Protein AF-A0A8J7FPJ5-F1 (afdb_monomer_lite)

Sequence (680 aa):
MRASSLLLIALLGLSGQTLAEQLASKPFESQNAEPDWYPVAGQTSESLVHWTKPPNSRLSSTATVARQVVLLIPSSMAEVQEPVRALLKREGFRLEETKGTLLYSRTQMSGANRYEEGELWWQLYLSRHPEVRQAYIDQNHAPDWQKLIAAGAIVPADLKQLNAWAMGRNRTHDIFEVQDISMANEAQRTEQPQWLASRENRSRTGGFIQTDTIRMYDVSAFLDAPFTAVILSRKDRYPNPDYKPFEFKICIMGSCGQSAWNSYDIVPQALLSRVLAALPAKTAIADTPQFWEPPPPAAPLPEFHEIRAASEPALPGEGYNWQALAIDTLPRLRPDPKTLLVLPNGDLLLGETHYTRDDANPYLTTVHRYRWTSAVPQRQTLWQSPLNSNGITLALANDGQTLWSSLRTIKTMYLQRHDLRSGETSSQALPGHAGDWQNWQLGSNQLPRFYDPIPDYTIRQMQADATFTTTLAATARAKSGVAGNLQAVHGQSAGVEWAADDWGLVAIDPESGKTLSSIALPADSKNYNPGPQALAASMAGWVARPWLRTFTDASGETRRLNGAYVVDIRQGKVLFSASIDQPGSAMSAMARSANGRLLALAQERDGKASNRIALWDVPVARSPLALQLPTGFEASDLRDLAFSPDGRYLYALGVTGVVRWSLPAALQDHARPGNLPAGI

Secondary structure (DSSP, 8-state):
----SSSSSSSSSSHHHHHHTT-PPPPEEEEEPPTTT-TTGGGGT-EEEEEPPPTT--S-S-PEEPS-EEEEESS-HHHHHHHHHHHHHHTT-EEEEEEE-GGG--PEEPSSS-EEHHHHHHHHHHHH-HHHHHHHHHHHTHHHHHHHHHHTSS-GGGHHHHHHHHTSTTTHHHH--GGGGGGS-HHHHS-EEEEEEEEEEE-TTSS-EEEEEEEEEE-HHHHTS--EEEEEEEEEEEE-TT--TT-----SSS--PPPSEEEEEE-BHHHHHHHHHTS-TT-EEESSGGGGSPPPPPP--S-----PPPSSPPEEPEEEEGGGG-S-S-GGGS-EEEEEEE-TTS-EEEEEEEE-S-TT--EEEEEEEEE-SSSSPEEEEEEE-SS----EEEEE-TTSSEEEEEEE-SS-EEEEEEETTT--EEEEEEPS-TTTTSEEEE-TTSSEEEEETTTT-EEEEE-TTS-EEEEE---HHHHH-SS---EEPBS--SSSEEEE-SSEEEEE-TTT--EEEEEE--TT-S--TTSPPPEEETTTTEEEEEEEEEEE-TT--EEEEEEEEEEETTTTEEEEEEEE-S--SEEEEEEE-TTSSEEEEEEE-SSS----EEEEEGGGTB---BEEPPTT--GGGEEEEEE-TTSSEEEEEESSEEEEEE--GGG--PPPTT---EE-

InterPro domains:
  IPR011044 Quinoprotein amine dehydrogenase, beta chain-like [SSF50969] (366-660)
  IPR015943 WD40/YVTN repeat-like-containing domain superfamily [G3DSA:2.130.10.10] (498-668)

Foldseek 3Di:
DDDDDDDPPPPLPPQLVVLLVVFAAQDKDWAFDDCVVVVPSNVVSFIFIFGDDDPADDPDDDTHFQLKKKKKAQAACVLLVPLLVVLLVVVVWDKDKDWDQQLPAQDWQDDPDTDGRNLQLVLQLCLVCVVLLVVLCVPPPVVVVVVCCVLLLAPPVCVVVLSLVCSDDPCVPVNDDSVSCPSPDPVNRDIFIKMWIWDWDADPVNQKIKIWIKIKDASCSSSVGGMMMIMIKIKMKGADPPADPPDDDDDPDDDDHDDRIDIGITGRPVVVVSSVVSGDPSMHMDSTSSSRRDHRDAPPAAPADPFDADPDDFFEWQWAFQVVVDPDPDPQQGWDWFDWDAFQVGKIWTWTWGADPDPQQRIKIWIWIWQPPDSGTDIDTLDIDPGRWDDKDWAAFLVSFWIWMWTDDQAWIKIKIAGNPVSDIDIDIDDDGRLQFPDWYQELVRFIWGFDQPQFGWIWTQDPVRDIDTLAHGASNSNSCSFATKAFAPDYDPQWGWIATQQGIFTAGSNSNRTPDDQGHGNQLHPDPPDDAWYDLVLLQWIWGKGWDWDQDPVRDTAIWIWTFIARNVVSGGPHTGTPPHHADYWQKWKAAQNRQKIWTATHHDPDFDGDIFIARRVVGHGPHHHDYDPPDGSNFWHKWAAHLQQQWIWTDGPGTIIIGGDPPVRRDHHDRRTHMDMD

Structure (mmCIF, N/CA/C/O backbone):
data_AF-A0A8J7FPJ5-F1
#
_entry.id   AF-A0A8J7FPJ5-F1
#
loop_
_atom_site.group_PDB
_atom_site.id
_atom_site.type_symbol
_atom_site.label_atom_id
_atom_site.label_alt_id
_atom_site.label_comp_id
_atom_site.label_asym_id
_atom_site.label_entity_id
_atom_site.label_seq_id
_atom_site.pdbx_PDB_ins_code
_atom_site.Cartn_x
_atom_site.Cartn_y
_atom_site.Cartn_z
_atom_site.occupancy
_atom_site.B_iso_or_equiv
_atom_site.auth_seq_id
_atom_site.auth_comp_id
_atom_site.auth_asym_id
_atom_site.auth_atom_id
_atom_site.pdbx_PDB_model_num
ATOM 1 N N . MET A 1 1 ? 1.476 -43.662 -49.497 1.00 38.06 1 MET A N 1
ATOM 2 C CA . MET A 1 1 ? 2.718 -42.853 -49.476 1.00 38.06 1 MET A CA 1
ATOM 3 C C . MET A 1 1 ? 2.378 -41.431 -49.906 1.00 38.06 1 MET A C 1
ATOM 5 O O . MET A 1 1 ? 1.700 -41.294 -50.911 1.00 38.06 1 MET A O 1
ATOM 9 N N . ARG A 1 2 ? 2.887 -40.429 -49.168 1.00 33.19 2 ARG A N 1
ATOM 10 C CA . ARG A 1 2 ? 2.776 -38.962 -49.366 1.00 33.19 2 ARG A CA 1
ATOM 11 C C . ARG A 1 2 ? 1.463 -38.282 -48.946 1.00 33.19 2 ARG A C 1
ATOM 13 O O . ARG A 1 2 ? 0.525 -38.228 -49.723 1.00 33.19 2 ARG A O 1
ATOM 20 N N . ALA A 1 3 ? 1.486 -37.678 -47.755 1.00 27.66 3 ALA A N 1
ATOM 21 C CA . ALA A 1 3 ? 0.916 -36.355 -47.450 1.00 27.66 3 ALA A CA 1
ATOM 22 C C . ALA A 1 3 ? 1.208 -36.019 -45.974 1.00 27.66 3 ALA A C 1
ATOM 24 O O . ALA A 1 3 ? 0.449 -36.446 -45.116 1.00 27.66 3 ALA A O 1
ATOM 25 N N . SER A 1 4 ? 2.320 -35.335 -45.664 1.00 29.84 4 SER A N 1
ATOM 26 C CA . SER A 1 4 ? 2.584 -34.672 -44.360 1.00 29.84 4 SER A CA 1
ATOM 27 C C . SER A 1 4 ? 3.931 -33.933 -44.389 1.00 29.84 4 SER A C 1
ATOM 29 O O . SER A 1 4 ? 4.898 -34.406 -43.803 1.00 29.84 4 SER A O 1
ATOM 31 N N . SER A 1 5 ? 4.057 -32.813 -45.111 1.00 30.45 5 SER A N 1
ATOM 32 C CA . SER A 1 5 ? 5.262 -31.951 -45.021 1.00 30.45 5 SER A CA 1
ATOM 33 C C . SER A 1 5 ? 5.025 -30.506 -45.492 1.00 30.45 5 SER A C 1
ATOM 35 O O . SER A 1 5 ? 5.875 -29.952 -46.177 1.00 30.45 5 SER A O 1
ATOM 37 N N . LEU A 1 6 ? 3.876 -29.885 -45.189 1.00 27.80 6 LEU A N 1
ATOM 38 C CA . LEU A 1 6 ? 3.612 -28.500 -45.636 1.00 27.80 6 LEU A CA 1
ATOM 39 C C . LEU A 1 6 ? 3.010 -27.552 -44.585 1.00 27.80 6 LEU A C 1
ATOM 41 O O . LEU A 1 6 ? 2.788 -26.392 -44.906 1.00 27.80 6 LEU A O 1
ATOM 45 N N . LEU A 1 7 ? 2.803 -27.973 -43.329 1.00 27.92 7 LEU A N 1
ATOM 46 C CA . LEU A 1 7 ? 2.160 -27.111 -42.320 1.00 27.92 7 LEU A CA 1
ATOM 47 C C . LEU A 1 7 ? 3.094 -26.475 -41.273 1.00 27.92 7 LEU A C 1
ATOM 49 O O . LEU A 1 7 ? 2.603 -25.773 -40.398 1.00 27.92 7 LEU A O 1
ATOM 53 N N . LEU A 1 8 ? 4.416 -26.676 -41.347 1.00 29.00 8 LEU A N 1
ATOM 54 C CA . LEU A 1 8 ? 5.348 -26.158 -40.326 1.00 29.00 8 LEU A CA 1
ATOM 55 C C . LEU A 1 8 ? 6.095 -24.866 -40.709 1.00 29.00 8 LEU A C 1
ATOM 57 O O . LEU A 1 8 ? 6.828 -24.334 -39.887 1.00 29.00 8 LEU A O 1
ATOM 61 N N . ILE A 1 9 ? 5.917 -24.339 -41.927 1.00 28.28 9 ILE A N 1
ATOM 62 C CA . ILE A 1 9 ? 6.683 -23.169 -42.414 1.00 28.28 9 ILE A CA 1
ATOM 63 C C . ILE A 1 9 ? 5.855 -21.864 -42.390 1.00 28.28 9 ILE A C 1
ATOM 65 O O . ILE A 1 9 ? 6.410 -20.775 -42.482 1.00 28.28 9 ILE A O 1
ATOM 69 N N . ALA A 1 10 ? 4.538 -21.927 -42.167 1.00 26.16 10 ALA A N 1
ATOM 70 C CA . ALA A 1 10 ? 3.670 -20.741 -42.210 1.00 26.16 10 ALA A CA 1
ATOM 71 C C . ALA A 1 10 ? 3.489 -19.998 -40.865 1.00 26.16 10 ALA A C 1
ATOM 73 O O . ALA A 1 10 ? 2.951 -18.897 -40.861 1.00 26.16 10 ALA A O 1
ATOM 74 N N . LEU A 1 11 ? 3.943 -20.551 -39.732 1.00 28.73 11 LEU A N 1
ATOM 75 C CA . LEU A 1 11 ? 3.754 -19.937 -38.401 1.00 28.73 11 LEU A CA 1
ATOM 76 C C . LEU A 1 11 ? 4.923 -19.053 -37.928 1.00 28.73 11 LEU A C 1
ATOM 78 O O . LEU A 1 11 ? 4.746 -18.280 -36.994 1.00 28.73 11 LEU A O 1
ATOM 82 N N . LEU A 1 12 ? 6.085 -19.100 -38.589 1.00 34.16 12 LEU A N 1
ATOM 83 C CA . LEU A 1 12 ? 7.253 -18.271 -38.236 1.00 34.16 12 LEU A CA 1
ATOM 84 C C . LEU A 1 12 ? 7.316 -16.934 -39.000 1.00 34.16 12 LEU A C 1
ATOM 86 O O . LEU A 1 12 ? 8.082 -16.054 -38.632 1.00 34.16 12 LEU A O 1
ATOM 90 N N . GLY A 1 13 ? 6.502 -16.758 -40.049 1.00 28.12 13 GLY A N 1
ATOM 91 C CA . GLY A 1 13 ? 6.481 -15.535 -40.867 1.00 28.12 13 GLY A CA 1
ATOM 92 C C . GLY A 1 13 ? 5.447 -14.481 -40.448 1.00 28.12 13 GLY A C 1
ATOM 93 O O . GLY A 1 13 ? 5.466 -13.376 -40.980 1.00 28.12 13 GLY A O 1
ATOM 94 N N . LEU A 1 14 ? 4.540 -14.808 -39.520 1.00 32.25 14 LEU A N 1
ATOM 95 C CA . LEU A 1 14 ? 3.411 -13.947 -39.133 1.00 32.25 14 LEU A CA 1
ATOM 96 C C . LEU A 1 14 ? 3.588 -13.243 -37.774 1.00 32.25 14 LEU A C 1
ATOM 98 O O . LEU A 1 14 ? 2.831 -12.324 -37.485 1.00 32.25 14 LEU A O 1
ATOM 102 N N . SER A 1 15 ? 4.587 -13.606 -36.961 1.00 44.28 15 SER A N 1
ATOM 103 C CA . SER A 1 15 ? 4.791 -13.026 -35.619 1.00 44.28 15 SER A CA 1
ATOM 104 C C . SER A 1 15 ? 5.411 -11.619 -35.639 1.00 44.28 15 SER A C 1
ATOM 106 O O . SER A 1 15 ? 5.038 -10.759 -34.837 1.00 44.28 15 SER A O 1
ATOM 108 N N . GLY A 1 16 ? 6.320 -11.345 -36.583 1.00 39.66 16 GLY A N 1
ATOM 109 C CA . GLY A 1 16 ? 7.026 -10.059 -36.667 1.00 39.66 16 GLY A CA 1
ATOM 110 C C . GLY A 1 16 ? 6.141 -8.883 -37.100 1.00 39.66 16 GLY A C 1
ATOM 111 O O . GLY A 1 16 ? 6.275 -7.781 -36.567 1.00 39.66 16 GLY A O 1
ATOM 112 N N . GLN A 1 17 ? 5.190 -9.110 -38.017 1.00 41.53 17 GLN A N 1
ATOM 113 C CA . GLN A 1 17 ? 4.255 -8.065 -38.464 1.00 41.53 17 GLN A CA 1
ATOM 114 C C . GLN A 1 17 ? 3.221 -7.706 -37.386 1.00 41.53 17 GLN A C 1
ATOM 116 O O . GLN A 1 17 ? 2.867 -6.536 -37.265 1.00 41.53 17 GLN A O 1
ATOM 121 N N . THR A 1 18 ? 2.806 -8.667 -36.551 1.00 56.38 18 THR A N 1
ATOM 122 C CA . THR A 1 18 ? 1.853 -8.421 -35.457 1.00 56.38 18 THR A CA 1
ATOM 123 C C . THR A 1 18 ? 2.461 -7.668 -34.276 1.00 56.38 18 THR A C 1
ATOM 125 O O . THR A 1 18 ? 1.763 -6.882 -33.643 1.00 56.38 18 THR A O 1
ATOM 128 N N . LEU A 1 19 ? 3.754 -7.863 -33.979 1.00 61.94 19 LEU A N 1
ATOM 129 C CA . LEU A 1 19 ? 4.401 -7.194 -32.844 1.00 61.94 19 LEU A CA 1
ATOM 130 C C . LEU A 1 19 ? 4.641 -5.704 -33.124 1.00 61.94 19 LEU A C 1
ATOM 132 O O . LEU A 1 19 ? 4.363 -4.867 -32.272 1.00 61.94 19 LEU A O 1
ATOM 136 N N . ALA A 1 20 ? 5.100 -5.355 -34.330 1.00 57.28 20 ALA A N 1
ATOM 137 C CA . ALA A 1 20 ? 5.344 -3.963 -34.716 1.00 57.28 20 ALA A CA 1
ATOM 138 C C . ALA A 1 20 ? 4.071 -3.093 -34.675 1.00 57.28 20 ALA A C 1
ATOM 140 O O . ALA A 1 20 ? 4.143 -1.911 -34.359 1.00 57.28 20 ALA A O 1
ATOM 141 N N . GLU A 1 21 ? 2.902 -3.675 -34.958 1.00 56.03 21 GLU A N 1
ATOM 142 C CA . GLU A 1 21 ? 1.606 -2.982 -34.891 1.00 56.03 21 GLU A CA 1
ATOM 143 C C . GLU A 1 21 ? 1.115 -2.742 -33.454 1.00 56.03 21 GLU A C 1
ATOM 145 O O . GLU A 1 21 ? 0.227 -1.921 -33.238 1.00 56.03 21 GLU A O 1
ATOM 150 N N . GLN A 1 22 ? 1.716 -3.410 -32.463 1.00 63.22 22 GLN A N 1
ATOM 151 C CA . GLN A 1 22 ? 1.368 -3.287 -31.044 1.00 63.22 22 GLN A CA 1
ATOM 152 C C . GLN A 1 22 ? 2.273 -2.314 -30.268 1.00 63.22 22 GLN A C 1
ATOM 154 O O . GLN A 1 22 ? 1.939 -1.936 -29.143 1.00 63.22 22 GLN A O 1
ATOM 159 N N . LEU A 1 23 ? 3.417 -1.905 -30.828 1.00 78.38 23 LEU A N 1
ATOM 160 C CA . LEU A 1 23 ? 4.385 -1.043 -30.144 1.00 78.38 23 LEU A CA 1
ATOM 161 C C . LEU A 1 23 ? 4.055 0.439 -30.357 1.00 78.38 23 LEU A C 1
ATOM 163 O O . LEU A 1 23 ? 4.215 0.982 -31.446 1.00 78.38 23 LEU A O 1
ATOM 167 N N . ALA A 1 24 ? 3.618 1.109 -29.291 1.00 82.81 24 ALA A N 1
ATOM 168 C CA . ALA A 1 24 ? 3.329 2.539 -29.314 1.00 82.81 24 ALA A CA 1
ATOM 169 C C . ALA A 1 24 ? 4.601 3.396 -29.169 1.00 82.81 24 ALA A C 1
ATOM 171 O O . ALA A 1 24 ? 5.602 2.972 -28.585 1.00 82.81 24 ALA A O 1
ATOM 172 N N . SER A 1 25 ? 4.526 4.641 -29.644 1.00 88.69 25 SER A N 1
ATOM 173 C CA . SER A 1 25 ? 5.503 5.687 -29.326 1.00 88.69 25 SER A CA 1
ATOM 174 C C . SER A 1 25 ? 5.082 6.447 -28.071 1.00 88.69 25 SER A C 1
ATOM 176 O O . SER A 1 25 ? 3.907 6.778 -27.898 1.00 88.69 25 SER A O 1
ATOM 178 N N . LYS A 1 26 ? 6.047 6.768 -27.210 1.00 87.44 26 LYS A N 1
ATOM 179 C CA . LYS A 1 26 ? 5.861 7.673 -26.080 1.00 87.44 26 LYS A CA 1
ATOM 180 C C . LYS A 1 26 ? 5.562 9.081 -26.609 1.00 87.44 26 LYS A C 1
ATOM 182 O O . LYS A 1 26 ? 6.361 9.600 -27.387 1.00 87.44 26 LYS A O 1
ATOM 187 N N . PRO A 1 27 ? 4.447 9.713 -26.206 1.00 85.88 27 PRO A N 1
ATOM 188 C CA . PRO A 1 27 ? 4.104 11.051 -26.674 1.00 85.88 27 PRO A CA 1
ATOM 189 C C . PRO A 1 27 ? 5.161 12.101 -26.286 1.00 85.88 27 PRO A C 1
ATOM 191 O O . PRO A 1 27 ? 5.613 12.159 -25.136 1.00 85.88 27 PRO A O 1
ATOM 194 N N . PHE A 1 28 ? 5.541 12.956 -27.233 1.00 90.38 28 PHE A N 1
ATOM 195 C CA . PHE A 1 28 ? 6.534 14.014 -27.045 1.00 90.38 28 PHE A CA 1
ATOM 196 C C . PHE A 1 28 ? 6.180 15.256 -27.867 1.00 90.38 28 PHE A C 1
ATOM 198 O O . PHE A 1 28 ? 5.405 15.191 -28.819 1.00 90.38 28 PHE A O 1
ATOM 205 N N . GLU A 1 29 ? 6.774 16.381 -27.495 1.00 90.62 29 GLU A N 1
ATOM 206 C CA . GLU A 1 29 ? 6.666 17.659 -28.191 1.00 90.62 29 GLU A CA 1
ATOM 207 C C . GLU A 1 29 ? 8.046 18.312 -28.311 1.00 90.62 29 GLU A C 1
ATOM 209 O O . GLU A 1 29 ? 9.019 17.846 -27.714 1.00 90.62 29 GLU A O 1
ATOM 214 N N . SER A 1 30 ? 8.146 19.387 -29.089 1.00 90.62 30 SER A N 1
ATOM 215 C CA . SER A 1 30 ? 9.374 20.173 -29.203 1.00 90.62 30 SER A CA 1
ATOM 216 C C . SER A 1 30 ? 9.195 21.545 -28.572 1.00 90.62 30 SER A C 1
ATOM 218 O O . SER A 1 30 ? 8.242 22.246 -28.914 1.00 90.62 30 SER A O 1
ATOM 220 N N . GLN A 1 31 ? 10.131 21.957 -27.722 1.00 90.62 31 GLN A N 1
ATOM 221 C CA . GLN A 1 31 ? 10.169 23.304 -27.145 1.00 90.62 31 GLN A CA 1
ATOM 222 C C . GLN A 1 31 ? 11.587 23.875 -27.243 1.00 90.62 31 GLN A C 1
ATOM 224 O O . GLN A 1 31 ? 12.554 23.126 -27.363 1.00 90.62 31 GLN A O 1
ATOM 229 N N . ASN A 1 32 ? 11.733 25.199 -27.231 1.00 92.31 32 ASN A N 1
ATOM 230 C CA . ASN A 1 32 ? 13.053 25.831 -27.309 1.00 92.31 32 ASN A CA 1
ATOM 231 C C . ASN A 1 32 ? 13.795 25.733 -25.973 1.00 92.31 32 ASN A C 1
ATOM 233 O O . ASN A 1 32 ? 13.195 25.897 -24.913 1.00 92.31 32 ASN A O 1
ATOM 237 N N . ALA A 1 33 ? 15.106 25.502 -26.035 1.00 88.25 33 ALA A N 1
ATOM 238 C CA . ALA A 1 33 ? 15.967 25.450 -24.863 1.00 88.25 33 ALA A CA 1
ATOM 239 C C . ALA A 1 33 ? 15.983 26.788 -24.106 1.00 88.25 33 ALA A C 1
ATOM 241 O O . ALA A 1 33 ? 16.298 27.833 -24.679 1.00 88.25 33 ALA A O 1
ATOM 242 N N . GLU A 1 34 ? 15.712 26.742 -22.802 1.00 87.44 34 GLU A N 1
ATOM 243 C CA . GLU A 1 34 ? 15.844 27.898 -21.912 1.00 87.44 34 GLU A CA 1
ATOM 244 C C . GLU A 1 34 ? 17.315 28.095 -21.496 1.00 87.44 34 GLU A C 1
ATOM 246 O O . GLU A 1 34 ? 17.913 27.158 -20.957 1.00 87.44 34 GLU A O 1
ATOM 251 N N . PRO A 1 35 ? 17.915 29.286 -21.695 1.00 84.56 35 PRO A N 1
ATOM 252 C CA . PRO A 1 35 ? 19.329 29.532 -21.392 1.00 84.56 35 PRO A CA 1
ATOM 253 C C . PRO A 1 35 ? 19.733 29.272 -19.936 1.00 84.56 35 PRO A C 1
ATOM 255 O O . PRO A 1 35 ? 20.850 28.817 -19.696 1.00 84.56 35 PRO A O 1
ATOM 258 N N . ASP A 1 36 ? 18.832 29.517 -18.981 1.00 82.94 36 ASP A N 1
ATOM 259 C CA . ASP A 1 36 ? 19.113 29.360 -17.547 1.00 82.94 36 ASP A CA 1
ATOM 260 C C . ASP A 1 36 ? 19.302 27.888 -17.147 1.00 82.94 36 ASP A C 1
ATOM 262 O O . ASP A 1 36 ? 20.103 27.572 -16.266 1.00 82.94 36 ASP A O 1
ATOM 266 N N . TRP A 1 37 ? 18.603 26.976 -17.828 1.00 81.69 37 TRP A N 1
ATOM 267 C CA . TRP A 1 37 ? 18.647 25.535 -17.556 1.00 81.69 37 TRP A CA 1
ATOM 268 C C . TRP A 1 37 ? 19.541 24.772 -18.533 1.00 81.69 37 TRP A C 1
ATOM 270 O O . TRP A 1 37 ? 20.149 23.767 -18.162 1.00 81.69 37 TRP A O 1
ATOM 280 N N . TYR A 1 38 ? 19.667 25.271 -19.766 1.00 89.19 38 TYR A N 1
ATOM 281 C CA . TYR A 1 38 ? 20.455 24.672 -20.842 1.00 89.19 38 TYR A CA 1
ATOM 282 C C . TYR A 1 38 ? 21.390 25.715 -21.483 1.00 89.19 38 TYR A C 1
ATOM 284 O O . TYR A 1 38 ? 21.170 26.127 -22.624 1.00 89.19 38 TYR A O 1
ATOM 292 N N . PRO A 1 39 ? 22.479 26.128 -20.799 1.00 86.44 39 PRO A N 1
ATOM 293 C CA . PRO A 1 39 ? 23.351 27.234 -21.224 1.00 86.44 39 PRO A CA 1
ATOM 294 C C . PRO A 1 39 ? 24.060 27.089 -22.576 1.00 86.44 39 PRO A C 1
ATOM 296 O O . PRO A 1 39 ? 24.693 28.037 -23.033 1.00 86.44 39 PRO A O 1
ATOM 299 N N . VAL A 1 40 ? 24.038 25.904 -23.188 1.00 90.19 40 VAL A N 1
ATOM 300 C CA . VAL A 1 40 ? 24.683 25.612 -24.474 1.00 90.19 40 VAL A CA 1
ATOM 301 C C . VAL A 1 40 ? 23.621 25.640 -25.570 1.00 90.19 40 VAL A C 1
ATOM 303 O O . VAL A 1 40 ? 23.666 26.520 -26.426 1.00 90.19 40 VAL A O 1
ATOM 306 N N . ALA A 1 41 ? 22.609 24.769 -25.497 1.00 88.50 41 ALA A N 1
ATOM 307 C CA . ALA A 1 41 ? 21.483 24.766 -26.438 1.00 88.50 41 ALA A CA 1
ATOM 308 C C . ALA A 1 41 ? 20.704 26.103 -26.459 1.00 88.50 41 ALA A C 1
ATOM 310 O O . ALA A 1 41 ? 20.318 26.594 -27.524 1.00 88.50 41 ALA A O 1
ATOM 311 N N . GLY A 1 42 ? 20.544 26.746 -25.297 1.00 87.38 42 GLY A N 1
ATOM 312 C CA . GLY A 1 42 ? 19.843 28.022 -25.144 1.00 87.38 42 GLY A CA 1
ATOM 313 C C . GLY A 1 42 ? 20.532 29.215 -25.814 1.00 87.38 42 GLY A C 1
ATOM 314 O O . GLY A 1 42 ? 19.857 30.180 -26.150 1.00 87.38 42 GLY A O 1
ATOM 315 N N . GLN A 1 43 ? 21.840 29.152 -26.111 1.00 85.94 43 GLN A N 1
ATOM 316 C CA . GLN A 1 43 ? 22.538 30.239 -26.832 1.00 85.94 43 GLN A CA 1
ATOM 317 C C . GLN A 1 43 ? 21.986 30.468 -28.239 1.00 85.94 43 GLN A C 1
ATOM 319 O O . GLN A 1 43 ? 22.101 31.563 -28.783 1.00 85.94 43 GLN A O 1
ATOM 324 N N . THR A 1 44 ? 21.415 29.422 -28.834 1.00 84.06 44 THR A N 1
ATOM 325 C CA . THR A 1 44 ? 20.851 29.457 -30.188 1.00 84.06 44 THR A CA 1
ATOM 326 C C . THR A 1 44 ? 19.345 29.222 -30.197 1.00 84.06 44 THR A C 1
ATOM 328 O O . THR A 1 44 ? 18.766 29.062 -31.269 1.00 84.06 44 THR A O 1
ATOM 331 N N . SER A 1 45 ? 18.714 29.201 -29.016 1.00 86.75 45 SER A N 1
ATOM 332 C CA . SER A 1 45 ? 17.311 28.813 -28.840 1.00 86.75 45 SER A CA 1
ATOM 333 C C . SER A 1 45 ? 16.982 27.491 -29.548 1.00 86.75 45 SER A C 1
ATOM 335 O O . SER A 1 45 ? 15.934 27.363 -30.179 1.00 86.75 45 SER A O 1
ATOM 337 N N . GLU A 1 46 ? 17.901 26.519 -29.489 1.00 92.94 46 GLU A N 1
ATOM 338 C CA . GLU A 1 46 ? 17.749 25.226 -30.160 1.00 92.94 46 GLU A CA 1
ATOM 339 C C . GLU A 1 46 ? 16.507 24.499 -29.628 1.00 92.94 46 GLU A C 1
ATOM 341 O O . GLU A 1 46 ? 16.289 24.424 -28.417 1.00 92.94 46 GLU A O 1
ATOM 346 N N . SER A 1 47 ? 15.681 23.954 -30.523 1.00 95.62 47 SER A N 1
ATOM 347 C CA . SER A 1 47 ? 14.509 23.178 -30.118 1.00 95.62 47 SER A CA 1
ATOM 348 C C . SER A 1 47 ? 14.919 21.790 -29.619 1.00 95.62 47 SER A C 1
ATOM 350 O O . SER A 1 47 ? 15.578 21.023 -30.330 1.00 95.62 47 SER A O 1
ATOM 352 N N . LEU A 1 48 ? 14.491 21.451 -28.407 1.00 95.25 48 LEU A N 1
ATOM 353 C CA . LEU A 1 48 ? 14.728 20.182 -27.729 1.00 95.25 48 LEU A CA 1
ATOM 354 C C . LEU A 1 48 ? 13.463 19.325 -27.734 1.00 95.25 48 LEU A C 1
ATOM 356 O O . LEU A 1 48 ? 12.347 19.836 -27.819 1.00 95.25 48 LEU A O 1
ATOM 360 N N . VAL A 1 49 ? 13.644 18.011 -27.627 1.00 94.94 49 VAL A N 1
ATOM 361 C CA . VAL A 1 49 ? 12.552 17.051 -27.423 1.00 94.94 49 VAL A CA 1
ATOM 362 C C . VAL A 1 49 ? 12.126 17.081 -25.955 1.00 94.94 49 VAL A C 1
ATOM 364 O O . VAL A 1 49 ? 12.971 17.002 -25.064 1.00 94.94 49 VAL A O 1
ATOM 367 N N . HIS A 1 50 ? 10.824 17.148 -25.691 1.00 91.94 50 HIS A N 1
ATOM 368 C CA . HIS A 1 50 ? 10.236 17.056 -24.357 1.00 91.94 50 HIS A CA 1
ATOM 369 C C . HIS A 1 50 ? 9.240 15.902 -24.310 1.00 91.94 50 HIS A C 1
ATOM 371 O O . HIS A 1 50 ? 8.309 15.833 -25.110 1.00 91.94 50 HIS A O 1
ATOM 377 N N . TRP A 1 51 ? 9.400 15.004 -23.341 1.00 88.75 51 TRP A N 1
ATOM 378 C CA . TRP A 1 51 ? 8.411 13.967 -23.086 1.00 88.75 51 TRP A CA 1
ATOM 379 C C . TRP A 1 51 ? 7.158 14.605 -22.504 1.00 88.75 51 TRP A C 1
ATOM 381 O O . TRP A 1 51 ? 7.195 15.213 -21.427 1.00 88.75 51 TRP A O 1
ATOM 391 N N . THR A 1 52 ? 6.044 14.454 -23.218 1.00 81.00 52 THR A N 1
ATOM 392 C CA . THR A 1 52 ? 4.761 14.948 -22.727 1.00 81.00 52 THR A CA 1
ATOM 393 C C . THR A 1 52 ? 4.298 14.066 -21.580 1.00 81.00 52 THR A C 1
ATOM 395 O O . THR A 1 52 ? 4.469 12.842 -21.566 1.00 81.00 52 THR A O 1
ATOM 398 N N . LYS A 1 53 ? 3.724 14.706 -20.571 1.00 66.62 53 LYS A N 1
ATOM 399 C CA . LYS A 1 53 ? 3.122 13.999 -19.454 1.00 66.62 53 LYS A CA 1
ATOM 400 C C . LYS A 1 53 ? 1.769 13.438 -19.901 1.00 66.62 53 LYS A C 1
ATOM 402 O O . LYS A 1 53 ? 1.054 14.132 -20.623 1.00 66.62 53 LYS A O 1
ATOM 407 N N . PRO A 1 54 ? 1.354 12.249 -19.434 1.00 54.62 54 PRO A N 1
ATOM 408 C CA . PRO A 1 54 ? -0.043 11.856 -19.537 1.00 54.62 54 PRO A CA 1
ATOM 409 C C . PRO A 1 54 ? -0.927 12.960 -18.926 1.00 54.62 54 PRO A C 1
ATOM 411 O O . PRO A 1 54 ? -0.540 13.497 -17.879 1.00 54.62 54 PRO A O 1
ATOM 414 N N . PRO A 1 55 ? -2.100 13.271 -19.507 1.00 42.03 55 PRO A N 1
ATOM 415 C CA . PRO A 1 55 ? -2.957 14.389 -19.088 1.00 42.03 55 PRO A CA 1
ATOM 416 C C . PRO A 1 55 ? -3.300 14.454 -17.582 1.00 42.03 55 PRO A C 1
ATOM 418 O O . PRO A 1 55 ? -3.676 15.510 -17.087 1.00 42.03 55 PRO A O 1
ATOM 421 N N . ASN A 1 56 ? -3.126 13.358 -16.827 1.00 43.81 56 ASN A N 1
ATOM 422 C CA . ASN A 1 56 ? -3.677 13.169 -15.478 1.00 43.81 56 ASN A CA 1
ATOM 423 C C . ASN A 1 56 ? -2.638 13.036 -14.334 1.00 43.81 56 ASN A C 1
ATOM 425 O O . ASN A 1 56 ? -2.949 12.476 -13.281 1.00 43.81 56 ASN A O 1
ATOM 429 N N . SER A 1 57 ? -1.390 13.499 -14.487 1.00 41.16 57 SER A N 1
ATOM 430 C CA . SER A 1 57 ? -0.361 13.335 -13.436 1.00 41.16 57 SER A CA 1
ATOM 431 C C . SER A 1 57 ? -0.188 14.562 -12.521 1.00 41.16 57 SER A C 1
ATOM 433 O O . SER A 1 57 ? 0.097 15.656 -12.999 1.00 41.16 57 SER A O 1
ATOM 435 N N . ARG A 1 58 ? -0.256 14.354 -11.191 1.00 41.41 58 ARG A N 1
ATOM 436 C CA . ARG A 1 58 ? -0.291 15.392 -10.127 1.00 41.41 58 ARG A CA 1
ATOM 437 C C . ARG A 1 58 ? 1.056 16.014 -9.693 1.00 41.41 58 ARG A C 1
ATOM 439 O O . ARG A 1 58 ? 1.054 16.906 -8.855 1.00 41.41 58 ARG A O 1
ATOM 446 N N . LEU A 1 59 ? 2.201 15.556 -10.205 1.00 39.00 59 LEU A N 1
ATOM 447 C CA . LEU A 1 59 ? 3.503 16.237 -9.987 1.00 39.00 59 LEU A CA 1
ATOM 448 C C . LEU A 1 59 ? 3.594 17.526 -10.842 1.00 39.00 59 LEU A C 1
ATOM 450 O O . LEU A 1 59 ? 2.775 17.674 -11.744 1.00 39.00 59 LEU A O 1
ATOM 454 N N . SER A 1 60 ? 4.535 18.448 -10.595 1.00 41.41 60 SER A N 1
ATOM 455 C CA . SER A 1 60 ? 4.583 19.768 -11.267 1.00 41.41 60 SER A CA 1
ATOM 456 C C . SER A 1 60 ? 4.388 19.708 -12.795 1.00 41.41 60 SER A C 1
ATOM 458 O O . SER A 1 60 ? 4.740 18.732 -13.459 1.00 41.41 60 SER A O 1
ATOM 460 N N . SER A 1 61 ? 3.770 20.754 -13.339 1.00 45.06 61 SER A N 1
ATOM 461 C CA . SER A 1 61 ? 3.132 20.853 -14.660 1.00 45.06 61 SER A CA 1
ATOM 462 C C . SER A 1 61 ? 4.070 20.934 -15.875 1.00 45.06 61 SER A C 1
ATOM 464 O O . SER A 1 61 ? 3.643 21.388 -16.932 1.00 45.06 61 SER A O 1
ATOM 466 N N . THR A 1 62 ? 5.338 20.547 -15.762 1.00 58.62 62 THR A N 1
ATOM 467 C CA . THR A 1 62 ? 6.337 20.805 -16.809 1.00 58.62 62 THR A CA 1
ATOM 468 C C . THR A 1 62 ? 6.680 19.536 -17.593 1.00 58.62 62 THR A C 1
ATOM 470 O O . THR A 1 62 ? 7.019 18.499 -17.018 1.00 58.62 62 THR A O 1
ATOM 473 N N . ALA A 1 63 ? 6.573 19.606 -18.926 1.00 68.94 63 ALA A N 1
ATOM 474 C CA . ALA A 1 63 ? 7.093 18.578 -19.824 1.00 68.94 63 ALA A CA 1
ATOM 475 C C . ALA A 1 63 ? 8.598 18.396 -19.567 1.00 68.94 63 ALA A C 1
ATOM 477 O O . ALA A 1 63 ? 9.325 19.372 -19.370 1.00 68.94 63 ALA A O 1
ATOM 478 N N . THR A 1 64 ? 9.072 17.152 -19.520 1.00 83.56 64 THR A N 1
ATOM 479 C CA . THR A 1 64 ? 10.460 16.867 -19.121 1.00 83.56 64 THR A CA 1
ATOM 480 C C . THR A 1 64 ? 11.344 16.759 -20.353 1.00 83.56 64 THR A C 1
ATOM 482 O O . THR A 1 64 ? 11.041 15.972 -21.249 1.00 83.56 64 THR A O 1
ATOM 485 N N . VAL A 1 65 ? 12.446 17.511 -20.391 1.00 88.38 65 VAL A N 1
ATOM 486 C CA . VAL A 1 65 ? 13.416 17.441 -21.494 1.00 88.38 65 VAL A CA 1
ATOM 487 C C . VAL A 1 65 ? 13.934 16.015 -21.655 1.00 88.38 65 VAL A C 1
ATOM 489 O O . VAL A 1 65 ? 14.347 15.364 -20.690 1.00 88.38 65 VAL A O 1
ATOM 492 N N . ALA A 1 66 ? 13.899 15.522 -22.889 1.00 91.00 66 ALA A N 1
ATOM 493 C CA . ALA A 1 66 ? 14.422 14.222 -23.242 1.00 91.00 66 ALA A CA 1
ATOM 494 C C . ALA A 1 66 ? 15.944 14.251 -23.172 1.00 91.00 66 ALA A C 1
ATOM 496 O O . ALA A 1 66 ? 16.610 14.994 -23.891 1.00 91.00 66 ALA A O 1
ATOM 497 N N . ARG A 1 67 ? 16.489 13.400 -22.310 1.00 90.50 67 ARG A N 1
ATOM 498 C CA . ARG A 1 67 ? 17.933 13.222 -22.156 1.00 90.50 67 ARG A CA 1
ATOM 499 C C . ARG A 1 67 ? 18.522 12.253 -23.188 1.00 90.50 67 ARG A C 1
ATOM 501 O O . ARG A 1 67 ? 19.703 12.319 -23.509 1.00 90.50 67 ARG A O 1
ATOM 508 N N . GLN A 1 68 ? 17.673 11.383 -23.727 1.00 91.38 68 GLN A N 1
ATOM 509 C CA . GLN A 1 68 ? 17.949 10.479 -24.836 1.00 91.38 68 GLN A CA 1
ATOM 510 C C . GLN A 1 68 ? 16.638 10.089 -25.526 1.00 91.38 68 GLN A C 1
ATOM 512 O O . GLN A 1 68 ? 15.557 10.280 -24.962 1.00 91.38 68 GLN A O 1
ATOM 517 N N . VAL A 1 69 ? 16.753 9.499 -26.713 1.00 94.00 69 VAL A N 1
ATOM 518 C CA . VAL A 1 69 ? 15.657 8.847 -27.435 1.00 94.00 69 VAL A CA 1
ATOM 519 C C . VAL A 1 69 ? 16.119 7.470 -27.901 1.00 94.00 69 VAL A C 1
ATOM 521 O O . VAL A 1 69 ? 17.200 7.337 -28.469 1.00 94.00 69 VAL A O 1
ATOM 524 N N . VAL A 1 70 ? 15.282 6.462 -27.683 1.00 94.12 70 VAL A N 1
ATOM 525 C CA . VAL A 1 70 ? 15.407 5.111 -28.227 1.00 94.12 70 VAL A CA 1
ATOM 526 C C . VAL A 1 70 ? 14.397 4.968 -29.355 1.00 94.12 70 VAL A C 1
ATOM 528 O O . VAL A 1 70 ? 13.197 5.154 -29.155 1.00 94.12 70 VAL A O 1
ATOM 531 N N . LEU A 1 71 ? 14.893 4.640 -30.539 1.00 95.50 71 LEU A N 1
ATOM 532 C CA . LEU A 1 71 ? 14.104 4.280 -31.705 1.00 95.50 71 LEU A CA 1
ATOM 533 C C . LEU A 1 71 ? 14.140 2.766 -31.851 1.00 95.50 71 LEU A C 1
ATOM 535 O O . LEU A 1 71 ? 15.221 2.179 -31.863 1.00 95.50 71 LEU A O 1
ATOM 539 N N . LEU A 1 72 ? 12.974 2.148 -31.984 1.00 94.00 72 LEU A N 1
ATOM 540 C CA . LEU A 1 72 ? 12.840 0.722 -32.231 1.00 94.00 72 LEU A CA 1
ATOM 541 C C . LEU A 1 72 ? 12.225 0.521 -33.617 1.00 94.00 72 LEU A C 1
ATOM 543 O O . LEU A 1 72 ? 11.080 0.904 -33.868 1.00 94.00 72 LEU A O 1
ATOM 547 N N . ILE A 1 73 ? 13.023 -0.031 -34.530 1.00 93.75 73 ILE A N 1
ATOM 548 C CA . ILE A 1 73 ? 12.694 -0.153 -35.949 1.00 93.75 73 ILE A CA 1
ATOM 549 C C . ILE A 1 73 ? 12.402 -1.624 -36.266 1.00 93.75 73 ILE A C 1
ATOM 551 O O . ILE A 1 73 ? 13.292 -2.448 -36.056 1.00 93.75 73 ILE A O 1
ATOM 555 N N . PRO A 1 74 ? 11.215 -1.972 -36.800 1.00 91.81 74 PRO A N 1
ATOM 556 C CA . PRO A 1 74 ? 10.858 -3.340 -37.189 1.00 91.81 74 PRO A CA 1
ATOM 557 C C . PRO A 1 74 ? 11.514 -3.728 -38.524 1.00 91.81 74 PRO A C 1
ATOM 559 O O . PRO A 1 74 ? 10.850 -3.916 -39.546 1.00 91.81 74 PRO A O 1
ATOM 562 N N . SER A 1 75 ? 12.842 -3.730 -38.558 1.00 90.25 75 SER A N 1
ATOM 563 C CA . SER A 1 75 ? 13.658 -4.062 -39.727 1.00 90.25 75 SER A CA 1
ATOM 564 C C . SER A 1 75 ? 15.012 -4.593 -39.272 1.00 90.25 75 SER A C 1
ATOM 566 O O . SER A 1 75 ? 15.459 -4.319 -38.153 1.00 90.25 75 SER A O 1
ATOM 568 N N . SER A 1 76 ? 15.664 -5.355 -40.145 1.00 89.88 76 SER A N 1
ATOM 569 C CA . SER A 1 76 ? 16.982 -5.919 -39.853 1.00 89.88 76 SER A CA 1
ATOM 570 C C . SER A 1 76 ? 18.056 -4.831 -39.764 1.00 89.88 76 SER A C 1
ATOM 572 O O . SER A 1 76 ? 17.955 -3.783 -40.410 1.00 89.88 76 SER A O 1
ATOM 574 N N . MET A 1 77 ? 19.130 -5.103 -39.017 1.00 89.12 77 MET A N 1
ATOM 575 C CA . MET A 1 77 ? 20.257 -4.173 -38.883 1.00 89.12 77 MET A CA 1
ATOM 576 C C . MET A 1 77 ? 20.830 -3.778 -40.251 1.00 89.12 77 MET A C 1
ATOM 578 O O . MET A 1 77 ? 21.113 -2.608 -40.485 1.00 89.12 77 MET A O 1
ATOM 582 N N . ALA A 1 78 ? 20.920 -4.719 -41.196 1.00 87.56 78 ALA A N 1
ATOM 583 C CA . ALA A 1 78 ? 21.419 -4.457 -42.545 1.00 87.56 78 ALA A CA 1
ATOM 584 C C . ALA A 1 78 ? 20.576 -3.421 -43.317 1.00 87.56 78 ALA A C 1
ATOM 586 O O . ALA A 1 78 ? 21.133 -2.573 -44.015 1.00 87.56 78 ALA A O 1
ATOM 587 N N . GLU A 1 79 ? 19.249 -3.459 -43.174 1.00 88.50 79 GLU A N 1
ATOM 588 C CA . GLU A 1 79 ? 18.330 -2.532 -43.851 1.00 88.50 79 GLU A CA 1
ATOM 589 C C . GLU A 1 79 ? 18.355 -1.132 -43.231 1.00 88.50 79 GLU A C 1
ATOM 591 O O . GLU A 1 79 ? 18.220 -0.135 -43.939 1.00 88.50 79 GLU A O 1
ATOM 596 N N . VAL A 1 80 ? 18.548 -1.044 -41.913 1.00 90.31 80 VAL A N 1
ATOM 597 C CA . VAL A 1 80 ? 18.573 0.226 -41.172 1.00 90.31 80 VAL A CA 1
ATOM 598 C C . VAL A 1 80 ? 19.941 0.905 -41.255 1.00 90.31 80 VAL A C 1
ATOM 600 O O . VAL A 1 80 ? 20.035 2.133 -41.314 1.00 90.31 80 VAL A O 1
ATOM 603 N N . GLN A 1 81 ? 21.015 0.118 -41.278 1.00 87.88 81 GLN A N 1
ATOM 604 C CA . GLN A 1 81 ? 22.382 0.616 -41.192 1.00 87.88 81 GLN A CA 1
ATOM 605 C C . GLN A 1 81 ? 22.760 1.515 -42.368 1.00 87.88 81 GLN A C 1
ATOM 607 O O . GLN A 1 81 ? 23.317 2.586 -42.142 1.00 87.88 81 GLN A O 1
ATOM 612 N N . GLU A 1 82 ? 22.481 1.124 -43.612 1.00 87.81 82 GLU A N 1
ATOM 613 C CA . GLU A 1 82 ? 22.945 1.887 -44.781 1.00 87.81 82 GLU A CA 1
ATOM 614 C C . GLU A 1 82 ? 22.296 3.283 -44.913 1.00 87.81 82 GLU A C 1
ATOM 616 O O . GLU A 1 82 ? 23.041 4.261 -45.064 1.00 87.81 82 GLU A O 1
ATOM 621 N N . PRO A 1 83 ? 20.963 3.447 -44.778 1.00 89.81 83 PRO A N 1
ATOM 622 C CA . PRO A 1 83 ? 20.329 4.768 -44.783 1.00 89.81 83 PRO A CA 1
ATOM 623 C C . PRO A 1 83 ? 20.860 5.695 -43.682 1.00 89.81 83 PRO A C 1
ATOM 625 O O . PRO A 1 83 ? 21.183 6.860 -43.942 1.00 89.81 83 PRO A O 1
ATOM 628 N N . VAL A 1 84 ? 21.013 5.171 -42.460 1.00 89.62 84 VAL A N 1
ATOM 629 C CA . VAL A 1 84 ? 21.527 5.939 -41.319 1.00 89.62 84 VAL A CA 1
ATOM 630 C C . VAL A 1 84 ? 22.999 6.287 -41.536 1.00 89.62 84 VAL A C 1
ATOM 632 O O . VAL A 1 84 ? 23.384 7.448 -41.418 1.00 89.62 84 VAL A O 1
ATOM 635 N N . ARG A 1 85 ? 23.833 5.334 -41.957 1.00 89.62 85 ARG A N 1
ATOM 636 C CA . ARG A 1 85 ? 25.253 5.556 -42.271 1.00 89.62 85 ARG A CA 1
ATOM 637 C C . ARG A 1 85 ? 25.439 6.656 -43.320 1.00 89.62 85 ARG A C 1
ATOM 639 O O . ARG A 1 85 ? 26.312 7.511 -43.153 1.00 89.62 85 ARG A O 1
ATOM 646 N N . ALA A 1 86 ? 24.636 6.662 -44.385 1.00 90.44 86 ALA A N 1
ATOM 647 C CA . ALA A 1 86 ? 24.697 7.686 -45.427 1.00 90.44 86 ALA A CA 1
ATOM 648 C C . ALA A 1 86 ? 24.348 9.088 -44.891 1.00 90.44 86 ALA A C 1
ATOM 650 O O . ALA A 1 86 ? 25.038 10.063 -45.206 1.00 90.44 86 ALA A O 1
ATOM 651 N N . LEU A 1 87 ? 23.319 9.189 -44.042 1.00 92.88 87 LEU A N 1
ATOM 652 C CA . LEU A 1 87 ? 22.952 10.423 -43.339 1.00 92.88 87 LEU A CA 1
ATOM 653 C C . LEU A 1 87 ? 24.092 10.917 -42.434 1.00 92.88 87 LEU A C 1
ATOM 655 O O . LEU A 1 87 ? 24.490 12.078 -42.521 1.00 92.88 87 LEU A O 1
ATOM 659 N N . LEU A 1 88 ? 24.643 10.035 -41.601 1.00 91.75 88 LEU A N 1
ATOM 660 C CA . LEU A 1 88 ? 25.651 10.385 -40.601 1.00 91.75 88 LEU A CA 1
ATOM 661 C C . LEU A 1 88 ? 26.979 10.820 -41.228 1.00 91.75 88 LEU A C 1
ATOM 663 O O . LEU A 1 88 ? 27.570 11.801 -40.774 1.00 91.75 88 LEU A O 1
ATOM 667 N N . LYS A 1 89 ? 27.404 10.177 -42.326 1.00 90.38 89 LYS A N 1
ATOM 668 C CA . LYS A 1 89 ? 28.571 10.621 -43.108 1.00 90.38 89 LYS A CA 1
ATOM 669 C C . LYS A 1 89 ? 28.392 12.041 -43.644 1.00 90.38 89 LYS A C 1
ATOM 671 O O . LYS A 1 89 ? 29.306 12.853 -43.533 1.00 90.38 89 LYS A O 1
ATOM 676 N N . ARG A 1 90 ? 27.214 12.358 -44.193 1.00 91.69 90 ARG A N 1
ATOM 677 C CA . ARG A 1 90 ? 26.898 13.705 -44.699 1.00 91.69 90 ARG A CA 1
ATOM 678 C C . ARG A 1 90 ? 26.897 14.756 -43.585 1.00 91.69 90 ARG A C 1
ATOM 680 O O . ARG A 1 90 ? 27.244 15.904 -43.836 1.00 91.69 90 ARG A O 1
ATOM 687 N N . GLU A 1 91 ? 26.528 14.369 -42.368 1.00 89.94 91 GLU A N 1
ATOM 688 C CA . GLU A 1 91 ? 26.494 15.250 -41.194 1.00 89.94 91 GLU A CA 1
ATOM 689 C C . GLU A 1 91 ? 27.813 15.328 -40.410 1.00 89.94 91 GLU A C 1
ATOM 691 O O . GLU A 1 91 ? 27.857 15.962 -39.350 1.00 89.94 91 GLU A O 1
ATOM 696 N N . GLY A 1 92 ? 28.882 14.712 -40.925 1.00 91.69 92 GLY A N 1
ATOM 697 C CA . GLY A 1 92 ? 30.220 14.788 -40.340 1.00 91.69 92 GLY A CA 1
ATOM 698 C C . GLY A 1 92 ? 30.393 13.977 -39.055 1.00 91.69 92 GLY A C 1
ATOM 699 O O . GLY A 1 92 ? 31.255 14.307 -38.245 1.00 91.69 92 GLY A O 1
ATOM 700 N N . PHE A 1 93 ? 29.585 12.936 -38.840 1.00 94.50 93 PHE A N 1
ATOM 701 C CA . PHE A 1 93 ? 29.806 12.001 -37.737 1.00 94.50 93 PHE A CA 1
ATOM 702 C C . PHE A 1 93 ? 30.993 11.083 -38.031 1.00 94.50 93 PHE A C 1
ATOM 704 O O . PHE A 1 93 ? 31.145 10.557 -39.137 1.00 94.50 93 PHE A O 1
ATOM 711 N N . ARG A 1 94 ? 31.800 10.830 -37.002 1.00 93.81 94 ARG A N 1
ATOM 712 C CA . ARG A 1 94 ? 32.781 9.750 -36.983 1.00 93.81 94 ARG A CA 1
ATOM 713 C C . ARG A 1 94 ? 32.058 8.449 -36.655 1.00 93.81 94 ARG A C 1
ATOM 715 O O . ARG A 1 94 ? 31.380 8.368 -35.636 1.00 93.81 94 ARG A O 1
ATOM 722 N N . LEU A 1 95 ? 32.206 7.461 -37.529 1.00 91.25 95 LEU A N 1
ATOM 723 C CA . LEU A 1 95 ? 31.580 6.148 -37.405 1.00 91.25 95 LEU A CA 1
ATOM 724 C C . LEU A 1 95 ? 32.615 5.125 -36.954 1.00 91.25 95 LEU A C 1
ATOM 726 O O . LEU A 1 95 ? 33.689 5.030 -37.548 1.00 91.25 95 LEU A O 1
ATOM 730 N N . GLU A 1 96 ? 32.261 4.354 -35.939 1.00 90.31 96 GLU A N 1
ATOM 731 C CA . GLU A 1 96 ? 33.046 3.252 -35.406 1.00 90.31 96 GLU A CA 1
ATOM 732 C C . GLU A 1 96 ? 32.153 2.014 -35.343 1.00 90.31 96 GLU A C 1
ATOM 734 O O . GLU A 1 96 ? 31.064 2.039 -34.770 1.00 90.31 96 GLU A O 1
ATOM 739 N N . GLU A 1 97 ? 32.607 0.940 -35.983 1.00 86.62 97 GLU A N 1
ATOM 740 C CA . GLU A 1 97 ? 31.980 -0.371 -35.888 1.00 86.62 97 GLU A CA 1
ATOM 741 C C . GLU A 1 97 ? 32.771 -1.188 -34.875 1.00 86.62 97 GLU A C 1
ATOM 743 O O . GLU A 1 97 ? 33.973 -1.416 -35.033 1.00 86.62 97 GLU A O 1
ATOM 748 N N . THR A 1 98 ? 32.095 -1.592 -33.811 1.00 84.00 98 THR A N 1
ATOM 749 C CA . THR A 1 98 ? 32.651 -2.426 -32.754 1.00 84.00 98 THR A CA 1
ATOM 750 C C . THR A 1 98 ? 31.856 -3.718 -32.664 1.00 84.00 98 THR A C 1
ATOM 752 O O . THR A 1 98 ? 30.790 -3.875 -33.259 1.00 84.00 98 THR A O 1
ATOM 755 N N . LYS A 1 99 ? 32.389 -4.684 -31.926 1.00 84.56 99 LYS A N 1
ATOM 756 C CA . LYS A 1 99 ? 31.630 -5.851 -31.495 1.00 84.56 99 LYS A CA 1
ATOM 757 C C . LYS A 1 99 ? 31.497 -5.804 -29.990 1.00 84.56 99 LYS A C 1
ATOM 759 O O . LYS A 1 99 ? 32.419 -5.369 -29.302 1.00 84.56 99 LYS A O 1
ATOM 764 N N . GLY A 1 100 ? 30.344 -6.223 -29.501 1.00 82.19 100 GLY A N 1
ATOM 765 C CA . GLY A 1 100 ? 30.091 -6.282 -28.077 1.00 82.19 100 GLY A CA 1
ATOM 766 C C . GLY A 1 100 ? 28.771 -6.958 -27.780 1.00 82.19 100 GLY A C 1
ATOM 767 O O . GLY A 1 100 ? 27.897 -7.092 -28.637 1.00 82.19 100 GLY A O 1
ATOM 768 N N . THR A 1 101 ? 28.626 -7.389 -26.540 1.00 83.25 101 THR A N 1
ATOM 769 C CA . THR A 1 101 ? 27.378 -7.958 -26.047 1.00 83.25 101 THR A CA 1
ATOM 770 C C . THR A 1 101 ? 26.557 -6.830 -25.430 1.00 83.25 101 THR A C 1
ATOM 772 O O . THR A 1 101 ? 26.989 -6.222 -24.451 1.00 83.25 101 THR A O 1
ATOM 775 N N . LEU A 1 102 ? 25.373 -6.541 -25.985 1.00 83.69 102 LEU A N 1
ATOM 776 C CA . LEU A 1 102 ? 24.495 -5.460 -25.503 1.00 83.69 102 LEU A CA 1
ATOM 777 C C . LEU A 1 102 ? 24.189 -5.588 -24.006 1.00 83.69 102 LEU A C 1
ATOM 779 O O . LEU A 1 102 ? 24.210 -4.599 -23.279 1.00 83.69 102 LEU A O 1
ATOM 783 N N . LEU A 1 103 ? 23.993 -6.822 -23.544 1.00 79.81 103 LEU A N 1
ATOM 784 C CA . LEU A 1 103 ? 23.757 -7.146 -22.143 1.00 79.81 103 LEU A CA 1
ATOM 785 C C . LEU A 1 103 ? 24.903 -6.743 -21.206 1.00 79.81 103 LEU A C 1
ATOM 787 O O . LEU A 1 103 ? 24.642 -6.451 -20.052 1.00 79.81 103 LEU A O 1
ATOM 791 N N . TYR A 1 104 ? 26.145 -6.647 -21.684 1.00 76.50 104 TYR A N 1
ATOM 792 C CA . TYR A 1 104 ? 27.286 -6.179 -20.886 1.00 76.50 104 TYR A CA 1
ATOM 793 C C . TYR A 1 104 ? 27.618 -4.693 -21.126 1.00 76.50 104 TYR A C 1
ATOM 795 O O . TYR A 1 104 ? 28.661 -4.209 -20.677 1.00 76.50 104 TYR A O 1
ATOM 803 N N . SER A 1 105 ? 26.757 -3.947 -21.835 1.00 78.50 105 SER A N 1
ATOM 804 C CA . SER A 1 105 ? 26.954 -2.512 -22.071 1.00 78.50 105 SER A CA 1
ATOM 805 C C . SER A 1 105 ? 26.783 -1.722 -20.775 1.00 78.50 105 SER A C 1
ATOM 807 O O . SER A 1 105 ? 25.665 -1.508 -20.307 1.00 78.50 105 SER A O 1
ATOM 809 N N . ARG A 1 106 ? 27.902 -1.196 -20.260 1.00 73.25 106 ARG A N 1
ATOM 810 C CA . ARG A 1 106 ? 27.945 -0.271 -19.110 1.00 73.25 106 ARG A CA 1
ATOM 811 C C . ARG A 1 106 ? 27.653 1.182 -19.475 1.00 73.25 106 ARG A C 1
ATOM 813 O O . ARG A 1 106 ? 27.891 2.103 -18.690 1.00 73.25 106 ARG A O 1
ATOM 820 N N . THR A 1 107 ? 27.195 1.424 -20.699 1.00 76.31 107 THR A N 1
ATOM 821 C CA . THR A 1 107 ? 26.860 2.776 -21.135 1.00 76.31 107 THR A CA 1
ATOM 822 C C . THR A 1 107 ? 25.640 3.241 -20.355 1.00 76.31 107 THR A C 1
ATOM 824 O O . THR A 1 107 ? 24.620 2.563 -20.337 1.00 76.31 107 THR A O 1
ATOM 827 N N . GLN A 1 108 ? 25.726 4.391 -19.688 1.00 67.06 108 GLN A N 1
ATOM 828 C CA . GLN A 1 108 ? 24.584 4.902 -18.934 1.00 67.06 108 GLN A CA 1
ATOM 829 C C . GLN A 1 108 ? 23.494 5.384 -19.888 1.00 67.06 108 GLN A C 1
ATOM 831 O O . GLN A 1 108 ? 23.728 6.272 -20.714 1.00 67.06 108 GLN A O 1
ATOM 836 N N . MET A 1 109 ? 22.295 4.830 -19.731 1.00 69.38 109 MET A N 1
ATOM 837 C CA . MET A 1 109 ? 21.083 5.412 -20.290 1.00 69.38 109 MET A CA 1
ATOM 838 C C . MET A 1 109 ? 20.543 6.466 -19.320 1.00 69.38 109 MET A C 1
ATOM 840 O O . MET A 1 109 ? 20.567 6.310 -18.099 1.00 69.38 109 MET A O 1
ATOM 844 N N . SER A 1 110 ? 20.096 7.590 -19.864 1.00 58.81 110 SER A N 1
ATOM 845 C CA . SER A 1 110 ? 19.606 8.719 -19.078 1.00 58.81 110 SER A CA 1
ATOM 846 C C . SER A 1 110 ? 18.123 8.553 -18.699 1.00 58.81 110 SER A C 1
ATOM 848 O O . SER A 1 110 ? 17.310 8.136 -19.518 1.00 58.81 110 SER A O 1
ATOM 850 N N . GLY A 1 111 ? 17.761 8.881 -17.449 1.00 54.44 111 GLY A N 1
ATOM 851 C CA . GLY A 1 111 ? 16.408 8.706 -16.896 1.00 54.44 111 GLY A CA 1
ATOM 852 C C . GLY A 1 111 ? 16.320 9.042 -15.398 1.00 54.44 111 GLY A C 1
ATOM 853 O O . GLY A 1 111 ? 17.327 9.411 -14.789 1.00 54.44 111 GLY A O 1
ATOM 854 N N . ALA A 1 112 ? 15.119 8.940 -14.806 1.00 47.03 112 ALA A N 1
ATOM 855 C CA . ALA A 1 112 ? 14.884 9.174 -13.369 1.00 47.03 112 ALA A CA 1
ATOM 856 C C . ALA A 1 112 ? 15.637 8.171 -12.472 1.00 47.03 112 ALA A C 1
ATOM 858 O O . ALA A 1 112 ? 16.011 8.513 -11.352 1.00 47.03 112 ALA A O 1
ATOM 859 N N . ASN A 1 113 ? 15.948 6.991 -13.013 1.00 52.91 113 ASN A N 1
ATOM 860 C CA . ASN A 1 113 ? 16.801 5.994 -12.390 1.00 52.91 113 ASN A CA 1
ATOM 861 C C . ASN A 1 113 ? 18.010 5.744 -13.314 1.00 52.91 113 ASN A C 1
ATOM 863 O O . ASN A 1 113 ? 17.836 5.459 -14.498 1.00 52.91 113 ASN A O 1
ATOM 867 N N . ARG A 1 114 ? 19.238 5.935 -12.812 1.00 56.56 114 ARG A N 1
ATOM 868 C CA . ARG A 1 114 ? 20.473 5.808 -13.608 1.00 56.56 114 ARG A CA 1
ATOM 869 C C . ARG A 1 114 ? 20.872 4.336 -13.717 1.00 56.56 114 ARG A C 1
ATOM 871 O O . ARG A 1 114 ? 21.491 3.822 -12.792 1.00 56.56 114 ARG A O 1
ATOM 878 N N . TYR A 1 115 ? 20.547 3.695 -14.834 1.00 67.12 115 TYR A N 1
ATOM 879 C CA . TYR A 1 115 ? 20.857 2.285 -15.082 1.00 67.12 115 TYR A CA 1
ATOM 880 C C . TYR A 1 115 ? 21.788 2.102 -16.287 1.00 67.12 115 TYR A C 1
ATOM 882 O O . TYR A 1 115 ? 21.871 2.969 -17.167 1.00 67.12 115 TYR A O 1
ATOM 890 N N . GLU A 1 116 ? 22.509 0.981 -16.307 1.00 76.75 116 GLU A N 1
ATOM 891 C CA . GLU A 1 116 ? 23.308 0.567 -17.461 1.00 76.75 116 GLU A CA 1
ATOM 892 C C . GLU A 1 116 ? 22.385 0.153 -18.620 1.00 76.75 116 GLU A C 1
ATOM 894 O O . GLU A 1 116 ? 21.303 -0.395 -18.419 1.00 76.75 116 GLU A O 1
ATOM 899 N N . GLU A 1 117 ? 22.789 0.450 -19.853 1.00 82.00 117 GLU A N 1
ATOM 900 C CA . GLU A 1 117 ? 22.019 0.169 -21.070 1.00 82.00 117 GLU A CA 1
ATOM 901 C C . GLU A 1 117 ? 21.653 -1.318 -21.192 1.00 82.00 117 GLU A C 1
ATOM 903 O O . GLU A 1 117 ? 20.518 -1.631 -21.551 1.00 82.00 117 GLU A O 1
ATOM 908 N N . GLY A 1 118 ? 22.569 -2.224 -20.825 1.00 81.19 118 GLY A N 1
ATOM 909 C CA . GLY A 1 118 ? 22.320 -3.669 -20.823 1.00 81.19 118 GLY A CA 1
ATOM 910 C C . GLY A 1 118 ? 21.167 -4.101 -19.910 1.00 81.19 118 GLY A C 1
ATOM 911 O O . GLY A 1 118 ? 20.336 -4.907 -20.328 1.00 81.19 118 GLY A O 1
ATOM 912 N N . GLU A 1 119 ? 21.050 -3.506 -18.718 1.00 79.25 119 GLU A N 1
ATOM 913 C CA . GLU A 1 119 ? 19.986 -3.805 -17.741 1.00 79.25 119 GLU A CA 1
ATOM 914 C C . GLU A 1 119 ? 18.592 -3.515 -18.305 1.00 79.25 119 GLU A C 1
ATOM 916 O O . GLU A 1 119 ? 17.642 -4.275 -18.125 1.00 79.25 119 GLU A O 1
ATOM 921 N N . LEU A 1 120 ? 18.455 -2.405 -19.030 1.00 81.62 120 LEU A N 1
ATOM 922 C CA . LEU A 1 120 ? 17.168 -1.977 -19.574 1.00 81.62 120 LEU A CA 1
ATOM 923 C C . LEU A 1 120 ? 16.686 -2.896 -20.703 1.00 81.62 120 LEU A C 1
ATOM 925 O O . LEU A 1 120 ? 15.489 -3.168 -20.812 1.00 81.62 120 LEU A O 1
ATOM 929 N N . TRP A 1 121 ? 17.606 -3.397 -21.529 1.00 85.62 121 TRP A N 1
ATOM 930 C CA . TRP A 1 121 ? 17.295 -4.398 -22.554 1.00 85.62 121 TRP A CA 1
ATOM 931 C C . TRP A 1 121 ? 17.010 -5.771 -21.947 1.00 85.62 121 TRP A C 1
ATOM 933 O O . TRP A 1 121 ? 16.080 -6.452 -22.385 1.00 85.62 121 TRP A O 1
ATOM 943 N N . TRP A 1 122 ? 17.749 -6.150 -20.903 1.00 81.44 122 TRP A N 1
ATOM 944 C CA . TRP A 1 122 ? 17.509 -7.378 -20.150 1.00 81.44 122 TRP A CA 1
ATOM 945 C C . TRP A 1 122 ? 16.102 -7.421 -19.546 1.00 81.44 122 TRP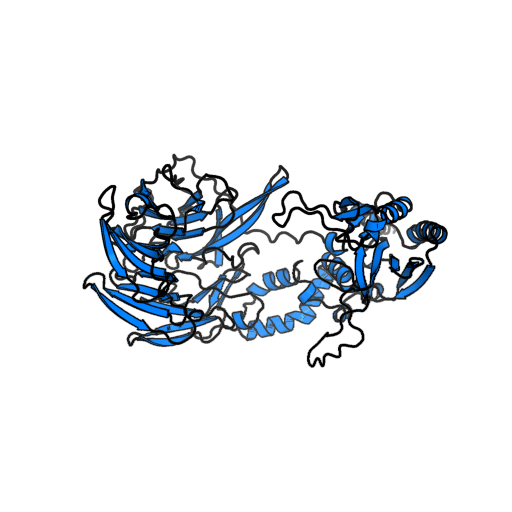 A C 1
ATOM 947 O O . TRP A 1 122 ? 15.391 -8.419 -19.669 1.00 81.44 122 TRP A O 1
ATOM 957 N N . GLN A 1 123 ? 15.644 -6.313 -18.967 1.00 79.62 123 GLN A N 1
ATOM 958 C CA . GLN A 1 123 ? 14.297 -6.217 -18.405 1.00 79.62 123 GLN A CA 1
ATOM 959 C C . GLN A 1 123 ? 13.206 -6.368 -19.468 1.00 79.62 123 GLN A C 1
ATOM 961 O O . GLN A 1 123 ? 12.235 -7.107 -19.259 1.00 79.62 123 GLN A O 1
ATOM 966 N N . LEU A 1 124 ? 13.394 -5.740 -20.634 1.00 82.75 124 LEU A N 1
ATOM 967 C CA . LEU A 1 124 ? 12.476 -5.880 -21.759 1.00 82.75 124 LEU A CA 1
ATOM 968 C C . LEU A 1 124 ? 12.395 -7.332 -22.247 1.00 82.75 124 LEU A C 1
ATOM 970 O O . LEU A 1 124 ? 11.293 -7.828 -22.487 1.00 82.75 124 LEU A O 1
ATOM 974 N N . TYR A 1 125 ? 13.533 -8.018 -22.341 1.00 83.81 125 TYR A N 1
ATOM 975 C CA . TYR A 1 125 ? 13.600 -9.436 -22.688 1.00 83.81 125 TYR A CA 1
ATOM 976 C C . TYR A 1 125 ? 12.842 -10.295 -21.677 1.00 83.81 125 TYR A C 1
ATOM 978 O O . TYR A 1 125 ? 11.869 -10.961 -22.025 1.00 83.81 125 TYR A O 1
ATOM 986 N N . LEU A 1 126 ? 13.181 -10.191 -20.391 1.00 79.38 126 LEU A N 1
ATOM 987 C CA . LEU A 1 126 ? 12.498 -10.943 -19.340 1.00 79.38 126 LEU A CA 1
ATOM 988 C C . LEU A 1 126 ? 10.982 -10.690 -19.324 1.00 79.38 126 LEU A C 1
ATOM 990 O O . LEU A 1 126 ? 10.220 -11.578 -18.953 1.00 79.38 126 LEU A O 1
ATOM 994 N N . SER A 1 127 ? 10.524 -9.495 -19.712 1.00 77.44 127 SER A N 1
ATOM 995 C CA . SER A 1 127 ? 9.091 -9.164 -19.779 1.00 77.44 127 SER A CA 1
ATOM 996 C C . SER A 1 127 ? 8.317 -9.922 -20.855 1.00 77.44 127 SER A C 1
ATOM 998 O O . SER A 1 127 ? 7.099 -10.061 -20.738 1.00 77.44 127 SER A O 1
ATOM 1000 N N . ARG A 1 128 ? 9.012 -10.421 -21.879 1.00 79.88 128 ARG A N 1
ATOM 1001 C CA . ARG A 1 128 ? 8.439 -11.188 -22.992 1.00 79.88 128 ARG A CA 1
ATOM 1002 C C . ARG A 1 128 ? 8.736 -12.680 -22.926 1.00 79.88 128 ARG A C 1
ATOM 1004 O O . ARG A 1 128 ? 8.054 -13.438 -23.602 1.00 79.88 128 ARG A O 1
ATOM 1011 N N . HIS A 1 129 ? 9.673 -13.073 -22.069 1.00 79.69 129 HIS A N 1
ATOM 1012 C CA . HIS A 1 129 ? 10.119 -14.449 -21.871 1.00 79.69 129 HIS A CA 1
ATOM 1013 C C . HIS A 1 129 ? 9.805 -14.934 -20.446 1.00 79.69 129 HIS A C 1
ATOM 1015 O O . HIS A 1 129 ? 10.718 -15.088 -19.620 1.00 79.69 129 HIS A O 1
ATOM 1021 N N . PRO A 1 130 ? 8.515 -15.137 -20.103 1.00 77.56 130 PRO A N 1
ATOM 1022 C CA . PRO A 1 130 ? 8.111 -15.571 -18.767 1.00 77.56 130 PRO A CA 1
ATOM 1023 C C . PRO A 1 130 ? 8.749 -16.905 -18.357 1.00 77.56 130 PRO A C 1
ATOM 1025 O O . PRO A 1 130 ? 8.972 -17.123 -17.170 1.00 77.56 130 PRO A O 1
ATOM 1028 N N . GLU A 1 131 ? 9.084 -17.772 -19.312 1.00 80.81 131 GLU A N 1
ATOM 1029 C CA . GLU A 1 131 ? 9.782 -19.038 -19.093 1.00 80.81 131 GLU A CA 1
ATOM 1030 C C . GLU A 1 131 ? 11.218 -18.847 -18.590 1.00 80.81 131 GLU A C 1
ATOM 1032 O O . GLU A 1 131 ? 11.613 -19.488 -17.617 1.00 80.81 131 GLU A O 1
ATOM 1037 N N . VAL A 1 132 ? 11.982 -17.926 -19.186 1.00 79.88 132 VAL A N 1
ATOM 1038 C CA . VAL A 1 132 ? 13.354 -17.617 -18.747 1.00 79.88 132 VAL A CA 1
ATOM 1039 C C . VAL A 1 132 ? 13.320 -16.943 -17.384 1.00 79.88 132 VAL A C 1
ATOM 1041 O O . VAL A 1 132 ? 14.108 -17.261 -16.494 1.00 79.88 132 VAL A O 1
ATOM 1044 N N . ARG A 1 133 ? 12.359 -16.035 -17.205 1.00 76.31 133 ARG A N 1
ATOM 1045 C CA . ARG A 1 133 ? 12.159 -15.326 -15.948 1.00 76.31 133 ARG A CA 1
ATOM 1046 C C . ARG A 1 133 ? 11.792 -16.282 -14.806 1.00 76.31 133 ARG A C 1
ATOM 1048 O O . ARG A 1 133 ? 12.358 -16.165 -13.724 1.00 76.31 133 ARG A O 1
ATOM 1055 N N . GLN A 1 134 ? 10.908 -17.252 -15.047 1.00 76.75 134 GLN A N 1
ATOM 1056 C CA . GLN A 1 134 ? 10.558 -18.272 -14.055 1.00 76.75 134 GLN A CA 1
ATOM 1057 C C . GLN A 1 134 ? 11.749 -19.184 -13.740 1.00 76.75 134 GLN A C 1
ATOM 1059 O O . GLN A 1 134 ? 12.039 -19.402 -12.568 1.00 76.75 134 GLN A O 1
ATOM 1064 N N . ALA A 1 135 ? 12.483 -19.651 -14.756 1.00 80.50 135 ALA A N 1
ATOM 1065 C CA . ALA A 1 135 ? 13.672 -20.479 -14.550 1.00 80.50 135 ALA A CA 1
ATOM 1066 C C . ALA A 1 135 ? 14.744 -19.760 -13.713 1.00 80.50 135 ALA A C 1
ATOM 1068 O O . ALA A 1 135 ? 15.369 -20.369 -12.845 1.00 80.50 135 ALA A O 1
ATOM 1069 N N . TYR A 1 136 ? 14.925 -18.452 -13.927 1.00 76.62 136 TYR A N 1
ATOM 1070 C CA . TYR A 1 136 ? 15.814 -17.640 -13.101 1.00 76.62 136 TYR A CA 1
ATOM 1071 C C . TYR A 1 136 ? 15.359 -17.597 -11.637 1.00 76.62 136 TYR A C 1
ATOM 1073 O O . TYR A 1 136 ? 16.182 -17.794 -10.743 1.00 76.62 136 TYR A O 1
ATOM 1081 N N . ILE A 1 137 ? 14.066 -17.369 -11.380 1.00 75.62 137 ILE A N 1
ATOM 1082 C CA . ILE A 1 137 ? 13.519 -17.364 -10.014 1.00 75.62 137 ILE A CA 1
ATOM 1083 C C . ILE A 1 137 ? 13.719 -18.723 -9.349 1.00 75.62 137 ILE A C 1
ATOM 1085 O O . ILE A 1 137 ? 14.149 -18.786 -8.197 1.00 75.62 137 ILE A O 1
ATOM 1089 N N . ASP A 1 138 ? 13.448 -19.804 -10.076 1.00 79.31 138 ASP A N 1
ATOM 1090 C CA . ASP A 1 138 ? 13.583 -21.164 -9.564 1.00 79.31 138 ASP A CA 1
ATOM 1091 C C . ASP A 1 138 ? 15.036 -21.491 -9.193 1.00 79.31 138 ASP A C 1
ATOM 1093 O O . ASP A 1 138 ? 15.289 -22.161 -8.194 1.00 79.31 138 ASP A O 1
ATOM 1097 N N . GLN A 1 139 ? 16.006 -20.987 -9.955 1.00 80.25 139 GLN A N 1
ATOM 1098 C CA . GLN A 1 139 ? 17.420 -21.221 -9.679 1.00 80.25 139 GLN A CA 1
ATOM 1099 C C . GLN A 1 139 ? 17.975 -20.322 -8.568 1.00 80.25 139 GLN A C 1
ATOM 1101 O O . GLN A 1 139 ? 18.719 -20.804 -7.714 1.00 80.25 139 GLN A O 1
ATOM 1106 N N . ASN A 1 140 ? 17.642 -19.030 -8.583 1.00 74.69 140 ASN A N 1
ATOM 1107 C CA . ASN A 1 140 ? 18.331 -18.029 -7.762 1.00 74.69 140 ASN A CA 1
ATOM 1108 C C . ASN A 1 140 ? 17.557 -17.650 -6.498 1.00 74.69 140 ASN A C 1
ATOM 1110 O O . ASN A 1 140 ? 18.173 -17.369 -5.475 1.00 74.69 140 ASN A O 1
ATOM 1114 N N . HIS A 1 141 ? 16.223 -17.705 -6.522 1.00 77.56 141 HIS A N 1
ATOM 1115 C CA . HIS A 1 141 ? 15.395 -17.295 -5.384 1.00 77.56 141 HIS A CA 1
ATOM 1116 C C . HIS A 1 141 ? 14.679 -18.445 -4.688 1.00 77.56 141 HIS A C 1
ATOM 1118 O O . HIS A 1 141 ? 14.452 -18.356 -3.483 1.00 77.56 141 HIS A O 1
ATOM 1124 N N . ALA A 1 142 ? 14.351 -19.544 -5.377 1.00 81.50 142 ALA A N 1
ATOM 1125 C CA . ALA A 1 142 ? 13.692 -20.676 -4.723 1.00 81.50 142 ALA A CA 1
ATOM 1126 C C . ALA A 1 142 ? 14.450 -21.217 -3.497 1.00 81.50 142 ALA A C 1
ATOM 1128 O O . ALA A 1 142 ? 13.780 -21.528 -2.509 1.00 81.50 142 ALA A O 1
ATOM 1129 N N . PRO A 1 143 ? 15.800 -21.281 -3.474 1.00 86.69 143 PRO A N 1
ATOM 1130 C CA . PRO A 1 143 ? 16.524 -21.655 -2.262 1.00 86.69 143 PRO A CA 1
ATOM 1131 C C . PRO A 1 143 ? 16.271 -20.692 -1.094 1.00 86.69 143 PRO A C 1
ATOM 1133 O O . PRO A 1 143 ? 16.099 -21.131 0.043 1.00 86.69 143 PRO A O 1
ATOM 1136 N N . ASP A 1 144 ? 16.202 -19.388 -1.355 1.00 83.94 144 ASP A N 1
ATOM 1137 C CA . ASP A 1 144 ? 15.921 -18.386 -0.326 1.00 83.94 144 ASP A CA 1
ATOM 1138 C C . ASP A 1 144 ? 14.459 -18.429 0.122 1.00 83.94 144 ASP A C 1
ATOM 1140 O O . ASP A 1 144 ? 14.183 -18.388 1.322 1.00 83.94 144 ASP A O 1
ATOM 1144 N N . TRP A 1 145 ? 13.518 -18.649 -0.799 1.00 85.94 145 TRP A N 1
ATOM 1145 C CA . TRP A 1 145 ? 12.120 -18.912 -0.460 1.00 85.94 145 TRP A CA 1
ATOM 1146 C C . TRP A 1 145 ? 11.970 -20.142 0.435 1.00 85.94 145 TRP A C 1
ATOM 1148 O O . TRP A 1 145 ? 11.251 -20.095 1.433 1.00 85.94 145 TRP A O 1
ATOM 1158 N N . GLN A 1 146 ? 12.694 -21.224 0.144 1.00 90.88 146 GLN A N 1
ATOM 1159 C CA . GLN A 1 146 ? 12.709 -22.418 0.987 1.00 90.88 146 GLN A CA 1
ATOM 1160 C C . GLN A 1 146 ? 13.289 -22.134 2.377 1.00 90.88 146 GLN A C 1
ATOM 1162 O O . GLN A 1 146 ? 12.728 -22.610 3.365 1.00 90.88 146 GLN A O 1
ATOM 1167 N N . LYS A 1 147 ? 14.352 -21.322 2.488 1.00 91.69 147 LYS A N 1
ATOM 1168 C CA . LYS A 1 147 ? 14.884 -20.882 3.792 1.00 91.69 147 LYS A CA 1
ATOM 1169 C C . LYS A 1 147 ? 13.847 -20.080 4.578 1.00 91.69 147 LYS A C 1
ATOM 1171 O O . LYS A 1 147 ? 13.694 -20.310 5.775 1.00 91.69 147 LYS A O 1
ATOM 1176 N N . LEU A 1 148 ? 13.112 -19.178 3.925 1.00 90.94 148 LEU A N 1
ATOM 1177 C CA . LEU A 1 148 ? 12.067 -18.382 4.573 1.00 90.94 148 LEU A CA 1
ATOM 1178 C C . LEU A 1 148 ? 10.875 -19.238 5.022 1.00 90.94 148 LEU A C 1
ATOM 1180 O O . LEU A 1 148 ? 10.366 -19.029 6.124 1.00 90.94 148 LEU A O 1
ATOM 1184 N N . ILE A 1 149 ? 10.470 -20.233 4.228 1.00 93.25 149 ILE A N 1
ATOM 1185 C CA . ILE A 1 149 ? 9.454 -21.222 4.627 1.00 93.25 149 ILE A CA 1
ATOM 1186 C C . ILE A 1 149 ? 9.948 -22.033 5.830 1.00 93.25 149 ILE A C 1
ATOM 1188 O O . ILE A 1 149 ? 9.231 -22.166 6.819 1.00 93.25 149 ILE A O 1
ATOM 1192 N N . ALA A 1 150 ? 11.185 -22.534 5.788 1.00 93.69 150 ALA A N 1
ATOM 1193 C CA . ALA A 1 150 ? 11.774 -23.299 6.886 1.00 93.69 150 ALA A CA 1
ATOM 1194 C C . ALA A 1 150 ? 11.898 -22.469 8.178 1.00 93.69 150 ALA A C 1
ATOM 1196 O O . ALA A 1 150 ? 11.673 -22.982 9.276 1.00 93.69 150 ALA A O 1
ATOM 1197 N N . ALA A 1 151 ? 12.194 -21.172 8.052 1.00 92.00 151 ALA A N 1
ATOM 1198 C CA . ALA A 1 151 ? 12.215 -20.224 9.163 1.00 92.00 151 ALA A CA 1
ATOM 1199 C C . ALA A 1 151 ? 10.809 -19.873 9.693 1.00 92.00 151 ALA A C 1
ATOM 1201 O O . ALA A 1 151 ? 10.691 -19.297 10.774 1.00 92.00 151 ALA A O 1
ATOM 1202 N N . GLY A 1 152 ? 9.741 -20.215 8.964 1.00 93.00 152 GLY A N 1
ATOM 1203 C CA . GLY A 1 152 ? 8.369 -19.813 9.278 1.00 93.00 152 GLY A CA 1
ATOM 1204 C C . GLY A 1 152 ? 8.094 -18.329 9.019 1.00 93.00 152 GLY A C 1
ATOM 1205 O O . GLY A 1 152 ? 7.167 -17.772 9.599 1.00 93.00 152 GLY A O 1
ATOM 1206 N N . ALA A 1 153 ? 8.899 -17.668 8.182 1.00 91.31 153 ALA A N 1
ATOM 1207 C C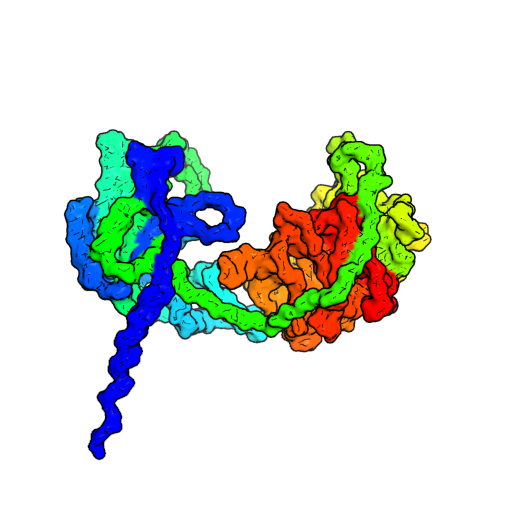A . ALA A 1 153 ? 8.673 -16.281 7.776 1.00 91.31 153 ALA A CA 1
ATOM 1208 C C . ALA A 1 153 ? 7.475 -16.162 6.825 1.00 91.31 153 ALA A C 1
ATOM 1210 O O . ALA A 1 153 ? 6.671 -15.240 6.942 1.00 91.31 153 ALA A O 1
ATOM 1211 N N . ILE A 1 154 ? 7.335 -17.121 5.914 1.00 91.06 154 ILE A N 1
ATOM 1212 C CA . ILE A 1 154 ? 6.277 -17.186 4.901 1.00 91.06 154 ILE A CA 1
ATOM 1213 C C . ILE A 1 154 ? 5.690 -18.598 4.857 1.00 91.06 154 ILE A C 1
ATOM 1215 O O . ILE A 1 154 ? 6.315 -19.551 5.329 1.00 91.06 154 ILE A O 1
ATOM 1219 N N . VAL A 1 155 ? 4.508 -18.744 4.263 1.00 91.19 155 VAL A N 1
ATOM 1220 C CA . VAL A 1 155 ? 3.887 -20.053 4.000 1.00 91.19 155 VAL A CA 1
ATOM 1221 C C . VAL A 1 155 ? 3.998 -20.425 2.519 1.00 91.19 155 VAL A C 1
ATOM 1223 O O . VAL A 1 155 ? 4.097 -19.537 1.676 1.00 91.19 155 VAL A O 1
ATOM 1226 N N . PRO A 1 156 ? 3.928 -21.718 2.145 1.00 89.69 156 PRO A N 1
ATOM 1227 C CA . PRO A 1 156 ? 3.976 -22.129 0.738 1.00 89.69 156 PRO A CA 1
ATOM 1228 C C . PRO A 1 156 ? 2.932 -21.446 -0.161 1.00 89.69 156 PRO A C 1
ATOM 1230 O O . PRO A 1 156 ? 3.185 -21.230 -1.343 1.00 89.69 156 PRO A O 1
ATOM 1233 N N . ALA A 1 157 ? 1.775 -21.067 0.396 1.00 83.38 157 ALA A N 1
ATOM 1234 C CA . ALA A 1 157 ? 0.742 -20.317 -0.321 1.00 83.38 157 ALA A CA 1
ATOM 1235 C C . ALA A 1 157 ? 1.215 -18.920 -0.783 1.00 83.38 157 ALA A C 1
ATOM 1237 O O . ALA A 1 157 ? 0.728 -18.424 -1.801 1.00 83.38 157 ALA A O 1
ATOM 1238 N N . ASP A 1 158 ? 2.202 -18.328 -0.100 1.00 84.00 158 ASP A N 1
ATOM 1239 C CA . ASP A 1 158 ? 2.763 -17.010 -0.426 1.00 84.00 158 ASP A CA 1
ATOM 1240 C C . ASP A 1 158 ? 3.597 -17.055 -1.714 1.00 84.00 158 ASP A C 1
ATOM 1242 O O . ASP A 1 158 ? 3.712 -16.045 -2.409 1.00 84.00 158 ASP A O 1
ATOM 1246 N N . LEU A 1 159 ? 4.130 -18.229 -2.090 1.00 80.88 159 LEU A N 1
ATOM 1247 C CA . LEU A 1 159 ? 5.035 -18.390 -3.237 1.00 80.88 159 LEU A CA 1
ATOM 1248 C C . LEU A 1 159 ? 4.424 -17.912 -4.552 1.00 80.88 159 LEU A C 1
ATOM 1250 O O . LEU A 1 159 ? 5.126 -17.366 -5.397 1.00 80.88 159 LEU A O 1
ATOM 1254 N N . LYS A 1 160 ? 3.109 -18.072 -4.731 1.00 77.00 160 LYS A N 1
ATOM 1255 C CA . LYS A 1 160 ? 2.431 -17.599 -5.942 1.00 77.00 160 LYS A CA 1
ATOM 1256 C C . LYS A 1 160 ? 2.522 -16.076 -6.070 1.00 77.00 160 LYS A C 1
ATOM 1258 O O . LYS A 1 160 ? 2.814 -15.569 -7.151 1.00 77.00 160 LYS A O 1
ATOM 1263 N N . GLN A 1 161 ? 2.262 -15.355 -4.980 1.00 72.62 161 GLN A N 1
ATOM 1264 C CA . GLN A 1 161 ? 2.303 -13.895 -4.960 1.00 72.62 161 GLN A CA 1
ATOM 1265 C C . GLN A 1 161 ? 3.742 -13.378 -4.958 1.00 72.62 161 GLN A C 1
ATOM 1267 O O . GLN A 1 161 ? 4.022 -12.398 -5.636 1.00 72.62 161 GLN A O 1
ATOM 1272 N N . LEU A 1 162 ? 4.651 -14.071 -4.274 1.00 73.88 162 LEU A N 1
ATOM 1273 C CA . LEU A 1 162 ? 6.089 -13.808 -4.278 1.00 73.88 162 LEU A CA 1
ATOM 1274 C C . LEU A 1 162 ? 6.706 -13.935 -5.662 1.00 73.88 162 LEU A C 1
ATOM 1276 O O . LEU A 1 162 ? 7.382 -13.016 -6.112 1.00 73.88 162 LEU A O 1
ATOM 1280 N N . ASN A 1 163 ? 6.419 -15.031 -6.364 1.00 72.81 163 ASN A N 1
ATOM 1281 C CA . ASN A 1 163 ? 6.865 -15.204 -7.737 1.00 72.81 163 ASN A CA 1
ATOM 1282 C C . ASN A 1 163 ? 6.232 -14.121 -8.612 1.00 72.81 163 ASN A C 1
ATOM 1284 O O . ASN A 1 163 ? 6.950 -13.440 -9.325 1.00 72.81 163 ASN A O 1
ATOM 1288 N N . ALA A 1 164 ? 4.928 -13.843 -8.497 1.00 69.12 164 ALA A N 1
ATOM 1289 C CA . ALA A 1 164 ? 4.307 -12.744 -9.244 1.00 69.12 164 ALA A CA 1
ATOM 1290 C C . ALA A 1 164 ? 4.931 -11.362 -8.940 1.00 69.12 164 ALA A C 1
ATOM 1292 O O . ALA A 1 164 ? 5.068 -10.539 -9.844 1.00 69.12 164 ALA A O 1
ATOM 1293 N N . TRP A 1 165 ? 5.325 -11.110 -7.690 1.00 64.81 165 TRP A N 1
ATOM 1294 C CA . TRP A 1 165 ? 5.991 -9.887 -7.243 1.00 64.81 165 TRP A CA 1
ATOM 1295 C C . TRP A 1 165 ? 7.417 -9.782 -7.787 1.00 64.81 165 TRP A C 1
ATOM 1297 O O . TRP A 1 165 ? 7.763 -8.746 -8.353 1.00 64.81 165 TRP A O 1
ATOM 1307 N N . ALA A 1 166 ? 8.202 -10.860 -7.710 1.00 63.28 166 ALA A N 1
ATOM 1308 C CA . ALA A 1 166 ? 9.527 -10.948 -8.320 1.00 63.28 166 ALA A CA 1
ATOM 1309 C C . ALA A 1 166 ? 9.457 -10.777 -9.848 1.00 63.28 166 ALA A C 1
ATOM 1311 O O . ALA A 1 166 ? 10.362 -10.226 -10.469 1.00 63.28 166 ALA A O 1
ATOM 1312 N N . MET A 1 167 ? 8.332 -11.170 -10.455 1.00 59.78 167 MET A N 1
ATOM 1313 C CA . MET A 1 167 ? 8.043 -10.996 -11.880 1.00 59.78 167 MET A CA 1
ATOM 1314 C C . MET A 1 167 ? 7.470 -9.598 -12.226 1.00 59.78 167 MET A C 1
ATOM 1316 O O . MET A 1 167 ? 7.189 -9.327 -13.396 1.00 59.78 167 MET A O 1
ATOM 1320 N N . GLY A 1 168 ? 7.250 -8.703 -11.254 1.00 56.50 168 GLY A N 1
ATOM 1321 C CA . GLY A 1 168 ? 6.572 -7.411 -11.435 1.00 56.50 168 GLY A CA 1
ATOM 1322 C C . GLY A 1 168 ? 7.483 -6.236 -11.838 1.00 56.50 168 GLY A C 1
ATOM 1323 O O . GLY A 1 168 ? 8.614 -6.115 -11.382 1.00 56.50 168 GLY A O 1
ATOM 1324 N N . ARG A 1 169 ? 6.944 -5.300 -12.639 1.00 50.31 169 ARG A N 1
ATOM 1325 C CA . ARG A 1 169 ? 7.670 -4.188 -13.307 1.00 50.31 169 ARG A CA 1
ATOM 1326 C C . ARG A 1 169 ? 8.523 -3.264 -12.426 1.00 50.31 169 ARG A C 1
ATOM 1328 O O . ARG A 1 169 ? 9.488 -2.696 -12.910 1.00 50.31 169 ARG A O 1
ATOM 1335 N N . ASN A 1 170 ? 8.148 -3.043 -11.165 1.00 44.12 170 ASN A N 1
ATOM 1336 C CA . ASN A 1 170 ? 8.753 -1.972 -10.357 1.00 44.12 170 ASN A CA 1
ATOM 1337 C C . ASN A 1 170 ? 9.958 -2.409 -9.513 1.00 44.12 170 ASN A C 1
ATOM 1339 O O . ASN A 1 170 ? 10.547 -1.552 -8.859 1.00 44.12 170 ASN A O 1
ATOM 1343 N N . ARG A 1 171 ? 10.309 -3.702 -9.496 1.00 51.28 171 ARG A N 1
ATOM 1344 C CA . ARG A 1 171 ? 11.484 -4.217 -8.767 1.00 51.28 171 ARG A CA 1
ATOM 1345 C C . ARG A 1 171 ? 12.263 -5.299 -9.513 1.00 51.28 171 ARG A C 1
ATOM 1347 O O . ARG A 1 171 ? 13.167 -5.886 -8.936 1.00 51.28 171 ARG A O 1
ATOM 1354 N N . THR A 1 172 ? 12.010 -5.489 -10.811 1.00 49.22 172 THR A N 1
ATOM 1355 C CA . THR A 1 172 ? 12.926 -6.239 -11.692 1.00 49.22 172 THR A CA 1
ATOM 1356 C C . THR A 1 172 ? 14.362 -5.714 -11.606 1.00 49.22 172 THR A C 1
ATOM 1358 O O . THR A 1 172 ? 15.295 -6.458 -11.858 1.00 49.22 172 THR A O 1
ATOM 1361 N N . HIS A 1 173 ? 14.558 -4.457 -11.209 1.00 50.00 173 HIS A N 1
ATOM 1362 C CA . HIS A 1 173 ? 15.889 -3.896 -11.026 1.00 50.00 173 HIS A CA 1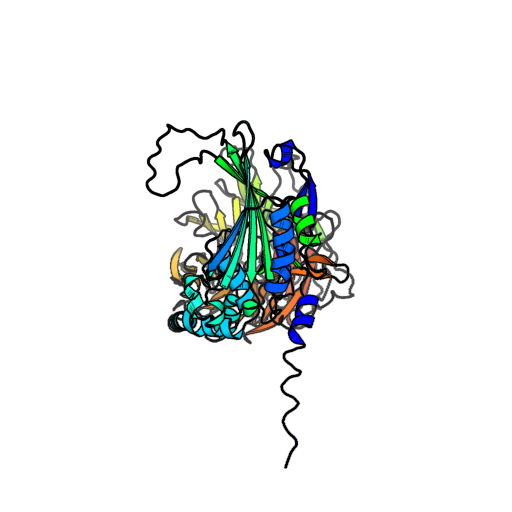
ATOM 1363 C C . HIS A 1 173 ? 16.630 -4.376 -9.763 1.00 50.00 173 HIS A C 1
ATOM 1365 O O . HIS A 1 173 ? 17.841 -4.514 -9.812 1.00 50.00 173 HIS A O 1
ATOM 1371 N N . ASP A 1 174 ? 15.935 -4.646 -8.651 1.00 49.25 174 ASP A N 1
ATOM 1372 C CA . ASP A 1 174 ? 16.586 -5.081 -7.396 1.00 49.25 174 ASP A CA 1
ATOM 1373 C C . ASP A 1 174 ? 16.881 -6.593 -7.387 1.00 49.25 174 ASP A C 1
ATOM 1375 O O . ASP A 1 174 ? 17.524 -7.105 -6.475 1.00 49.25 174 ASP A O 1
ATOM 1379 N N . ILE A 1 175 ? 16.324 -7.313 -8.364 1.00 50.16 175 ILE A N 1
ATOM 1380 C CA . ILE A 1 175 ? 16.254 -8.776 -8.394 1.00 50.16 175 ILE A CA 1
ATOM 1381 C C . ILE A 1 175 ? 17.128 -9.352 -9.513 1.00 50.16 175 ILE A C 1
ATOM 1383 O O . ILE A 1 175 ? 17.591 -10.475 -9.383 1.00 50.16 175 ILE A O 1
ATOM 1387 N N . PHE A 1 176 ? 17.359 -8.607 -10.598 1.00 54.03 176 PHE A N 1
ATOM 1388 C CA . PHE A 1 176 ? 18.095 -9.088 -11.763 1.00 54.03 176 PHE A CA 1
ATOM 1389 C C . PHE A 1 176 ? 19.224 -8.109 -12.101 1.00 54.03 176 PHE A C 1
ATOM 1391 O O . PHE A 1 176 ? 18.940 -7.005 -12.564 1.00 54.03 176 PHE A O 1
ATOM 1398 N N . GLU A 1 177 ? 20.478 -8.522 -11.899 1.00 58.84 177 GLU A N 1
ATOM 1399 C CA . GLU A 1 177 ? 21.663 -7.768 -12.336 1.00 58.84 177 GLU A CA 1
ATOM 1400 C C . GLU A 1 177 ? 22.261 -8.365 -13.621 1.00 58.84 177 GLU A C 1
ATOM 1402 O O . GLU A 1 177 ? 22.115 -9.547 -13.925 1.00 58.84 177 GLU A O 1
ATOM 1407 N N . VAL A 1 178 ? 23.041 -7.585 -14.366 1.00 52.88 178 VAL A N 1
ATOM 1408 C CA . VAL A 1 178 ? 23.755 -8.025 -15.577 1.00 52.88 178 VAL A CA 1
ATOM 1409 C C . VAL A 1 178 ? 24.697 -9.212 -15.328 1.00 52.88 178 VAL A C 1
ATOM 1411 O O . VAL A 1 178 ? 24.992 -9.983 -16.245 1.00 52.88 178 VAL A O 1
ATOM 1414 N N . GLN A 1 179 ? 25.148 -9.417 -14.089 1.00 57.59 179 GLN A N 1
ATOM 1415 C CA . GLN A 1 179 ? 25.957 -10.584 -13.711 1.00 57.59 179 GLN A CA 1
ATOM 1416 C C . GLN A 1 179 ? 25.172 -11.909 -13.812 1.00 57.59 179 GLN A C 1
ATOM 1418 O O . GLN A 1 179 ? 25.768 -12.965 -14.025 1.00 57.59 179 GLN A O 1
ATOM 1423 N N . ASP A 1 180 ? 23.841 -11.846 -13.792 1.00 61.47 180 ASP A N 1
ATOM 1424 C CA . ASP A 1 180 ? 22.928 -12.991 -13.771 1.00 61.47 180 ASP A CA 1
ATOM 1425 C C . ASP A 1 180 ? 22.496 -13.494 -15.158 1.00 61.47 180 ASP A C 1
ATOM 1427 O O . ASP A 1 180 ? 21.784 -14.492 -15.310 1.00 61.47 180 ASP A O 1
ATOM 1431 N N . ILE A 1 181 ? 22.992 -12.841 -16.207 1.00 63.88 181 ILE A N 1
ATOM 1432 C CA . ILE A 1 181 ? 22.660 -13.069 -17.619 1.00 63.88 181 ILE A CA 1
ATOM 1433 C C . ILE A 1 181 ? 23.153 -14.425 -18.153 1.00 63.88 181 ILE A C 1
ATOM 1435 O O . ILE A 1 181 ? 22.837 -14.812 -19.278 1.00 63.88 181 ILE A O 1
ATOM 1439 N N . SER A 1 182 ? 23.866 -15.215 -17.342 1.00 64.62 182 SER A N 1
ATOM 1440 C CA . SER A 1 182 ? 24.248 -16.597 -17.680 1.00 64.62 182 SER A CA 1
ATOM 1441 C C . SER A 1 182 ? 23.061 -17.478 -18.117 1.00 64.62 182 SER A C 1
ATOM 1443 O O . SER A 1 182 ? 23.258 -18.425 -18.880 1.00 64.62 182 SER A O 1
ATOM 1445 N N . MET A 1 183 ? 21.846 -17.116 -17.687 1.00 65.38 183 MET A N 1
ATOM 1446 C CA . MET A 1 183 ? 20.574 -17.761 -18.022 1.00 65.38 183 MET A CA 1
ATOM 1447 C C . MET A 1 183 ? 19.995 -17.374 -19.385 1.00 65.38 183 MET A C 1
ATOM 1449 O O . MET A 1 183 ? 19.107 -18.060 -19.891 1.00 65.38 183 MET A O 1
ATOM 1453 N N . ALA A 1 184 ? 20.479 -16.293 -19.997 1.00 67.06 184 ALA A N 1
ATOM 1454 C CA . ALA A 1 184 ? 20.120 -15.960 -21.366 1.00 67.06 184 ALA A CA 1
ATOM 1455 C C . ALA A 1 184 ? 20.669 -17.030 -22.321 1.00 67.06 184 ALA A C 1
ATOM 1457 O O . ALA A 1 184 ? 21.720 -17.643 -22.075 1.00 67.06 184 ALA A O 1
ATOM 1458 N N . ASN A 1 185 ? 19.980 -17.262 -23.437 1.00 71.12 185 ASN A N 1
ATOM 1459 C CA . ASN A 1 185 ? 20.482 -18.205 -24.423 1.00 71.12 185 ASN A CA 1
ATOM 1460 C C . ASN A 1 185 ? 21.799 -17.682 -25.037 1.00 71.12 185 ASN A C 1
ATOM 1462 O O . ASN A 1 185 ? 22.186 -16.518 -24.880 1.00 71.12 185 ASN A O 1
ATOM 1466 N N . GLU A 1 186 ? 22.534 -18.570 -25.702 1.00 71.94 186 GLU A N 1
ATOM 1467 C CA . GLU A 1 186 ? 23.832 -18.236 -26.298 1.00 71.94 186 GLU A CA 1
ATOM 1468 C C . GLU A 1 186 ? 23.735 -17.054 -27.279 1.00 71.94 186 GLU A C 1
ATOM 1470 O O . GLU A 1 186 ? 24.620 -16.197 -27.302 1.00 71.94 186 GLU A O 1
ATOM 1475 N N . ALA A 1 187 ? 22.627 -16.926 -28.015 1.00 70.94 187 ALA A N 1
ATOM 1476 C CA . ALA A 1 187 ? 22.433 -15.865 -29.000 1.00 70.94 187 ALA A CA 1
ATOM 1477 C C . ALA A 1 187 ? 22.369 -14.458 -28.373 1.00 70.94 187 ALA A C 1
ATOM 1479 O O . ALA A 1 187 ? 22.880 -13.513 -28.975 1.00 70.94 187 ALA A O 1
ATOM 1480 N N . GLN A 1 188 ? 21.812 -14.296 -27.163 1.00 76.06 188 GLN A N 1
ATOM 1481 C CA . GLN A 1 188 ? 21.795 -12.987 -26.484 1.00 76.06 188 GLN A CA 1
ATOM 1482 C C . GLN A 1 188 ? 23.129 -12.620 -25.819 1.00 76.06 188 GLN A C 1
ATOM 1484 O O . GLN A 1 188 ? 23.388 -11.444 -25.558 1.00 76.06 188 GLN A O 1
ATOM 1489 N N . ARG A 1 189 ? 23.980 -13.614 -25.542 1.00 77.12 189 ARG A N 1
ATOM 1490 C CA . ARG A 1 189 ? 25.315 -13.408 -24.956 1.00 77.12 189 ARG A CA 1
ATOM 1491 C C . ARG A 1 189 ? 26.419 -13.258 -25.997 1.00 77.12 189 ARG A C 1
ATOM 1493 O O . ARG A 1 189 ? 27.484 -12.729 -25.679 1.00 77.12 189 ARG A O 1
ATOM 1500 N N . THR A 1 190 ? 26.166 -13.702 -27.224 1.00 80.06 190 THR A N 1
ATOM 1501 C CA . THR A 1 190 ? 27.115 -13.615 -28.337 1.00 80.06 190 THR A CA 1
ATOM 1502 C C . THR A 1 190 ? 27.422 -12.157 -28.675 1.00 80.06 190 THR A C 1
ATOM 1504 O O . THR A 1 190 ? 26.540 -11.301 -28.635 1.00 80.06 190 THR A O 1
ATOM 1507 N N . GLU A 1 191 ? 28.679 -11.869 -29.016 1.00 82.44 191 GLU A N 1
ATOM 1508 C CA . GLU A 1 191 ? 29.070 -10.549 -29.505 1.00 82.44 191 GLU A CA 1
ATOM 1509 C C . GLU A 1 191 ? 28.311 -10.201 -30.787 1.00 82.44 191 GLU A C 1
ATOM 1511 O O . GLU A 1 191 ? 28.370 -10.927 -31.783 1.00 82.44 191 GLU A O 1
ATOM 1516 N N . GLN A 1 192 ? 27.638 -9.054 -30.779 1.00 82.25 192 GLN A N 1
ATOM 1517 C CA . GLN A 1 192 ? 26.898 -8.553 -31.928 1.00 82.25 192 GLN A CA 1
ATOM 1518 C C . GLN A 1 192 ? 27.594 -7.317 -32.510 1.00 82.25 192 GLN A C 1
ATOM 1520 O O . GLN A 1 192 ? 28.325 -6.628 -31.789 1.00 82.25 192 GLN A O 1
ATOM 1525 N N . PRO A 1 193 ? 27.404 -7.021 -33.810 1.00 81.38 193 PRO A N 1
ATOM 1526 C CA . PRO A 1 193 ? 27.844 -5.759 -34.388 1.00 81.38 193 PRO A CA 1
ATOM 1527 C C . PRO A 1 193 ? 27.177 -4.592 -33.655 1.00 81.38 193 PRO A C 1
ATOM 1529 O O . PRO A 1 193 ? 25.953 -4.521 -33.551 1.00 81.38 193 PRO A O 1
ATOM 1532 N N . GLN A 1 194 ? 27.994 -3.675 -33.153 1.00 85.25 194 GLN A N 1
ATOM 1533 C CA . GLN A 1 194 ? 27.568 -2.448 -32.501 1.00 85.25 194 GLN A CA 1
ATOM 1534 C C . GLN A 1 194 ? 28.100 -1.270 -33.300 1.00 85.25 194 GLN A C 1
ATOM 1536 O O . GLN A 1 194 ? 29.247 -1.253 -33.747 1.00 85.25 194 GLN A O 1
ATOM 1541 N N . TRP A 1 195 ? 27.245 -0.280 -33.496 1.00 89.00 195 TRP A N 1
ATOM 1542 C CA . TRP A 1 195 ? 27.571 0.890 -34.295 1.00 89.00 195 TRP A CA 1
ATOM 1543 C C . TRP A 1 195 ? 27.550 2.118 -33.410 1.00 89.00 195 TRP A C 1
ATOM 1545 O O . TRP A 1 195 ? 26.501 2.466 -32.874 1.00 89.00 195 TRP A O 1
ATOM 1555 N N . LEU A 1 196 ? 28.695 2.780 -33.275 1.00 90.00 196 LEU A N 1
ATOM 1556 C CA . LEU A 1 196 ? 28.824 4.040 -32.560 1.00 90.00 196 LEU A CA 1
ATOM 1557 C C . LEU A 1 196 ? 29.142 5.147 -33.560 1.00 90.00 196 LEU A C 1
ATOM 1559 O O . LEU A 1 196 ? 30.182 5.148 -34.214 1.00 90.00 196 LEU A O 1
ATOM 1563 N N . ALA A 1 197 ? 28.256 6.127 -33.651 1.00 94.00 197 ALA A N 1
ATOM 1564 C CA . ALA A 1 197 ? 28.515 7.364 -34.356 1.00 94.00 197 ALA A CA 1
ATOM 1565 C C . ALA A 1 197 ? 28.638 8.500 -33.349 1.00 94.00 197 ALA A C 1
ATOM 1567 O O . ALA A 1 197 ? 27.756 8.691 -32.511 1.00 94.00 197 ALA A O 1
ATOM 1568 N N . SER A 1 198 ? 29.704 9.286 -33.450 1.00 93.88 198 SER A N 1
ATOM 1569 C CA . SER A 1 198 ? 29.885 10.466 -32.609 1.00 93.88 198 SER A CA 1
ATOM 1570 C C . SER A 1 198 ? 30.258 11.693 -33.426 1.00 93.88 198 SER A C 1
ATOM 1572 O O . SER A 1 198 ? 30.949 11.608 -34.442 1.00 93.88 198 SER A O 1
ATOM 1574 N N . ARG A 1 199 ? 29.785 12.856 -32.990 1.00 95.12 199 ARG A N 1
ATOM 1575 C CA . ARG A 1 199 ? 30.200 14.150 -33.526 1.00 95.12 199 ARG A CA 1
ATOM 1576 C C . ARG A 1 199 ? 30.420 15.098 -32.366 1.00 95.12 199 ARG A C 1
ATOM 1578 O O . ARG A 1 199 ? 29.505 15.357 -31.589 1.00 95.12 199 ARG A O 1
ATOM 1585 N N . GLU A 1 200 ? 31.636 15.614 -32.265 1.00 93.62 200 GLU A N 1
ATOM 1586 C CA . GLU A 1 200 ? 32.000 16.580 -31.238 1.00 93.62 200 GLU A CA 1
ATOM 1587 C C . GLU A 1 200 ? 32.133 17.971 -31.858 1.00 93.62 200 GLU A C 1
ATOM 1589 O O . GLU A 1 200 ? 32.917 18.172 -32.783 1.00 93.62 200 GLU A O 1
ATOM 1594 N N . ASN A 1 201 ? 31.387 18.935 -31.324 1.00 90.50 201 ASN A N 1
ATOM 1595 C CA . ASN A 1 201 ? 31.490 20.340 -31.694 1.00 90.50 201 ASN A CA 1
ATOM 1596 C C . ASN A 1 201 ? 31.995 21.136 -30.491 1.00 90.50 201 ASN A C 1
ATOM 1598 O O . ASN A 1 201 ? 31.377 21.141 -29.425 1.00 90.50 201 ASN A O 1
ATOM 1602 N N . ARG A 1 202 ? 33.120 21.832 -30.664 1.00 89.00 202 ARG A N 1
ATOM 1603 C CA . ARG A 1 202 ? 33.688 22.725 -29.648 1.00 89.00 202 ARG A CA 1
ATOM 1604 C C . ARG A 1 202 ? 33.460 24.169 -30.044 1.00 89.00 202 ARG A C 1
ATOM 1606 O O . ARG A 1 202 ? 33.643 24.534 -31.207 1.00 89.00 202 ARG A O 1
ATOM 1613 N N . SER A 1 203 ? 33.112 25.008 -29.076 1.00 85.38 203 SER A N 1
ATOM 1614 C CA . SER A 1 203 ? 33.072 26.444 -29.326 1.00 85.38 203 SER A CA 1
ATOM 1615 C C . SER A 1 203 ? 34.483 26.987 -29.568 1.00 85.38 203 SER A C 1
ATOM 1617 O O . SER A 1 203 ? 35.461 26.500 -28.997 1.00 85.38 203 SER A O 1
ATOM 1619 N N . ARG A 1 204 ? 34.606 28.017 -30.416 1.00 75.31 204 ARG A N 1
ATOM 1620 C CA . ARG A 1 204 ? 35.910 28.609 -30.784 1.00 75.31 204 ARG A CA 1
ATOM 1621 C C . ARG A 1 204 ? 36.692 29.156 -29.586 1.00 75.31 204 ARG A C 1
ATOM 1623 O O . ARG A 1 204 ? 37.912 29.230 -29.645 1.00 75.31 204 ARG A O 1
ATOM 1630 N N . THR A 1 205 ? 35.997 29.537 -28.518 1.00 73.31 205 THR A N 1
ATOM 1631 C CA . THR A 1 205 ? 36.577 30.067 -27.277 1.00 73.31 205 THR A CA 1
ATOM 1632 C C . THR A 1 205 ? 36.815 28.990 -26.214 1.00 73.31 205 THR A C 1
ATOM 1634 O O . THR A 1 205 ? 37.296 29.309 -25.133 1.00 73.31 205 THR A O 1
ATOM 1637 N N . GLY A 1 206 ? 36.465 27.725 -26.483 1.00 67.75 206 GLY A N 1
ATOM 1638 C CA . GLY A 1 206 ? 36.553 26.627 -25.513 1.00 67.75 206 GLY A CA 1
ATOM 1639 C C . GLY A 1 206 ? 35.484 26.662 -24.412 1.00 67.75 206 GLY A C 1
ATOM 1640 O O . GLY A 1 206 ? 35.546 25.872 -23.476 1.00 67.75 206 GLY A O 1
ATOM 1641 N N . GLY A 1 207 ? 34.496 27.556 -24.520 1.00 80.12 207 GLY A N 1
ATOM 1642 C CA . GLY A 1 207 ? 33.435 27.747 -23.527 1.00 80.12 207 GLY A CA 1
ATOM 1643 C C . GLY A 1 207 ? 32.384 26.633 -23.451 1.00 80.12 207 GLY A C 1
ATOM 1644 O O . GLY A 1 207 ? 31.611 26.625 -22.502 1.00 80.12 207 GLY A O 1
ATOM 1645 N N . PHE A 1 208 ? 32.327 25.703 -24.412 1.00 87.69 208 PHE A N 1
ATOM 1646 C CA . PHE A 1 208 ? 31.481 24.505 -24.325 1.00 87.69 208 PHE A CA 1
ATOM 1647 C C . PHE A 1 208 ? 31.906 23.406 -25.311 1.00 87.69 208 PHE A C 1
ATOM 1649 O O . PHE A 1 208 ? 32.589 23.666 -26.309 1.00 87.69 208 PHE A O 1
ATOM 1656 N N . ILE A 1 209 ? 31.469 22.178 -25.025 1.00 90.81 209 ILE A N 1
ATOM 1657 C CA . ILE A 1 209 ? 31.660 20.977 -25.845 1.00 90.81 209 ILE A CA 1
ATOM 1658 C C . ILE A 1 209 ? 30.303 20.291 -26.006 1.00 90.81 209 ILE A C 1
ATOM 1660 O O . ILE A 1 209 ? 29.687 19.925 -25.009 1.00 90.81 209 ILE A O 1
ATOM 1664 N N . GLN A 1 210 ? 29.866 20.081 -27.243 1.00 93.56 210 GLN A N 1
ATOM 1665 C CA . GLN A 1 210 ? 28.669 19.307 -27.573 1.00 93.56 210 GLN A CA 1
ATOM 1666 C C . GLN A 1 210 ? 29.102 17.969 -28.156 1.00 93.56 210 GLN A C 1
ATOM 1668 O O . GLN A 1 210 ? 29.886 17.941 -29.102 1.00 93.56 210 GLN A O 1
ATOM 1673 N N . THR A 1 211 ? 28.619 16.863 -27.602 1.00 94.44 211 THR A N 1
ATOM 1674 C CA . THR A 1 211 ? 28.922 15.513 -28.094 1.00 94.44 211 THR A CA 1
ATOM 1675 C C . THR A 1 211 ? 27.634 14.824 -28.513 1.00 94.44 211 THR A C 1
ATOM 1677 O O . THR A 1 211 ? 26.918 14.284 -27.672 1.00 94.44 211 THR A O 1
ATOM 1680 N N . ASP A 1 212 ? 27.339 14.840 -29.810 1.00 94.75 212 ASP A N 1
ATOM 1681 C CA . ASP A 1 212 ? 26.261 14.043 -30.391 1.00 94.75 212 ASP A CA 1
ATOM 1682 C C . ASP A 1 212 ? 26.706 12.581 -30.446 1.00 94.75 212 ASP A C 1
ATOM 1684 O O . ASP A 1 212 ? 27.796 12.282 -30.931 1.00 94.75 212 ASP A O 1
ATOM 1688 N N . THR A 1 213 ? 25.870 11.672 -29.955 1.00 93.06 213 THR A N 1
ATOM 1689 C CA . THR A 1 213 ? 26.121 10.230 -29.943 1.00 93.06 213 THR A CA 1
ATOM 1690 C C . THR A 1 213 ? 24.905 9.497 -30.484 1.00 93.06 213 THR A C 1
ATOM 1692 O O . THR A 1 213 ? 23.784 9.726 -30.028 1.00 93.06 213 THR A O 1
ATOM 1695 N N . ILE A 1 214 ? 25.140 8.602 -31.440 1.00 93.56 214 ILE A N 1
ATOM 1696 C CA . ILE A 1 214 ? 24.145 7.669 -31.956 1.00 93.56 214 ILE A CA 1
ATOM 1697 C C . ILE A 1 214 ? 24.710 6.261 -31.825 1.00 93.56 214 ILE A C 1
ATOM 1699 O O . ILE A 1 214 ? 25.817 5.993 -32.287 1.00 93.56 214 ILE A O 1
ATOM 1703 N N . ARG A 1 215 ? 23.957 5.373 -31.182 1.00 91.88 215 ARG A N 1
ATOM 1704 C CA . ARG A 1 215 ? 24.295 3.955 -31.032 1.00 91.88 215 ARG A CA 1
ATOM 1705 C C . ARG A 1 215 ? 23.275 3.110 -31.770 1.00 91.88 215 ARG A C 1
ATOM 1707 O O . ARG A 1 215 ? 22.092 3.437 -31.719 1.00 91.88 215 ARG A O 1
ATOM 1714 N N . MET A 1 216 ? 23.705 2.049 -32.444 1.00 92.19 216 MET A N 1
ATOM 1715 C CA . MET A 1 216 ? 22.793 1.108 -33.093 1.00 92.19 216 MET A CA 1
ATOM 1716 C C . MET A 1 216 ? 23.111 -0.330 -32.696 1.00 92.19 216 MET A C 1
ATOM 1718 O O . MET A 1 216 ? 24.281 -0.721 -32.661 1.00 92.19 216 MET A O 1
ATOM 1722 N N . TYR A 1 217 ? 22.054 -1.091 -32.424 1.00 91.06 217 TYR A N 1
ATOM 1723 C CA . TYR A 1 217 ? 22.112 -2.477 -31.978 1.00 91.06 217 TYR A CA 1
ATOM 1724 C C . TYR A 1 217 ? 21.127 -3.329 -32.775 1.00 91.06 217 TYR A C 1
ATOM 1726 O O . TYR A 1 217 ? 19.984 -2.916 -32.986 1.00 91.06 217 TYR A O 1
ATOM 1734 N N . ASP A 1 218 ? 21.545 -4.533 -33.156 1.00 90.50 218 ASP A N 1
ATOM 1735 C CA . ASP A 1 218 ? 20.596 -5.588 -33.498 1.00 90.50 218 ASP A CA 1
ATOM 1736 C C . ASP A 1 218 ? 19.949 -6.077 -32.194 1.00 90.50 218 ASP A C 1
ATOM 1738 O O . ASP A 1 218 ? 20.638 -6.430 -31.239 1.00 90.50 218 ASP A O 1
ATOM 1742 N N . VAL A 1 219 ? 18.622 -6.024 -32.113 1.00 89.88 219 VAL A N 1
ATOM 1743 C CA . VAL A 1 219 ? 17.874 -6.500 -30.939 1.00 89.88 219 VAL A CA 1
ATOM 1744 C C . VAL A 1 219 ? 16.918 -7.627 -31.302 1.00 89.88 219 VAL A C 1
ATOM 1746 O O . VAL A 1 219 ? 16.017 -7.962 -30.532 1.00 89.88 219 VAL A O 1
ATOM 1749 N N . SER A 1 220 ? 17.134 -8.256 -32.460 1.00 87.94 220 SER A N 1
ATOM 1750 C CA . SER A 1 220 ? 16.226 -9.266 -32.992 1.00 87.94 220 SER A CA 1
ATOM 1751 C C . SER A 1 220 ? 16.103 -10.479 -32.072 1.00 87.94 220 SER A C 1
ATOM 1753 O O . SER A 1 220 ? 15.011 -11.006 -31.878 1.00 87.94 220 SER A O 1
ATOM 1755 N N . ALA A 1 221 ? 17.207 -10.871 -31.430 1.00 82.44 221 ALA A N 1
ATOM 1756 C CA . ALA A 1 221 ? 17.244 -11.971 -30.466 1.00 82.44 221 ALA A CA 1
ATOM 1757 C C . ALA A 1 221 ? 16.541 -11.663 -29.128 1.00 82.44 221 ALA A C 1
ATOM 1759 O O . ALA A 1 221 ? 16.310 -12.585 -28.350 1.00 82.44 221 ALA A O 1
ATOM 1760 N N . PHE A 1 222 ? 16.233 -10.393 -28.828 1.00 82.88 222 PHE A N 1
ATOM 1761 C CA . PHE A 1 222 ? 15.498 -10.007 -27.614 1.00 82.88 222 PHE A CA 1
ATOM 1762 C C . PHE A 1 222 ? 13.984 -9.931 -27.824 1.00 82.88 222 PHE A C 1
ATOM 1764 O O . PHE A 1 222 ? 13.232 -9.927 -26.852 1.00 82.88 222 PHE A O 1
ATOM 1771 N N . LEU A 1 223 ? 13.548 -9.790 -29.076 1.00 85.12 223 LEU A N 1
ATOM 1772 C CA . LEU A 1 223 ? 12.148 -9.575 -29.448 1.00 85.12 223 LEU A CA 1
ATOM 1773 C C . LEU A 1 223 ? 11.584 -10.706 -30.319 1.00 85.12 223 LEU A C 1
ATOM 1775 O O . LEU A 1 223 ? 10.452 -10.588 -30.784 1.00 85.12 223 LEU A O 1
ATOM 1779 N N . ASP A 1 224 ? 12.369 -11.762 -30.562 1.00 85.06 224 ASP A N 1
ATOM 1780 C CA . ASP A 1 224 ? 12.056 -12.892 -31.450 1.00 85.06 224 ASP A CA 1
ATOM 1781 C C . ASP A 1 224 ? 11.529 -12.473 -32.835 1.00 85.06 224 ASP A C 1
ATOM 1783 O O . ASP A 1 224 ? 10.693 -13.136 -33.455 1.00 85.06 224 ASP A O 1
ATOM 1787 N N . ALA A 1 225 ? 12.011 -11.334 -33.331 1.00 87.12 225 ALA A N 1
ATOM 1788 C CA . ALA A 1 225 ? 11.597 -10.738 -34.594 1.00 87.12 225 ALA A CA 1
ATOM 1789 C C . ALA A 1 225 ? 12.663 -9.747 -35.088 1.00 87.12 225 ALA A C 1
ATOM 1791 O O . ALA A 1 225 ? 13.383 -9.195 -34.261 1.00 87.12 225 ALA A O 1
ATOM 1792 N N . PRO A 1 226 ? 12.764 -9.466 -36.402 1.00 89.56 226 PRO A N 1
ATOM 1793 C CA . PRO A 1 226 ? 13.734 -8.507 -36.929 1.00 89.56 226 PRO A CA 1
ATOM 1794 C C . PRO A 1 226 ? 13.505 -7.098 -36.372 1.00 89.56 226 PRO A C 1
ATOM 1796 O O . PRO A 1 226 ? 12.541 -6.424 -36.743 1.00 89.56 226 PRO A O 1
ATOM 1799 N N . PHE A 1 227 ? 14.402 -6.656 -35.494 1.00 91.94 227 PHE A N 1
ATOM 1800 C CA . PHE A 1 227 ? 14.356 -5.328 -34.899 1.00 91.94 227 PHE A CA 1
ATOM 1801 C C . PHE A 1 227 ? 15.752 -4.736 -34.747 1.00 91.94 227 PHE A C 1
ATOM 1803 O O . PHE A 1 227 ? 16.689 -5.391 -34.294 1.00 91.94 227 PHE A O 1
ATOM 1810 N N . THR A 1 228 ? 15.849 -3.446 -35.050 1.00 93.44 228 THR A N 1
ATOM 1811 C CA . THR A 1 228 ? 17.051 -2.642 -34.832 1.00 93.44 228 THR A CA 1
ATOM 1812 C C . THR A 1 228 ? 16.733 -1.531 -33.847 1.00 93.44 228 THR A C 1
ATOM 1814 O O . THR A 1 228 ? 15.735 -0.824 -34.004 1.00 93.44 228 THR A O 1
ATOM 1817 N N . ALA A 1 229 ? 17.586 -1.355 -32.844 1.00 93.56 229 ALA A N 1
ATOM 1818 C CA . ALA A 1 229 ? 17.508 -0.235 -31.921 1.00 93.56 229 ALA A CA 1
ATOM 1819 C C . ALA A 1 229 ? 18.483 0.865 -32.343 1.00 93.56 229 ALA A C 1
ATOM 1821 O O . ALA A 1 229 ? 19.651 0.582 -32.600 1.00 93.56 229 ALA A O 1
ATOM 1822 N N . VAL A 1 230 ? 18.028 2.118 -32.373 1.00 94.44 230 VAL A N 1
ATOM 1823 C CA . VAL A 1 230 ? 18.874 3.300 -32.595 1.00 94.44 230 VAL A CA 1
ATOM 1824 C C . VAL A 1 230 ? 18.684 4.267 -31.436 1.00 94.44 230 VAL A C 1
ATOM 1826 O O . VAL A 1 230 ? 17.579 4.736 -31.187 1.00 94.44 230 VAL A O 1
ATOM 1829 N N . ILE A 1 231 ? 19.756 4.575 -30.718 1.00 93.44 231 ILE A N 1
ATOM 1830 C CA . ILE A 1 231 ? 19.726 5.399 -29.509 1.00 93.44 231 ILE A CA 1
ATOM 1831 C C . ILE A 1 231 ? 20.463 6.697 -29.779 1.00 93.44 231 ILE A C 1
ATOM 1833 O O . ILE A 1 231 ? 21.613 6.672 -30.206 1.00 93.44 231 ILE A O 1
ATOM 1837 N N . LEU A 1 232 ? 19.808 7.823 -29.514 1.00 94.12 232 LEU A N 1
ATOM 1838 C CA . LEU A 1 232 ? 20.320 9.160 -29.775 1.00 94.12 232 LEU A CA 1
ATOM 1839 C C . LEU A 1 232 ? 20.414 9.953 -28.477 1.00 94.12 232 LEU A C 1
ATOM 1841 O O . LEU A 1 232 ? 19.470 9.991 -27.687 1.00 94.12 232 LEU A O 1
ATOM 1845 N N . SER A 1 233 ? 21.530 10.645 -28.295 1.00 93.31 233 SER A N 1
ATOM 1846 C CA . SER A 1 233 ? 21.729 11.585 -27.192 1.00 93.31 233 SER A CA 1
ATOM 1847 C C . SER A 1 233 ? 22.781 12.618 -27.570 1.00 93.31 233 SER A C 1
ATOM 1849 O O . SER A 1 233 ? 23.756 12.278 -28.239 1.00 93.31 233 SER A O 1
ATOM 1851 N N . ARG A 1 234 ? 22.637 13.849 -27.089 1.00 94.25 234 ARG A N 1
ATOM 1852 C CA . ARG A 1 234 ? 23.701 14.852 -27.084 1.00 94.25 234 ARG A CA 1
ATOM 1853 C C . ARG A 1 234 ? 24.092 15.139 -25.645 1.00 94.25 234 ARG A C 1
ATOM 1855 O O . ARG A 1 234 ? 23.232 15.440 -24.823 1.00 94.25 234 ARG A O 1
ATOM 1862 N N . LYS A 1 235 ? 25.391 15.094 -25.360 1.00 93.19 235 LYS A N 1
ATOM 1863 C CA . LYS A 1 235 ? 25.946 15.548 -24.087 1.00 93.19 235 LYS A CA 1
ATOM 1864 C C . LYS A 1 235 ? 26.590 16.912 -24.258 1.00 93.19 235 LYS A C 1
ATOM 1866 O O . LYS A 1 235 ? 27.609 17.027 -24.940 1.00 93.19 235 LYS A O 1
ATOM 1871 N N . ASP A 1 236 ? 26.032 17.904 -23.584 1.00 93.38 236 ASP A N 1
ATOM 1872 C CA . ASP A 1 236 ? 26.582 19.252 -23.544 1.00 93.38 236 ASP A CA 1
ATOM 1873 C C . ASP A 1 236 ? 27.400 19.423 -22.270 1.00 93.38 236 ASP A C 1
ATOM 1875 O O . ASP A 1 236 ? 26.953 19.095 -21.169 1.00 93.38 236 ASP A O 1
ATOM 1879 N N . ARG A 1 237 ? 28.631 19.914 -22.420 1.00 92.00 237 ARG A N 1
ATOM 1880 C CA . ARG A 1 237 ? 29.547 20.230 -21.322 1.00 92.00 237 ARG A CA 1
ATOM 1881 C C . ARG A 1 237 ? 29.925 21.699 -21.371 1.00 92.00 237 ARG A C 1
ATOM 1883 O O . ARG A 1 237 ? 30.269 22.214 -22.431 1.00 92.00 237 ARG A O 1
ATOM 1890 N N . TYR A 1 238 ? 29.931 22.342 -20.214 1.00 89.88 238 TYR A N 1
ATOM 1891 C CA . TYR A 1 238 ? 30.327 23.739 -20.046 1.00 89.88 238 TYR A CA 1
ATOM 1892 C C . TYR A 1 238 ? 31.135 23.905 -18.749 1.00 89.88 238 TYR A C 1
ATOM 1894 O O . TYR A 1 238 ? 31.011 23.065 -17.850 1.00 89.88 238 TYR A O 1
ATOM 1902 N N . PRO A 1 239 ? 32.006 24.925 -18.646 1.00 87.75 239 PRO A N 1
ATOM 1903 C CA . PRO A 1 239 ? 32.820 25.146 -17.460 1.00 87.75 239 PRO A CA 1
ATOM 1904 C C . PRO A 1 239 ? 31.959 25.230 -16.202 1.00 87.75 239 PRO A C 1
ATOM 1906 O O . PRO A 1 239 ? 30.931 25.908 -16.190 1.00 87.75 239 PRO A O 1
ATOM 1909 N N . ASN A 1 240 ? 32.377 24.534 -15.148 1.00 85.44 240 ASN A N 1
ATOM 1910 C CA . ASN A 1 240 ? 31.715 24.634 -13.859 1.00 85.44 240 ASN A CA 1
ATOM 1911 C C . ASN A 1 240 ? 32.217 25.891 -13.122 1.00 85.44 240 ASN A C 1
ATOM 1913 O O . ASN A 1 240 ? 33.389 25.909 -12.737 1.00 85.44 240 ASN A O 1
ATOM 1917 N N . PRO A 1 241 ? 31.380 26.928 -12.910 1.00 82.19 241 PRO A N 1
ATOM 1918 C CA . PRO A 1 241 ? 31.811 28.158 -12.242 1.00 82.19 241 PRO A CA 1
ATOM 1919 C C . PRO A 1 241 ? 32.216 27.923 -10.782 1.00 82.19 241 PRO A C 1
ATOM 1921 O O . PRO A 1 241 ? 33.032 28.670 -10.248 1.00 82.19 241 PRO A O 1
ATOM 1924 N N . ASP A 1 242 ? 31.702 26.860 -10.161 1.00 81.38 242 ASP A N 1
ATOM 1925 C CA . ASP A 1 242 ? 32.003 26.511 -8.775 1.00 81.38 242 ASP A CA 1
ATOM 1926 C C . ASP A 1 242 ? 33.274 25.664 -8.635 1.00 81.38 242 ASP A C 1
ATOM 1928 O O . ASP A 1 242 ? 33.661 25.326 -7.519 1.00 81.38 242 ASP A O 1
ATOM 1932 N N . TYR A 1 243 ? 33.932 25.289 -9.740 1.00 80.25 243 TYR A N 1
ATOM 1933 C CA . TYR A 1 243 ? 35.126 24.450 -9.695 1.00 80.25 243 TYR A CA 1
ATOM 1934 C C . TYR A 1 243 ? 36.332 25.195 -9.117 1.00 80.25 243 TYR A C 1
ATOM 1936 O O . TYR A 1 243 ? 36.789 26.202 -9.660 1.00 80.25 243 TYR A O 1
ATOM 1944 N N . LYS A 1 244 ? 36.910 24.642 -8.047 1.00 78.62 244 LYS A N 1
ATOM 1945 C CA . LYS A 1 244 ? 38.091 25.193 -7.376 1.00 78.62 244 LYS A CA 1
ATOM 1946 C C . LYS A 1 244 ? 39.297 24.254 -7.519 1.00 78.62 244 LYS A C 1
ATOM 1948 O O . LYS A 1 244 ? 39.430 23.318 -6.732 1.00 78.62 244 LYS A O 1
ATOM 1953 N N . PRO A 1 245 ? 40.217 24.507 -8.470 1.00 66.06 245 PRO A N 1
ATOM 1954 C CA . PRO A 1 245 ? 41.296 23.577 -8.827 1.00 66.06 245 PRO A CA 1
ATOM 1955 C C . PRO A 1 245 ? 42.347 23.316 -7.731 1.00 66.06 245 PRO A C 1
ATOM 1957 O O . PRO A 1 245 ? 43.161 22.412 -7.891 1.00 66.06 245 PRO A O 1
ATOM 1960 N N . PHE A 1 246 ? 42.346 24.081 -6.632 1.00 67.62 246 PHE A N 1
ATOM 1961 C CA . PHE A 1 246 ? 43.357 24.009 -5.567 1.00 67.62 246 PHE A CA 1
ATOM 1962 C C . PHE A 1 246 ? 42.779 23.729 -4.166 1.00 67.62 246 PHE A C 1
ATOM 1964 O O . PHE A 1 246 ? 43.516 23.756 -3.183 1.00 67.62 246 PHE A O 1
ATOM 1971 N N . GLU A 1 247 ? 41.473 23.460 -4.047 1.00 62.31 247 GLU A N 1
ATOM 1972 C CA . GLU A 1 247 ? 40.842 23.115 -2.765 1.00 62.31 247 GLU A CA 1
ATOM 1973 C C . GLU A 1 247 ? 40.902 21.589 -2.554 1.00 62.31 247 GLU A C 1
ATOM 1975 O O . GLU A 1 247 ? 40.083 20.838 -3.080 1.00 62.31 247 GLU A O 1
ATOM 1980 N N . PHE A 1 248 ? 41.897 21.109 -1.799 1.00 56.22 248 PHE A N 1
ATOM 1981 C CA . PHE A 1 248 ? 42.018 19.691 -1.443 1.00 56.22 248 PHE A CA 1
ATOM 1982 C C . PHE A 1 248 ? 41.100 19.347 -0.263 1.00 56.22 248 PHE A C 1
ATOM 1984 O O . PHE A 1 248 ? 41.325 19.797 0.860 1.00 56.22 248 PHE A O 1
ATOM 1991 N N . LYS A 1 249 ? 40.094 18.498 -0.493 1.00 58.47 249 LYS A N 1
ATOM 1992 C CA . LYS A 1 249 ? 39.290 17.877 0.571 1.00 58.47 249 LYS A CA 1
ATOM 1993 C C . LYS A 1 249 ? 39.695 16.416 0.745 1.00 58.47 249 LYS A C 1
ATOM 1995 O O . LYS A 1 249 ? 39.604 15.632 -0.196 1.00 58.47 249 LYS A O 1
ATOM 2000 N N . ILE A 1 250 ? 40.134 16.046 1.949 1.00 56.62 250 ILE A N 1
ATOM 2001 C CA . ILE A 1 250 ? 40.364 14.643 2.319 1.00 56.62 250 ILE A CA 1
ATOM 2002 C C . ILE A 1 250 ? 39.000 13.998 2.555 1.00 56.62 250 ILE A C 1
ATOM 2004 O O . ILE A 1 250 ? 38.269 14.419 3.449 1.00 56.62 250 ILE A O 1
ATOM 2008 N N . CYS A 1 251 ? 38.664 12.977 1.769 1.00 57.38 251 CYS A N 1
ATOM 2009 C CA . CYS A 1 251 ? 37.382 12.292 1.868 1.00 57.38 251 CYS A CA 1
ATOM 2010 C C . CYS A 1 251 ? 37.551 10.790 2.014 1.00 57.38 251 CYS A C 1
ATOM 2012 O O . CYS A 1 251 ? 38.004 10.103 1.106 1.00 57.38 251 CYS A O 1
ATOM 2014 N N . ILE A 1 252 ? 37.171 10.304 3.194 1.00 52.69 252 ILE A N 1
ATOM 2015 C CA . ILE A 1 252 ? 37.398 8.927 3.639 1.00 52.69 252 ILE A CA 1
ATOM 2016 C C . ILE A 1 252 ? 36.248 7.994 3.190 1.00 52.69 252 ILE A C 1
ATOM 2018 O O . ILE A 1 252 ? 36.411 6.782 3.229 1.00 52.69 252 ILE A O 1
ATOM 2022 N N . MET A 1 253 ? 35.114 8.519 2.688 1.00 41.91 253 MET A N 1
ATOM 2023 C CA . MET A 1 253 ? 33.952 7.710 2.255 1.00 41.91 253 MET A CA 1
ATOM 2024 C C . MET A 1 253 ? 33.169 8.272 1.042 1.00 41.91 253 MET A C 1
ATOM 2026 O O . MET A 1 253 ? 31.942 8.307 1.054 1.00 41.91 253 MET A O 1
ATOM 2030 N N . GLY A 1 254 ? 33.849 8.704 -0.028 1.00 47.03 254 GLY A N 1
ATOM 2031 C CA . GLY A 1 254 ? 33.197 9.004 -1.319 1.00 47.03 254 GLY A CA 1
ATOM 2032 C C . GLY A 1 254 ? 33.492 10.379 -1.932 1.00 47.03 254 GLY A C 1
ATOM 2033 O O . GLY A 1 254 ? 34.287 11.156 -1.413 1.00 47.03 254 GLY A O 1
ATOM 2034 N N . SER A 1 255 ? 32.869 10.624 -3.095 1.00 50.19 255 SER A N 1
ATOM 2035 C CA . SER A 1 255 ? 33.145 11.701 -4.066 1.00 50.19 255 SER A CA 1
ATOM 2036 C C . SER A 1 255 ? 33.204 13.112 -3.460 1.00 50.19 255 SER A C 1
ATOM 2038 O O . SER A 1 255 ? 32.168 13.699 -3.153 1.00 50.19 255 SER A O 1
ATOM 2040 N N . CYS A 1 256 ? 34.398 13.708 -3.421 1.00 54.22 256 CYS A N 1
ATOM 2041 C CA . CYS A 1 256 ? 34.609 15.097 -2.986 1.00 54.22 256 CYS A CA 1
ATOM 2042 C C . CYS A 1 256 ? 35.315 16.001 -4.002 1.00 54.22 256 CYS A C 1
ATOM 2044 O O . CYS A 1 256 ? 35.808 17.066 -3.639 1.00 54.22 256 CYS A O 1
ATOM 2046 N N . GLY A 1 257 ? 35.351 15.611 -5.275 1.00 57.50 257 GLY A N 1
ATOM 2047 C CA . GLY A 1 257 ? 35.794 16.498 -6.348 1.00 57.50 257 GLY A CA 1
ATOM 2048 C C . GLY A 1 257 ? 34.598 17.191 -6.991 1.00 57.50 257 GLY A C 1
ATOM 2049 O O . GLY A 1 257 ? 33.724 16.517 -7.531 1.00 57.50 257 GLY A O 1
ATOM 2050 N N . GLN A 1 258 ? 34.556 18.525 -6.984 1.00 66.94 258 GLN A N 1
ATOM 2051 C CA . GLN A 1 258 ? 33.731 19.236 -7.962 1.00 66.94 258 GLN A CA 1
ATOM 2052 C C . GLN A 1 258 ? 34.344 18.984 -9.347 1.00 66.94 258 GLN A C 1
ATOM 2054 O O . GLN A 1 258 ? 35.553 19.110 -9.520 1.00 66.94 258 GLN A O 1
ATOM 2059 N N . SER A 1 259 ? 33.535 18.581 -10.328 1.00 76.44 259 SER A N 1
ATOM 2060 C CA . SER A 1 259 ? 34.010 18.415 -11.708 1.00 76.44 259 SER A CA 1
ATOM 2061 C C . SER A 1 259 ? 34.349 19.785 -12.300 1.00 76.44 259 SER A C 1
ATOM 2063 O O . SER A 1 259 ? 33.598 20.737 -12.092 1.00 76.44 259 SER A O 1
ATOM 2065 N N . ALA A 1 260 ? 35.428 19.880 -13.084 1.00 82.06 260 ALA A N 1
ATOM 2066 C CA . ALA A 1 260 ? 35.782 21.094 -13.834 1.00 82.06 260 ALA A CA 1
ATOM 2067 C C . ALA A 1 260 ? 34.724 21.492 -14.879 1.00 82.06 260 ALA A C 1
ATOM 2069 O O . ALA A 1 260 ? 34.689 22.628 -15.350 1.00 82.06 260 ALA A O 1
ATOM 2070 N N . TRP A 1 261 ? 33.852 20.547 -15.228 1.00 84.31 261 TRP A N 1
ATOM 2071 C CA . TRP A 1 261 ? 32.792 20.703 -16.210 1.00 84.31 261 TRP A CA 1
ATOM 2072 C C . TRP A 1 261 ? 31.453 20.309 -15.606 1.00 84.31 261 TRP A C 1
ATOM 2074 O O . TRP A 1 261 ? 31.323 19.222 -15.033 1.00 84.31 261 TRP A O 1
ATOM 2084 N N . ASN A 1 262 ? 30.455 21.157 -15.816 1.00 86.94 262 ASN A N 1
ATOM 2085 C CA . ASN A 1 262 ? 29.059 20.780 -15.693 1.00 86.94 262 ASN A CA 1
ATOM 2086 C C . ASN A 1 262 ? 28.614 20.116 -16.994 1.00 86.94 262 ASN A C 1
ATOM 2088 O O . ASN A 1 262 ? 29.142 20.409 -18.071 1.00 86.94 262 ASN A O 1
ATOM 2092 N N . SER A 1 263 ? 27.661 19.192 -16.900 1.00 87.75 263 SER A N 1
ATOM 2093 C CA . SER A 1 263 ? 27.140 18.512 -18.079 1.00 87.75 263 SER A CA 1
ATOM 2094 C C . SER A 1 263 ? 25.686 18.114 -17.932 1.00 87.75 263 SER A C 1
ATOM 2096 O O . SER A 1 263 ? 25.280 17.695 -16.847 1.00 87.75 263 SER A O 1
ATOM 2098 N N . TYR A 1 264 ? 24.961 18.137 -19.041 1.00 88.88 264 TYR A N 1
ATOM 2099 C CA . TYR A 1 264 ? 23.610 17.604 -19.155 1.00 88.88 264 TYR A CA 1
ATOM 2100 C C . TYR A 1 264 ? 23.442 16.868 -20.481 1.00 88.88 264 TYR A C 1
ATOM 2102 O O . TYR A 1 264 ? 24.194 17.077 -21.434 1.00 88.88 264 TYR A O 1
ATOM 2110 N N . ASP A 1 265 ? 22.452 15.985 -20.508 1.00 89.75 265 ASP A N 1
ATOM 2111 C CA . ASP A 1 265 ? 22.098 15.204 -21.685 1.00 89.75 265 ASP A CA 1
ATOM 2112 C C . ASP A 1 265 ? 20.776 15.740 -22.236 1.00 89.75 265 ASP A C 1
ATOM 2114 O O . ASP A 1 265 ? 19.847 15.994 -21.465 1.00 89.75 265 ASP A O 1
ATOM 2118 N N . ILE A 1 266 ? 20.708 15.922 -23.550 1.00 93.00 266 ILE A N 1
ATOM 2119 C CA . ILE A 1 266 ? 19.554 16.450 -24.283 1.00 93.00 266 ILE A CA 1
ATOM 2120 C C . ILE A 1 266 ? 19.383 15.709 -25.609 1.00 93.00 266 ILE A C 1
ATOM 2122 O O . ILE A 1 266 ? 20.294 15.034 -26.092 1.00 93.00 266 ILE A O 1
ATOM 2126 N N . VAL A 1 267 ? 18.230 15.889 -26.251 1.00 95.50 267 VAL A N 1
ATOM 2127 C CA . VAL A 1 267 ? 18.007 15.463 -27.634 1.00 95.50 267 VAL A CA 1
ATOM 2128 C C . VAL A 1 267 ? 17.542 16.650 -28.472 1.00 95.50 267 VAL A C 1
ATOM 2130 O O . VAL A 1 267 ? 16.411 17.111 -28.299 1.00 95.50 267 VAL A O 1
ATOM 2133 N N . PRO A 1 268 ? 18.382 17.141 -29.401 1.00 95.75 268 PRO A N 1
ATOM 2134 C CA . PRO A 1 268 ? 17.962 18.147 -30.365 1.00 95.75 268 PRO A CA 1
ATOM 2135 C C . PRO A 1 268 ? 16.852 17.616 -31.278 1.00 95.75 268 PRO A C 1
ATOM 2137 O O . PRO A 1 268 ? 17.029 16.598 -31.958 1.00 95.75 268 PRO A O 1
ATOM 2140 N N . GLN A 1 269 ? 15.735 18.343 -31.372 1.00 96.25 269 GLN A N 1
ATOM 2141 C CA . GLN A 1 269 ? 14.600 17.984 -32.235 1.00 96.25 269 GLN A CA 1
ATOM 2142 C C . GLN A 1 269 ? 15.033 17.839 -33.699 1.00 96.25 269 GLN A C 1
ATOM 2144 O O . GLN A 1 269 ? 14.565 16.956 -34.423 1.00 96.25 269 GLN A O 1
ATOM 2149 N N . ALA A 1 270 ? 15.954 18.695 -34.143 1.00 94.12 270 ALA A N 1
ATOM 2150 C CA . ALA A 1 270 ? 16.450 18.694 -35.511 1.00 94.12 270 ALA A CA 1
ATOM 2151 C C . ALA A 1 270 ? 17.238 17.414 -35.846 1.00 94.12 270 ALA A C 1
ATOM 2153 O O . ALA A 1 270 ? 17.097 16.887 -36.949 1.00 94.12 270 ALA A O 1
ATOM 2154 N N . LEU A 1 271 ? 18.038 16.898 -34.903 1.00 93.38 271 LEU A N 1
ATOM 2155 C CA . LEU A 1 271 ? 18.773 15.642 -35.079 1.00 93.38 271 LEU A CA 1
ATOM 2156 C C . LEU A 1 271 ? 17.804 14.456 -35.147 1.00 93.38 271 LEU A C 1
ATOM 2158 O O . LEU A 1 271 ? 17.877 13.667 -36.088 1.00 93.38 271 LEU A O 1
ATOM 2162 N N . LEU A 1 272 ? 16.857 14.380 -34.206 1.00 95.75 272 LEU A N 1
ATOM 2163 C CA . LEU A 1 272 ? 15.829 13.337 -34.190 1.00 95.75 272 LEU A CA 1
ATOM 2164 C C . LEU A 1 272 ? 15.032 13.307 -35.503 1.00 95.75 272 LEU A C 1
ATOM 2166 O O . LEU A 1 272 ? 14.885 12.251 -36.111 1.00 95.75 272 LEU A O 1
ATOM 2170 N N . SER A 1 273 ? 14.571 14.470 -35.972 1.00 95.12 273 SER A N 1
ATOM 2171 C CA . SER A 1 273 ? 13.750 14.582 -37.187 1.00 95.12 273 SER A CA 1
ATOM 2172 C C . SER A 1 273 ? 14.476 14.064 -38.432 1.00 95.12 273 SER A C 1
ATOM 2174 O O . SER A 1 273 ? 13.875 13.388 -39.264 1.00 95.12 273 SER A O 1
ATOM 2176 N N . ARG A 1 274 ? 15.778 14.347 -38.562 1.00 94.38 274 ARG A N 1
ATOM 2177 C CA . ARG A 1 274 ? 16.576 13.885 -39.708 1.00 94.38 274 ARG A CA 1
ATOM 2178 C C . ARG A 1 274 ? 16.845 12.389 -39.667 1.00 94.38 274 ARG A C 1
ATOM 2180 O O . ARG A 1 274 ? 16.793 11.753 -40.716 1.00 94.38 274 ARG A O 1
ATOM 2187 N N . VAL A 1 275 ? 17.095 11.830 -38.482 1.00 93.69 275 VAL A N 1
ATOM 2188 C CA . VAL A 1 275 ? 17.252 10.379 -38.327 1.00 93.69 275 VAL A CA 1
ATOM 2189 C C . VAL A 1 275 ? 15.938 9.667 -38.632 1.00 93.69 275 VAL A C 1
ATOM 2191 O O . VAL A 1 275 ? 15.943 8.749 -39.441 1.00 93.69 275 VAL A O 1
ATOM 2194 N N . LEU A 1 276 ? 14.804 10.137 -38.103 1.00 93.69 276 LEU A N 1
ATOM 2195 C CA . LEU A 1 276 ? 13.486 9.570 -38.417 1.00 93.69 276 LEU A CA 1
ATOM 2196 C C . LEU A 1 276 ? 13.161 9.612 -39.915 1.00 93.69 276 LEU A C 1
ATOM 2198 O O . LEU A 1 276 ? 12.611 8.651 -40.440 1.00 93.69 276 LEU A O 1
ATOM 2202 N N . ALA A 1 277 ? 13.543 10.680 -40.621 1.00 92.88 277 ALA A N 1
ATOM 2203 C CA . ALA A 1 277 ? 13.339 10.787 -42.067 1.00 92.88 277 ALA A CA 1
ATOM 2204 C C . ALA A 1 277 ? 14.143 9.756 -42.888 1.00 92.88 277 ALA A C 1
ATOM 2206 O O . ALA A 1 277 ? 13.806 9.505 -44.043 1.00 92.88 277 ALA A O 1
ATOM 2207 N N . ALA A 1 278 ? 15.203 9.173 -42.317 1.00 91.25 278 ALA A N 1
ATOM 2208 C CA . ALA A 1 278 ? 15.993 8.110 -42.938 1.00 91.25 278 ALA A CA 1
ATOM 2209 C C . ALA A 1 278 ? 15.497 6.696 -42.579 1.00 91.25 278 ALA A C 1
ATOM 2211 O O . ALA A 1 278 ? 16.074 5.716 -43.051 1.00 91.25 278 ALA A O 1
ATOM 2212 N N . LEU A 1 279 ? 14.461 6.582 -41.743 1.00 90.38 279 LEU A N 1
ATOM 2213 C CA . LEU A 1 279 ? 13.952 5.322 -41.209 1.00 90.38 279 LEU A CA 1
ATOM 2214 C C . LEU A 1 279 ? 12.540 5.002 -41.736 1.00 90.38 279 LEU A C 1
ATOM 2216 O O . LEU A 1 279 ? 11.822 5.894 -42.192 1.00 90.38 279 LEU A O 1
ATOM 2220 N N . PRO A 1 280 ? 12.102 3.730 -41.665 1.00 82.94 280 PRO A N 1
ATOM 2221 C CA . PRO A 1 280 ? 10.735 3.347 -42.005 1.00 82.94 280 PRO A CA 1
ATOM 2222 C C . PRO A 1 280 ? 9.681 4.062 -41.143 1.00 82.94 280 PRO A C 1
ATOM 2224 O O . PRO A 1 280 ? 9.886 4.305 -39.953 1.00 82.94 280 PRO A O 1
ATOM 2227 N N . ALA A 1 281 ? 8.493 4.297 -41.713 1.00 74.94 281 ALA A N 1
ATOM 2228 C CA . ALA A 1 281 ? 7.389 4.995 -41.038 1.00 74.94 281 ALA A CA 1
ATOM 2229 C C . ALA A 1 281 ? 6.872 4.290 -39.764 1.00 74.94 281 ALA A C 1
ATOM 2231 O O . ALA A 1 281 ? 6.301 4.941 -38.897 1.00 74.94 281 ALA A O 1
ATOM 2232 N N . LYS A 1 282 ? 7.087 2.973 -39.625 1.00 84.19 282 LYS A N 1
ATOM 2233 C CA . LYS A 1 282 ? 6.671 2.171 -38.457 1.00 84.19 282 LYS A CA 1
ATOM 2234 C C . LYS A 1 282 ? 7.675 2.217 -37.281 1.00 84.19 282 LYS A C 1
ATOM 2236 O O . LYS A 1 282 ? 7.725 1.284 -36.489 1.00 84.19 282 LYS A O 1
ATOM 2241 N N . THR A 1 283 ? 8.505 3.255 -37.179 1.00 91.06 283 THR A N 1
ATOM 2242 C CA . THR A 1 283 ? 9.501 3.392 -36.099 1.00 91.06 283 THR A CA 1
ATOM 2243 C C . THR A 1 283 ? 8.834 3.813 -34.785 1.00 91.06 283 THR A C 1
ATOM 2245 O O . THR A 1 283 ? 8.222 4.880 -34.718 1.00 91.06 283 THR A O 1
ATOM 2248 N N . ALA A 1 284 ? 8.986 3.005 -33.732 1.00 92.81 284 ALA A N 1
ATOM 2249 C CA . ALA A 1 284 ? 8.513 3.338 -32.389 1.00 92.81 284 ALA A CA 1
ATOM 2250 C C . ALA A 1 284 ? 9.559 4.167 -31.624 1.00 92.81 284 ALA A C 1
ATOM 2252 O O . ALA A 1 284 ? 10.761 3.957 -31.784 1.00 92.81 284 ALA A O 1
ATOM 2253 N N . ILE A 1 285 ? 9.109 5.105 -30.786 1.00 93.38 285 ILE A N 1
ATOM 2254 C CA . ILE A 1 285 ? 9.966 6.099 -30.112 1.00 93.38 285 ILE A CA 1
ATOM 2255 C C . ILE A 1 285 ? 9.707 6.084 -28.602 1.00 93.38 285 ILE A C 1
ATOM 2257 O O . ILE A 1 285 ? 8.558 6.199 -28.188 1.00 93.38 285 ILE A O 1
ATOM 2261 N N . ALA A 1 286 ? 10.747 5.994 -27.773 1.00 91.38 286 ALA A N 1
ATOM 2262 C CA . ALA A 1 286 ? 10.637 6.080 -26.313 1.00 91.38 286 ALA A CA 1
ATOM 2263 C C . ALA A 1 286 ? 11.898 6.679 -25.669 1.00 91.38 286 ALA A C 1
ATOM 2265 O O . ALA A 1 286 ? 12.896 6.924 -26.342 1.00 91.38 286 ALA A O 1
ATOM 2266 N N . ASP A 1 287 ? 11.871 6.922 -24.359 1.00 87.50 287 ASP A N 1
ATOM 2267 C CA . ASP A 1 287 ? 13.056 7.304 -23.583 1.00 87.50 287 ASP A CA 1
ATOM 2268 C C . ASP A 1 287 ? 13.902 6.105 -23.159 1.00 87.50 287 ASP A C 1
ATOM 2270 O O . ASP A 1 287 ? 15.126 6.212 -23.117 1.00 87.50 287 ASP A O 1
ATOM 2274 N N . THR A 1 288 ? 13.278 4.963 -22.866 1.00 87.06 288 THR A N 1
ATOM 2275 C CA . THR A 1 288 ? 13.963 3.709 -22.523 1.00 87.06 288 THR A CA 1
ATOM 2276 C C . THR A 1 288 ? 13.234 2.501 -23.128 1.00 87.06 288 THR A C 1
ATOM 2278 O O . THR A 1 288 ? 12.031 2.585 -23.395 1.00 87.06 288 THR A O 1
ATOM 2281 N N . PRO A 1 289 ? 13.919 1.352 -23.309 1.00 86.88 289 PRO A N 1
ATOM 2282 C CA . PRO A 1 289 ? 13.290 0.118 -23.786 1.00 86.88 289 PRO A CA 1
ATOM 2283 C C . PRO A 1 289 ? 12.124 -0.368 -22.908 1.00 86.88 289 PRO A C 1
ATOM 2285 O O . PRO A 1 289 ? 11.175 -0.951 -23.426 1.00 86.88 289 PRO A O 1
ATOM 2288 N N . GLN A 1 290 ? 12.149 -0.067 -21.602 1.00 80.62 290 GLN A N 1
ATOM 2289 C CA . GLN A 1 290 ? 11.107 -0.442 -20.630 1.00 80.62 290 GLN A CA 1
ATOM 2290 C C . GLN A 1 290 ? 9.709 0.070 -21.006 1.00 80.62 290 GLN A C 1
ATOM 2292 O O . GLN A 1 290 ? 8.700 -0.516 -20.613 1.00 80.62 290 GLN A O 1
ATOM 2297 N N . PHE A 1 291 ? 9.623 1.162 -21.778 1.00 84.19 291 PHE A N 1
ATOM 2298 C CA . PHE A 1 291 ? 8.343 1.686 -22.256 1.00 84.19 291 PHE A CA 1
ATOM 2299 C C . PHE A 1 291 ? 7.543 0.633 -23.036 1.00 84.19 291 PHE A C 1
ATOM 2301 O O . PHE A 1 291 ? 6.314 0.613 -22.972 1.00 84.19 291 PHE A O 1
ATOM 2308 N N . TRP A 1 292 ? 8.240 -0.266 -23.732 1.00 85.81 292 TRP A N 1
ATOM 2309 C CA . TRP A 1 292 ? 7.635 -1.325 -24.527 1.00 85.81 292 TRP A CA 1
ATOM 2310 C C . TRP A 1 292 ? 7.430 -2.626 -23.765 1.00 85.81 292 TRP A C 1
ATOM 2312 O O . TRP A 1 292 ? 7.090 -3.625 -24.388 1.00 85.81 292 TRP A O 1
ATOM 2322 N N . GLU A 1 293 ? 7.627 -2.695 -22.453 1.00 81.12 293 GLU A N 1
ATOM 2323 C CA . GLU A 1 293 ? 7.217 -3.889 -21.713 1.00 81.12 293 GLU A CA 1
ATOM 2324 C C . GLU A 1 293 ? 5.705 -4.120 -21.904 1.00 81.12 293 GLU A C 1
ATOM 2326 O O . GLU A 1 293 ? 4.931 -3.155 -21.905 1.00 81.12 293 GLU A O 1
ATOM 2331 N N . PRO A 1 294 ? 5.231 -5.370 -22.050 1.00 72.69 294 PRO A N 1
ATOM 2332 C CA . PRO A 1 294 ? 3.803 -5.652 -22.005 1.00 72.69 294 PRO A CA 1
ATOM 2333 C C . PRO A 1 294 ? 3.263 -5.265 -20.622 1.00 72.69 294 PRO A C 1
ATOM 2335 O O . PRO A 1 294 ? 3.995 -5.402 -19.628 1.00 72.69 294 PRO A O 1
ATOM 2338 N N . PRO A 1 295 ? 2.041 -4.699 -20.515 1.00 60.78 295 PRO A N 1
ATOM 2339 C CA . PRO A 1 295 ? 1.440 -4.415 -19.213 1.00 60.78 295 PRO A CA 1
ATOM 2340 C C . PRO A 1 295 ? 1.501 -5.687 -18.369 1.00 60.78 295 PRO A C 1
ATOM 2342 O O . PRO A 1 295 ? 1.309 -6.774 -18.924 1.00 60.78 295 PRO A O 1
ATOM 2345 N N . PRO A 1 296 ? 1.809 -5.589 -17.060 1.00 55.53 296 PRO A N 1
ATOM 2346 C CA . PRO A 1 296 ? 1.796 -6.780 -16.233 1.00 55.53 296 PRO A CA 1
ATOM 2347 C C . PRO A 1 296 ? 0.412 -7.416 -16.396 1.00 55.53 296 PRO A C 1
ATOM 2349 O O . PRO A 1 296 ? -0.577 -6.669 -16.448 1.00 55.53 296 PRO A O 1
ATOM 2352 N N . PRO A 1 297 ? 0.315 -8.752 -16.513 1.00 50.06 297 PRO A N 1
ATOM 2353 C CA . PRO A 1 297 ? -0.985 -9.394 -16.484 1.00 50.06 297 PRO A CA 1
ATOM 2354 C C . PRO A 1 297 ? -1.689 -8.874 -15.236 1.00 50.06 297 PRO A C 1
ATOM 2356 O O . PRO A 1 297 ? -1.123 -8.931 -14.140 1.00 50.06 297 PRO A O 1
ATOM 2359 N N . ALA A 1 298 ? -2.864 -8.264 -15.414 1.00 45.69 298 ALA A N 1
ATOM 2360 C CA . ALA A 1 298 ? -3.631 -7.787 -14.279 1.00 45.69 298 ALA A CA 1
ATOM 2361 C C . ALA A 1 298 ? -3.794 -8.993 -13.354 1.00 45.69 298 ALA A C 1
ATOM 2363 O O . ALA A 1 298 ? -4.338 -10.016 -13.780 1.00 45.69 298 ALA A O 1
ATOM 2364 N N . ALA A 1 299 ? -3.255 -8.912 -12.131 1.00 47.59 299 ALA A N 1
ATOM 2365 C CA . ALA A 1 299 ? -3.544 -9.929 -11.132 1.00 47.59 299 ALA A CA 1
ATOM 2366 C C . ALA A 1 299 ? -5.069 -10.058 -11.122 1.00 47.59 299 ALA A C 1
ATOM 2368 O O . ALA A 1 299 ? -5.722 -9.009 -11.064 1.00 47.59 299 ALA A O 1
ATOM 2369 N N . PRO A 1 300 ? -5.637 -11.271 -11.284 1.00 43.31 300 PRO A N 1
ATOM 2370 C CA . PRO A 1 300 ? -7.079 -11.422 -11.286 1.00 43.31 300 PRO A CA 1
ATOM 2371 C C . PRO A 1 300 ? -7.559 -10.783 -9.995 1.00 43.31 300 PRO A C 1
ATOM 2373 O O . PRO A 1 300 ? -7.213 -11.232 -8.900 1.00 43.31 300 PRO A O 1
ATOM 2376 N N . LEU A 1 301 ? -8.243 -9.650 -10.136 1.00 50.72 301 LEU A N 1
ATOM 2377 C CA . LEU A 1 301 ? -8.797 -8.981 -8.985 1.00 50.72 301 LEU A CA 1
ATOM 2378 C C . LEU A 1 301 ? -9.784 -9.988 -8.386 1.00 50.72 301 LEU A C 1
ATOM 2380 O O . LEU A 1 301 ? -10.522 -10.617 -9.155 1.00 50.72 301 LEU A O 1
ATOM 2384 N N . PRO A 1 302 ? -9.784 -10.195 -7.058 1.00 51.69 302 PRO A N 1
ATOM 2385 C CA . PRO A 1 302 ? -10.854 -10.940 -6.421 1.00 51.69 302 PRO A CA 1
ATOM 2386 C C . PRO A 1 302 ? -12.172 -10.367 -6.932 1.00 51.69 302 PRO A C 1
ATOM 2388 O O . PRO A 1 302 ? -12.253 -9.154 -7.150 1.00 51.69 302 PRO A O 1
ATOM 2391 N N . GLU A 1 303 ? -13.135 -11.254 -7.188 1.00 44.69 303 GLU A N 1
ATOM 2392 C CA . GLU A 1 303 ? -14.412 -10.936 -7.824 1.00 44.69 303 GLU A CA 1
ATOM 2393 C C . GLU A 1 303 ? -14.948 -9.602 -7.285 1.00 44.69 303 GLU A C 1
ATOM 2395 O O . GLU A 1 303 ? -15.310 -9.459 -6.115 1.00 44.69 303 GLU A O 1
ATOM 2400 N N . PHE A 1 304 ? -14.844 -8.569 -8.123 1.00 44.47 304 PHE A N 1
ATOM 2401 C CA . PHE A 1 304 ? -15.174 -7.205 -7.752 1.00 44.47 304 PHE A CA 1
ATOM 2402 C C . PHE A 1 304 ? -16.653 -7.015 -8.039 1.00 44.47 304 PHE A C 1
ATOM 2404 O O . PHE A 1 304 ? -17.055 -6.771 -9.175 1.00 44.47 304 PHE A O 1
ATOM 2411 N N . HIS A 1 305 ? -17.466 -7.147 -7.001 1.00 44.78 305 HIS A N 1
ATOM 2412 C CA . HIS A 1 305 ? -18.852 -6.724 -7.060 1.00 44.78 305 HIS A CA 1
ATOM 2413 C C . HIS A 1 305 ? -18.913 -5.255 -6.653 1.00 44.78 305 HIS A C 1
ATOM 2415 O O . HIS A 1 305 ? -18.837 -4.928 -5.471 1.00 44.78 305 HIS A O 1
ATOM 2421 N N . GLU A 1 306 ? -19.022 -4.368 -7.641 1.00 44.66 306 GLU A N 1
ATOM 2422 C CA . GLU A 1 306 ? -19.411 -2.979 -7.403 1.00 44.66 306 GLU A CA 1
ATOM 2423 C C . GLU A 1 306 ? -20.863 -2.993 -6.921 1.00 44.66 306 GLU A C 1
ATOM 2425 O O . GLU A 1 306 ? -21.798 -3.164 -7.709 1.00 44.66 306 GLU A O 1
ATOM 2430 N N . ILE A 1 307 ? -21.073 -2.896 -5.610 1.00 47.69 307 ILE A N 1
ATOM 2431 C CA . ILE A 1 307 ? -22.427 -2.762 -5.088 1.00 47.69 307 ILE A CA 1
ATOM 2432 C C . ILE A 1 307 ? -22.782 -1.282 -5.090 1.00 47.69 307 ILE A C 1
ATOM 2434 O O . ILE A 1 307 ? -22.342 -0.519 -4.231 1.00 47.69 307 ILE A O 1
ATOM 2438 N N . ARG A 1 308 ? -23.609 -0.897 -6.068 1.00 46.59 308 ARG A N 1
ATOM 2439 C CA . ARG A 1 308 ? -24.169 0.453 -6.176 1.00 46.59 308 ARG A CA 1
ATOM 2440 C C . ARG A 1 308 ? -24.844 0.850 -4.864 1.00 46.59 308 ARG A C 1
ATOM 2442 O O . ARG A 1 308 ? -25.570 0.054 -4.266 1.00 46.59 308 ARG A O 1
ATOM 2449 N N . ALA A 1 309 ? -24.634 2.102 -4.461 1.00 47.84 309 ALA A N 1
ATOM 2450 C CA . ALA A 1 309 ? -25.326 2.703 -3.327 1.00 47.84 309 ALA A CA 1
ATOM 2451 C C . ALA A 1 309 ? -26.847 2.485 -3.429 1.00 47.84 309 ALA A C 1
ATOM 2453 O O . ALA A 1 309 ? -27.415 2.545 -4.525 1.00 47.84 309 ALA A O 1
ATOM 2454 N N . ALA A 1 310 ? -27.494 2.223 -2.289 1.00 51.47 310 ALA A N 1
ATOM 2455 C CA . ALA A 1 310 ? -28.937 2.025 -2.218 1.00 51.47 310 ALA A CA 1
ATOM 2456 C C . ALA A 1 310 ? -29.699 3.165 -2.914 1.00 51.47 310 ALA A C 1
ATOM 2458 O O . ALA A 1 310 ? -29.358 4.336 -2.772 1.00 51.47 310 ALA A O 1
ATOM 2459 N N . SER A 1 311 ? -30.787 2.822 -3.608 1.00 51.06 311 SER A N 1
ATOM 2460 C CA . SER A 1 311 ? -31.762 3.780 -4.150 1.00 51.06 311 SER A CA 1
ATOM 2461 C C . SER A 1 311 ? -32.615 4.457 -3.066 1.00 51.06 311 SER A C 1
ATOM 2463 O O . SER A 1 311 ? -33.554 5.184 -3.386 1.00 51.06 311 SER A O 1
ATOM 2465 N N . GLU A 1 312 ? -32.349 4.163 -1.792 1.00 58.81 312 GLU A N 1
ATOM 2466 C CA . GLU A 1 312 ? -33.072 4.707 -0.648 1.00 58.81 312 GLU A CA 1
ATOM 2467 C C . GLU A 1 312 ? -32.696 6.176 -0.387 1.00 58.81 312 GLU A C 1
ATOM 2469 O O . GLU A 1 312 ? -31.572 6.597 -0.678 1.00 58.81 312 GLU A O 1
ATOM 2474 N N . PRO A 1 313 ? -33.626 6.983 0.160 1.00 64.00 313 PRO A N 1
ATOM 2475 C CA . PRO A 1 313 ? -33.337 8.362 0.527 1.00 64.00 313 PRO A CA 1
ATOM 2476 C C . PRO A 1 313 ? -32.186 8.430 1.536 1.00 64.00 313 PRO A C 1
ATOM 2478 O O . PRO A 1 313 ? -32.119 7.646 2.483 1.00 64.00 313 PRO A O 1
ATOM 2481 N N . ALA A 1 314 ? -31.281 9.388 1.332 1.00 77.62 314 ALA A N 1
ATOM 2482 C CA . ALA A 1 314 ? -30.141 9.576 2.216 1.00 77.62 314 ALA A CA 1
ATOM 2483 C C . ALA A 1 314 ? -30.604 9.936 3.636 1.00 77.62 314 ALA A C 1
ATOM 2485 O O . ALA A 1 314 ? -31.473 10.788 3.825 1.00 77.62 314 ALA A O 1
ATOM 2486 N N . LEU A 1 315 ? -30.002 9.297 4.636 1.00 86.81 315 LEU A N 1
ATOM 2487 C CA . LEU A 1 315 ? -30.265 9.562 6.041 1.00 86.81 315 LEU A CA 1
ATOM 2488 C C . LEU A 1 315 ? -29.610 10.904 6.427 1.00 86.81 315 LEU A C 1
ATOM 2490 O O . LEU A 1 315 ? -28.379 11.024 6.337 1.00 86.81 315 LEU A O 1
ATOM 2494 N N . PRO A 1 316 ? -30.389 11.917 6.847 1.00 87.94 316 PRO A N 1
ATOM 2495 C CA . PRO A 1 316 ? -29.838 13.210 7.228 1.00 87.94 316 PRO A CA 1
ATOM 2496 C C . PRO A 1 316 ? -29.074 13.104 8.551 1.00 87.94 316 PRO A C 1
ATOM 2498 O O . PRO A 1 316 ? -29.533 12.470 9.501 1.00 87.94 316 PRO A O 1
ATOM 2501 N N . GLY A 1 317 ? -27.899 13.730 8.608 1.00 87.31 317 GLY A N 1
ATOM 2502 C CA . GLY A 1 317 ? -27.118 13.867 9.834 1.00 87.31 317 GLY A CA 1
ATOM 2503 C C . GLY A 1 317 ? -27.512 15.105 10.635 1.00 87.31 317 GLY A C 1
ATOM 2504 O O . GLY A 1 317 ? -27.799 16.163 10.074 1.00 87.31 317 GLY A O 1
ATOM 2505 N N . GLU A 1 318 ? -27.467 14.987 11.957 1.00 87.44 318 GLU A N 1
ATOM 2506 C CA . GLU A 1 318 ? -27.592 16.092 12.906 1.00 87.44 318 GLU A CA 1
ATOM 2507 C C . GLU A 1 318 ? -26.190 16.568 13.297 1.00 87.44 318 GLU A C 1
ATOM 2509 O O . GLU A 1 318 ? -25.401 15.802 13.848 1.00 87.44 318 GLU A O 1
ATOM 2514 N N . GLY A 1 319 ? -25.851 17.818 12.985 1.00 81.62 319 GLY A N 1
ATOM 2515 C CA . GLY A 1 319 ? -24.508 18.363 13.180 1.00 81.62 319 GLY A CA 1
ATOM 2516 C C . GLY A 1 319 ? -24.448 19.341 14.344 1.00 81.62 319 GLY A C 1
ATOM 2517 O O . GLY A 1 319 ? -25.345 20.167 14.506 1.00 81.62 319 GLY A O 1
ATOM 2518 N N . TYR A 1 320 ? -23.362 19.296 15.109 1.00 80.19 320 TYR A N 1
ATOM 2519 C CA . TYR A 1 320 ? -23.025 20.308 16.103 1.00 80.19 320 TYR A CA 1
ATOM 2520 C C . TYR A 1 320 ? -21.689 20.972 15.772 1.00 80.19 320 TYR A C 1
ATOM 2522 O O . TYR A 1 320 ? -20.659 20.302 15.725 1.00 80.19 320 TYR A O 1
ATOM 2530 N N . ASN A 1 321 ? -21.720 22.279 15.503 1.00 78.19 321 ASN A N 1
ATOM 2531 C CA . ASN A 1 321 ? -20.557 23.048 15.061 1.00 78.19 321 ASN A CA 1
ATOM 2532 C C . ASN A 1 321 ? -19.739 23.544 16.264 1.00 78.19 321 ASN A C 1
ATOM 2534 O O . ASN A 1 321 ? -20.279 24.211 17.150 1.00 78.19 321 ASN A O 1
ATOM 2538 N N . TRP A 1 322 ? -18.428 23.289 16.266 1.00 71.25 322 TRP A N 1
ATOM 2539 C CA . TRP A 1 322 ? -17.524 23.719 17.337 1.00 71.25 322 TRP A CA 1
ATOM 2540 C C . TRP A 1 322 ? -17.452 25.239 17.497 1.00 71.25 322 TRP A C 1
ATOM 2542 O O . TRP A 1 322 ? -17.136 25.716 18.582 1.00 71.25 322 TRP A O 1
ATOM 2552 N N . GLN A 1 323 ? -17.776 26.024 16.463 1.00 64.50 323 GLN A N 1
ATOM 2553 C CA . GLN A 1 323 ? -17.850 27.487 16.560 1.00 64.50 323 GLN A CA 1
ATOM 2554 C C . GLN A 1 323 ? -18.874 27.952 17.600 1.00 64.50 323 GLN A C 1
ATOM 2556 O O . GLN A 1 323 ? -18.691 29.016 18.181 1.00 64.50 323 GLN A O 1
ATOM 2561 N N . ALA A 1 324 ? -19.894 27.142 17.902 1.00 60.50 324 ALA A N 1
ATOM 2562 C CA . ALA A 1 324 ? -20.822 27.417 18.995 1.00 60.50 324 ALA A CA 1
ATOM 2563 C C . ALA A 1 324 ? -20.180 27.283 20.397 1.00 60.50 324 ALA A C 1
ATOM 2565 O O . ALA A 1 324 ? -20.762 27.750 21.372 1.00 60.50 324 ALA A O 1
ATOM 2566 N N . LEU A 1 325 ? -18.994 26.666 20.508 1.00 54.25 325 LEU A N 1
ATOM 2567 C CA . LEU A 1 325 ? -18.196 26.530 21.738 1.00 54.25 325 LEU A CA 1
ATOM 2568 C C . LEU A 1 325 ? -16.978 27.464 21.792 1.00 54.25 325 LEU A C 1
ATOM 2570 O O . LEU A 1 325 ? -16.305 27.520 22.826 1.00 54.25 325 LEU A O 1
ATOM 2574 N N . ALA A 1 326 ? -16.634 28.141 20.694 1.00 51.66 326 ALA A N 1
ATOM 2575 C CA . ALA A 1 326 ? -15.416 28.936 20.616 1.00 51.66 326 ALA A CA 1
ATOM 2576 C C . ALA A 1 326 ? -15.550 30.210 21.470 1.00 51.66 326 ALA A C 1
ATOM 2578 O O . ALA A 1 326 ? -16.361 31.084 21.182 1.00 51.66 326 ALA A O 1
ATOM 2579 N N . ILE A 1 327 ? -14.730 30.309 22.521 1.00 48.62 327 ILE A N 1
ATOM 2580 C CA . ILE A 1 327 ? -14.662 31.483 23.411 1.00 48.62 327 ILE A CA 1
ATOM 2581 C C . ILE A 1 327 ? -13.882 32.640 22.748 1.00 48.62 327 ILE A C 1
ATOM 2583 O O . ILE A 1 327 ? -14.021 33.787 23.165 1.00 48.62 327 ILE A O 1
ATOM 2587 N N . ASP A 1 328 ? -13.087 32.370 21.704 1.00 49.44 328 ASP A N 1
ATOM 2588 C CA . ASP A 1 328 ? -12.167 33.346 21.106 1.00 49.44 328 ASP A CA 1
ATOM 2589 C C . ASP A 1 328 ? -12.261 33.371 19.565 1.00 49.44 328 ASP A C 1
ATOM 2591 O O . ASP A 1 328 ? -12.500 32.352 18.911 1.00 49.44 328 ASP A O 1
ATOM 2595 N N . THR A 1 329 ? -12.075 34.550 18.968 1.00 52.16 329 THR A N 1
ATOM 2596 C CA . THR A 1 329 ? -12.257 34.795 17.522 1.00 52.16 329 THR A CA 1
ATOM 2597 C C . THR A 1 329 ? -11.032 34.421 16.681 1.00 52.16 329 THR A C 1
ATOM 2599 O O . THR A 1 329 ? -11.117 34.381 15.451 1.00 52.16 329 THR A O 1
ATOM 2602 N N . LEU A 1 330 ? -9.898 34.097 17.314 1.00 54.66 330 LEU A N 1
ATOM 2603 C CA . LEU A 1 330 ? -8.640 33.761 16.641 1.00 54.66 330 LEU A CA 1
ATOM 2604 C C . LEU A 1 330 ? -8.623 32.301 16.132 1.00 54.66 330 LEU A C 1
ATOM 2606 O O . LEU A 1 330 ? -8.670 31.374 16.941 1.00 54.66 330 LEU A O 1
ATOM 2610 N N . PRO A 1 331 ? -8.458 32.049 14.814 1.00 55.44 331 PRO A N 1
ATOM 2611 C CA . PRO A 1 331 ? -8.487 30.698 14.239 1.00 55.44 331 PRO A CA 1
ATOM 2612 C C . PRO A 1 331 ? -7.450 29.722 14.806 1.00 55.44 331 PRO A C 1
ATOM 2614 O O . PRO A 1 331 ? -7.727 28.532 14.889 1.00 55.44 331 PRO A O 1
ATOM 2617 N N . ARG A 1 332 ? -6.272 30.213 15.222 1.00 56.22 332 ARG A N 1
ATOM 2618 C CA . ARG A 1 332 ? -5.211 29.370 15.799 1.00 56.22 332 ARG A CA 1
ATOM 2619 C C . ARG A 1 332 ? -5.562 28.819 17.181 1.00 56.22 332 ARG A C 1
ATOM 2621 O O . ARG A 1 332 ? -5.015 27.798 17.547 1.00 56.22 332 ARG A O 1
ATOM 2628 N N . LEU A 1 333 ? -6.467 29.450 17.930 1.00 56.69 333 LEU A N 1
ATOM 2629 C CA . LEU A 1 333 ? -6.859 29.017 19.281 1.00 56.69 333 LEU A CA 1
ATOM 2630 C C . LEU A 1 333 ? -8.064 28.058 19.277 1.00 56.69 333 LEU A C 1
ATOM 2632 O O . LEU A 1 333 ? -8.620 27.758 20.332 1.00 56.69 333 LEU A O 1
ATOM 2636 N N . ARG A 1 334 ? -8.502 27.594 18.098 1.00 65.31 334 ARG A N 1
ATOM 2637 C CA . ARG A 1 334 ? -9.644 26.681 17.974 1.00 65.31 334 ARG A CA 1
ATOM 2638 C C . ARG A 1 334 ? -9.272 25.249 18.391 1.00 65.31 334 ARG A C 1
ATOM 2640 O O . ARG A 1 334 ? -8.128 24.850 18.177 1.00 65.31 334 ARG A O 1
ATOM 2647 N N . PRO A 1 335 ? -10.233 24.482 18.940 1.00 67.69 335 PRO A N 1
ATOM 2648 C CA . PRO A 1 335 ? -10.087 23.044 19.136 1.00 67.69 335 PRO A CA 1
ATOM 2649 C C . PRO A 1 335 ? -9.681 22.323 17.860 1.00 67.69 335 PRO A C 1
ATOM 2651 O O . PRO A 1 335 ? -10.324 22.485 16.824 1.00 67.69 335 PRO A O 1
ATOM 2654 N N . ASP A 1 336 ? -8.634 21.510 17.955 1.00 76.56 336 ASP A N 1
ATOM 2655 C CA . ASP A 1 336 ? -8.210 20.563 16.929 1.00 76.56 336 ASP A CA 1
ATOM 2656 C C . ASP A 1 336 ? -8.498 19.141 17.445 1.00 76.56 336 ASP A C 1
ATOM 2658 O O . ASP A 1 336 ? -7.649 18.530 18.112 1.00 76.56 336 ASP A O 1
ATOM 2662 N N . PRO A 1 337 ? -9.729 18.635 17.242 1.00 80.69 337 PRO A N 1
ATOM 2663 C CA . PRO A 1 337 ? -10.126 17.318 17.714 1.00 80.69 337 PRO A CA 1
ATOM 2664 C C . PRO A 1 337 ? -9.364 16.215 16.971 1.00 80.69 337 PRO A C 1
ATOM 2666 O O . PRO A 1 337 ? -9.251 16.228 15.744 1.00 80.69 337 PRO A O 1
ATOM 2669 N N . LYS A 1 338 ? -8.840 15.247 17.727 1.00 82.56 338 LYS A N 1
ATOM 2670 C CA . LYS A 1 338 ? -7.946 14.185 17.240 1.00 82.56 338 LYS A CA 1
ATOM 2671 C C . LYS A 1 338 ? -8.575 12.800 17.206 1.00 82.56 338 LYS A C 1
ATOM 2673 O O . LYS A 1 338 ? -8.175 12.000 16.375 1.00 82.56 338 LYS A O 1
ATOM 2678 N N . THR A 1 339 ? -9.507 12.511 18.110 1.00 87.25 339 THR A N 1
ATOM 2679 C CA . THR A 1 339 ? -10.101 11.175 18.264 1.00 87.25 339 THR A CA 1
ATOM 2680 C C . THR A 1 339 ? -11.455 11.257 18.960 1.00 87.25 339 THR A C 1
ATOM 2682 O O . THR A 1 339 ? -11.684 12.157 19.781 1.00 87.25 339 THR A O 1
ATOM 2685 N N . LEU A 1 340 ? -12.339 10.315 18.630 1.00 90.69 340 LEU A N 1
ATOM 2686 C CA . LEU A 1 340 ? -13.687 10.175 19.159 1.00 90.69 340 LEU A CA 1
ATOM 2687 C C . LEU A 1 340 ? -13.917 8.759 19.707 1.00 90.69 340 LEU A C 1
ATOM 2689 O O . LEU A 1 340 ? -13.717 7.764 19.022 1.00 90.69 340 LEU A O 1
ATOM 2693 N N . LEU A 1 341 ? -14.463 8.670 20.921 1.00 91.81 341 LEU A N 1
ATOM 2694 C CA . LEU A 1 341 ? -15.058 7.443 21.455 1.00 91.81 341 LEU A CA 1
ATOM 2695 C C . LEU A 1 341 ? -16.494 7.686 21.909 1.00 91.81 341 LEU A C 1
ATOM 2697 O O . LEU A 1 341 ? -16.826 8.756 22.416 1.00 91.81 341 LEU A O 1
ATOM 2701 N N . VAL A 1 342 ? -17.337 6.661 21.795 1.00 91.75 342 VAL A N 1
ATOM 2702 C CA . VAL A 1 342 ? -18.723 6.695 22.278 1.00 91.75 342 VAL A CA 1
ATOM 2703 C C . VAL A 1 342 ? -18.870 5.735 23.451 1.00 91.75 342 VAL A C 1
ATOM 2705 O O . VAL A 1 342 ? -18.597 4.540 23.333 1.00 91.75 342 VAL A O 1
ATOM 2708 N N . LEU A 1 343 ? -19.313 6.254 24.591 1.00 90.00 343 LEU A N 1
ATOM 2709 C CA . LEU A 1 343 ? -19.545 5.470 25.797 1.00 90.00 343 LEU A CA 1
ATOM 2710 C C . LEU A 1 343 ? -20.862 4.677 25.707 1.00 90.00 343 LEU A C 1
ATOM 2712 O O . LEU A 1 343 ? -21.779 5.078 24.985 1.00 90.00 343 LEU A O 1
ATOM 2716 N N . PRO A 1 344 ? -21.027 3.582 26.478 1.00 86.38 344 PRO A N 1
ATOM 2717 C CA . PRO A 1 344 ? -22.253 2.776 26.465 1.00 86.38 344 PRO A CA 1
ATOM 2718 C C . PRO A 1 344 ? -23.526 3.544 26.833 1.00 86.38 344 PRO A C 1
ATOM 2720 O O . PRO A 1 344 ? -24.621 3.166 26.428 1.00 86.38 344 PRO A O 1
ATOM 2723 N N . ASN A 1 345 ? -23.391 4.632 27.590 1.00 85.50 345 ASN A N 1
ATOM 2724 C CA . ASN A 1 345 ? -24.500 5.509 27.954 1.00 85.50 345 ASN A CA 1
ATOM 2725 C C . ASN A 1 345 ? -24.834 6.564 26.875 1.00 85.50 345 ASN A C 1
ATOM 2727 O O . ASN A 1 345 ? -25.741 7.366 27.088 1.00 85.50 345 ASN A O 1
ATOM 2731 N N . GLY A 1 346 ? -24.111 6.578 25.750 1.00 85.12 346 GLY A N 1
ATOM 2732 C CA . GLY A 1 346 ? -24.294 7.511 24.637 1.00 85.12 346 GLY A CA 1
ATOM 2733 C C . GLY A 1 346 ? -23.527 8.831 24.756 1.00 85.12 346 GLY A C 1
ATOM 2734 O O . GLY A 1 346 ? -23.634 9.660 23.854 1.00 85.12 346 GLY A O 1
ATOM 2735 N N . ASP A 1 347 ? -22.754 9.041 25.825 1.00 89.19 347 ASP A N 1
ATOM 2736 C CA . ASP A 1 347 ? -21.871 10.207 25.928 1.00 89.19 347 ASP A CA 1
ATOM 2737 C C . ASP A 1 347 ? -20.668 10.055 24.982 1.00 89.19 347 ASP A C 1
ATOM 2739 O O . ASP A 1 347 ? -20.154 8.953 24.778 1.00 89.19 347 ASP A O 1
ATOM 2743 N N . LEU A 1 348 ? -20.185 11.170 24.437 1.00 90.38 348 LEU A N 1
ATOM 2744 C CA . LEU A 1 348 ? -18.999 11.205 23.583 1.00 90.38 348 LEU A CA 1
ATOM 2745 C C . LEU A 1 348 ? -17.776 11.589 24.409 1.00 90.38 348 LEU A C 1
ATOM 2747 O O . LEU A 1 348 ? -17.851 12.489 25.247 1.00 90.38 348 LEU A O 1
ATOM 2751 N N . LEU A 1 349 ? -16.644 10.951 24.144 1.00 91.31 349 LEU A N 1
ATOM 2752 C CA . LEU A 1 349 ? -15.335 11.379 24.613 1.00 91.31 349 LEU A CA 1
ATOM 2753 C C . LEU A 1 349 ? -14.529 11.889 23.427 1.00 91.31 349 LEU A C 1
ATOM 2755 O O . LEU A 1 349 ? -14.344 11.163 22.452 1.00 91.31 349 LEU A O 1
ATOM 2759 N N . LEU A 1 350 ? -14.048 13.124 23.529 1.00 89.06 350 LEU A N 1
ATOM 2760 C CA . LEU A 1 350 ? -13.201 13.752 22.523 1.00 89.06 350 LEU A CA 1
ATOM 2761 C C . LEU A 1 350 ? -11.838 14.068 23.114 1.00 89.06 350 LEU A C 1
ATOM 2763 O O . LEU A 1 350 ? -11.742 14.691 24.173 1.00 89.06 350 LEU A O 1
ATOM 2767 N N . GLY A 1 351 ? -10.795 13.650 22.406 1.00 87.44 351 GLY A N 1
ATOM 2768 C CA . GLY A 1 351 ? -9.440 14.131 22.625 1.00 87.44 351 GLY A CA 1
ATOM 2769 C C . GLY A 1 351 ? -9.167 15.318 21.708 1.00 87.44 351 GLY A C 1
ATOM 2770 O O . GLY A 1 351 ? -9.211 15.169 20.491 1.00 87.44 351 GLY A O 1
ATOM 2771 N N . GLU A 1 352 ? -8.890 16.489 22.272 1.00 84.56 352 GLU A N 1
ATOM 2772 C CA . GLU A 1 352 ? -8.728 17.743 21.530 1.00 84.56 352 GLU A CA 1
ATOM 2773 C C . GLU A 1 352 ? -7.381 18.388 21.863 1.00 84.56 352 GLU A C 1
ATOM 2775 O O . GLU A 1 352 ? -7.037 18.542 23.037 1.00 84.56 352 GLU A O 1
ATOM 2780 N N . THR A 1 353 ? -6.620 18.801 20.849 1.00 80.81 353 THR A N 1
ATOM 2781 C CA . THR A 1 353 ? -5.407 19.610 21.037 1.00 80.81 353 THR A CA 1
ATOM 2782 C C . THR A 1 353 ? -5.731 21.078 20.758 1.00 80.81 353 THR A C 1
ATOM 2784 O O . THR A 1 353 ? -6.435 21.393 19.806 1.00 80.81 353 THR A O 1
ATOM 2787 N N . HIS A 1 354 ? -5.227 21.991 21.584 1.00 76.62 354 HIS A N 1
ATOM 2788 C CA . HIS A 1 354 ? -5.442 23.429 21.432 1.00 76.62 354 HIS A CA 1
ATOM 2789 C C . HIS A 1 354 ? -4.126 24.182 21.533 1.00 76.62 354 HIS A C 1
ATOM 2791 O O . HIS A 1 354 ? -3.260 23.816 22.333 1.00 76.62 354 HIS A O 1
ATOM 2797 N N . TYR A 1 355 ? -4.006 25.269 20.773 1.00 73.31 355 TYR A N 1
ATOM 2798 C CA . TYR A 1 355 ? -2.904 26.200 20.954 1.00 73.31 355 TYR A CA 1
ATOM 2799 C C . TYR A 1 355 ? -3.101 27.042 22.210 1.00 73.31 355 TYR A C 1
ATOM 2801 O O . TYR A 1 355 ? -4.209 27.504 22.491 1.00 73.31 355 TYR A O 1
ATOM 2809 N N . THR A 1 356 ? -2.015 27.294 22.934 1.00 68.19 356 THR A N 1
ATOM 2810 C CA . THR A 1 356 ? -2.023 28.241 24.053 1.00 68.19 356 THR A CA 1
ATOM 2811 C C . THR A 1 356 ? -1.325 29.546 23.669 1.00 68.19 356 THR A C 1
ATOM 2813 O O . THR A 1 356 ? -0.614 29.621 22.668 1.00 68.19 356 THR A O 1
ATOM 2816 N N . ARG A 1 357 ? -1.544 30.598 24.469 1.00 68.94 357 ARG A N 1
ATOM 2817 C CA . ARG A 1 357 ? -0.790 31.861 24.368 1.00 68.94 357 ARG A CA 1
ATOM 2818 C C . ARG A 1 357 ? 0.565 31.802 25.095 1.00 68.94 357 ARG A C 1
ATOM 2820 O O . ARG A 1 357 ? 1.255 32.812 25.141 1.00 68.94 357 ARG A O 1
ATOM 2827 N N . ASP A 1 358 ? 0.903 30.665 25.702 1.00 68.44 358 ASP A N 1
ATOM 2828 C CA . ASP A 1 358 ? 2.156 30.445 26.418 1.00 68.44 358 ASP A CA 1
ATOM 2829 C C . ASP A 1 358 ? 3.193 29.838 25.462 1.00 68.44 358 ASP A C 1
ATOM 2831 O O . ASP A 1 358 ? 3.071 28.682 25.050 1.00 68.44 358 ASP A O 1
ATOM 2835 N N . ASP A 1 359 ? 4.231 30.611 25.135 1.00 64.94 359 ASP A N 1
ATOM 2836 C CA . ASP A 1 359 ? 5.334 30.174 24.270 1.00 64.94 359 ASP A CA 1
ATOM 2837 C C . ASP A 1 359 ? 6.083 28.953 24.839 1.00 64.94 359 ASP A C 1
ATOM 2839 O O . ASP A 1 359 ? 6.701 28.201 24.081 1.00 64.94 359 ASP A O 1
ATOM 2843 N N . ALA A 1 360 ? 6.015 28.710 26.157 1.00 61.91 360 ALA A N 1
ATOM 2844 C CA . ALA A 1 360 ? 6.613 27.532 26.782 1.00 61.91 360 ALA A CA 1
ATOM 2845 C C . ALA A 1 360 ? 5.784 26.251 26.558 1.00 61.91 360 ALA A C 1
ATOM 2847 O O . ALA A 1 360 ? 6.353 25.159 26.474 1.00 61.91 360 ALA A O 1
ATOM 2848 N N . ASN A 1 361 ? 4.458 26.367 26.416 1.00 63.28 361 ASN A N 1
ATOM 2849 C CA . ASN A 1 361 ? 3.537 25.246 26.204 1.00 63.28 361 ASN A CA 1
ATOM 2850 C C . ASN A 1 361 ? 2.580 25.513 25.037 1.00 63.28 361 ASN A C 1
ATOM 2852 O O . ASN A 1 361 ? 1.367 25.600 25.243 1.00 63.28 361 ASN A O 1
ATOM 2856 N N . PRO A 1 362 ? 3.083 25.599 23.796 1.00 70.00 362 PRO A N 1
ATOM 2857 C CA . PRO A 1 362 ? 2.270 26.018 22.664 1.00 70.00 362 PRO A CA 1
ATOM 2858 C C . PRO A 1 362 ? 1.089 25.086 22.363 1.00 70.00 362 PRO A C 1
ATOM 2860 O O . PRO A 1 362 ? 0.164 25.538 21.701 1.00 70.00 362 PRO A O 1
ATOM 2863 N N . TYR A 1 363 ? 1.079 23.834 22.849 1.00 75.94 363 TYR A N 1
ATOM 2864 C CA . TYR A 1 363 ? -0.006 22.872 22.628 1.00 75.94 363 TYR A CA 1
ATOM 2865 C C . TYR A 1 363 ? -0.437 22.171 23.916 1.00 75.94 363 TYR A C 1
ATOM 2867 O O . TYR A 1 363 ? 0.388 21.592 24.622 1.00 75.94 363 TYR A O 1
ATOM 2875 N N . LEU A 1 364 ? -1.739 22.141 24.192 1.00 78.56 364 LEU A N 1
ATOM 2876 C CA . LEU A 1 364 ? -2.310 21.341 25.275 1.00 78.56 364 LEU A CA 1
ATOM 2877 C C . LEU A 1 364 ? -3.377 20.401 24.738 1.00 78.56 364 LEU A C 1
ATOM 2879 O O . LEU A 1 364 ? -4.281 20.815 24.014 1.00 78.56 364 LEU A O 1
ATOM 2883 N N . THR A 1 365 ? -3.285 19.137 25.138 1.00 83.69 365 THR A N 1
ATOM 2884 C CA . THR A 1 365 ? -4.291 18.128 24.825 1.00 83.69 365 THR A CA 1
ATOM 2885 C C . THR A 1 365 ? -5.242 17.942 26.002 1.00 83.69 365 THR A C 1
ATOM 2887 O O . THR A 1 365 ? -4.809 17.850 27.150 1.00 83.69 365 THR A O 1
ATOM 2890 N N . THR A 1 366 ? -6.539 17.912 25.715 1.00 83.44 366 THR A N 1
ATOM 2891 C CA . THR A 1 366 ? -7.624 17.846 26.697 1.00 83.44 366 THR A CA 1
ATOM 2892 C C . THR A 1 366 ? -8.596 16.743 26.303 1.00 83.44 366 THR A C 1
ATOM 2894 O O . THR A 1 366 ? -8.874 16.552 25.122 1.00 83.44 366 THR A O 1
ATOM 2897 N N . VAL A 1 367 ? -9.107 16.010 27.289 1.00 87.50 367 VAL A N 1
ATOM 2898 C CA . VAL A 1 367 ? -10.186 15.040 27.112 1.00 87.50 367 VAL A CA 1
ATOM 2899 C C . VAL A 1 367 ? -11.474 15.647 27.637 1.00 87.50 367 VAL A C 1
ATOM 2901 O O . VAL A 1 367 ? -11.603 15.961 28.826 1.00 87.50 367 VAL A O 1
ATOM 2904 N N . HIS A 1 368 ? -12.444 15.778 26.746 1.00 87.19 368 HIS A N 1
ATOM 2905 C CA . HIS A 1 368 ? -13.767 16.283 27.059 1.00 87.19 368 HIS A CA 1
ATOM 2906 C C . HIS A 1 368 ? -14.803 15.174 26.950 1.00 87.19 368 HIS A C 1
ATOM 2908 O O . HIS A 1 368 ? -14.795 14.379 26.013 1.00 87.19 368 HIS A O 1
ATOM 2914 N N . ARG A 1 369 ? -15.736 15.161 27.898 1.00 89.25 369 ARG A N 1
ATOM 2915 C CA . ARG A 1 369 ? -16.971 14.394 27.823 1.00 89.25 369 ARG A CA 1
ATOM 2916 C C . ARG A 1 369 ? -18.089 15.306 27.357 1.00 89.25 369 ARG A C 1
ATOM 2918 O O . ARG A 1 369 ? -18.347 16.337 27.977 1.00 89.25 369 ARG A O 1
ATOM 2925 N N . TYR A 1 370 ? -18.765 14.900 26.297 1.00 86.56 370 TYR A N 1
ATOM 2926 C CA . TYR A 1 370 ? -19.921 15.584 25.748 1.00 86.56 370 TYR A CA 1
ATOM 2927 C C . TYR A 1 370 ? -21.160 14.730 25.953 1.00 86.56 370 TYR A C 1
ATOM 2929 O O . TYR A 1 370 ? -21.275 13.627 25.419 1.00 86.56 370 TYR A O 1
ATOM 2937 N N . ARG A 1 371 ? -22.112 15.257 26.717 1.00 86.12 371 ARG A N 1
ATOM 2938 C CA . ARG A 1 371 ? -23.423 14.640 26.876 1.00 86.12 371 ARG A CA 1
ATOM 2939 C C . ARG A 1 371 ? -24.366 15.179 25.812 1.00 86.12 371 ARG A C 1
ATOM 2941 O O . ARG A 1 371 ? -24.768 16.344 25.853 1.00 86.12 371 ARG A O 1
ATOM 2948 N N . TRP A 1 372 ? -24.733 14.316 24.872 1.00 75.06 372 TRP A N 1
ATOM 2949 C CA . TRP A 1 372 ? -25.595 14.664 23.746 1.00 75.06 372 TRP A CA 1
ATOM 2950 C C . TRP A 1 372 ? -27.079 14.479 24.088 1.00 75.06 372 TRP A C 1
ATOM 2952 O O . TRP A 1 372 ? -27.747 13.563 23.612 1.00 75.06 372 TRP A O 1
ATOM 2962 N N . THR A 1 373 ? -27.605 15.343 24.956 1.00 69.31 373 THR A N 1
ATOM 2963 C CA . THR A 1 373 ? -29.026 15.330 25.364 1.00 69.31 373 THR A CA 1
ATOM 2964 C C . THR A 1 373 ? -29.879 16.392 24.668 1.00 69.31 373 THR A C 1
ATOM 2966 O O . THR A 1 373 ? -31.100 16.353 24.776 1.00 69.31 373 THR A O 1
ATOM 2969 N N . SER A 1 374 ? -29.266 17.351 23.971 1.00 63.41 374 SER A N 1
ATOM 2970 C CA . SER A 1 374 ? -29.947 18.437 23.253 1.00 63.41 374 SER A CA 1
ATOM 2971 C C . SER A 1 374 ? -29.104 18.905 22.058 1.00 63.41 374 SER A C 1
ATOM 2973 O O . SER A 1 374 ? -28.023 18.372 21.816 1.00 63.41 374 SER A O 1
ATOM 2975 N N . ALA A 1 375 ? -29.582 19.914 21.322 1.00 61.44 375 ALA A N 1
ATOM 2976 C CA . ALA A 1 375 ? -28.860 20.509 20.192 1.00 61.44 375 ALA A CA 1
ATOM 2977 C C . ALA A 1 375 ? -27.521 21.173 20.583 1.00 61.44 375 ALA A C 1
ATOM 2979 O O . ALA A 1 375 ? -26.706 21.448 19.710 1.00 61.44 375 ALA A O 1
ATOM 2980 N N . VAL A 1 376 ? -27.294 21.435 21.877 1.00 67.25 376 VAL A N 1
ATOM 2981 C CA . VAL A 1 376 ? -26.020 21.924 22.421 1.00 67.25 376 VAL A CA 1
ATOM 2982 C C . VAL A 1 376 ? -25.536 20.903 23.455 1.00 67.25 376 VAL A C 1
ATOM 2984 O O . VAL A 1 376 ? -26.076 20.870 24.565 1.00 67.25 376 VAL A O 1
ATOM 2987 N N . PRO A 1 377 ? -24.559 20.043 23.126 1.00 73.00 377 PRO A N 1
ATOM 2988 C CA . PRO A 1 377 ? -24.075 19.039 24.054 1.00 73.00 377 PRO A CA 1
ATOM 2989 C C . PRO A 1 377 ? -23.438 19.700 25.278 1.00 73.00 377 PRO A C 1
ATOM 2991 O O . PRO A 1 377 ? -22.677 20.665 25.172 1.00 73.00 377 PRO A O 1
ATOM 2994 N N . GLN A 1 378 ? -23.734 19.163 26.463 1.00 81.44 378 GLN A N 1
ATOM 2995 C CA . GLN A 1 378 ? -23.079 19.620 27.686 1.00 81.44 378 GLN A CA 1
ATOM 2996 C C . GLN A 1 378 ? -21.641 19.113 27.701 1.00 81.44 378 GLN A C 1
ATOM 2998 O O . GLN A 1 378 ? -21.414 17.904 27.648 1.00 81.44 378 GLN A O 1
ATOM 3003 N N . ARG A 1 379 ? -20.683 20.039 27.788 1.00 84.25 379 ARG A N 1
ATOM 3004 C CA . ARG A 1 379 ? -19.251 19.739 27.824 1.00 84.25 379 ARG A CA 1
ATOM 3005 C C . ARG A 1 379 ? -18.735 19.711 29.257 1.00 84.25 379 ARG A C 1
ATOM 3007 O O . ARG A 1 379 ? -18.872 20.689 29.987 1.00 84.25 379 ARG A O 1
ATOM 3014 N N . GLN A 1 380 ? -18.061 18.628 29.615 1.00 86.50 380 GLN A N 1
ATOM 3015 C CA . GLN A 1 380 ? -17.299 18.486 30.849 1.00 86.50 380 GLN A CA 1
ATOM 3016 C C . GLN A 1 380 ? -15.843 18.181 30.498 1.00 86.50 380 GLN A C 1
ATOM 3018 O O . GLN A 1 380 ? -15.563 17.228 29.777 1.00 86.50 380 GLN A O 1
ATOM 3023 N N . THR A 1 381 ? -14.899 18.961 31.017 1.00 86.12 381 THR A N 1
ATOM 3024 C CA . THR A 1 381 ? -13.481 18.583 30.965 1.00 86.12 381 THR A CA 1
ATOM 3025 C C . THR A 1 381 ? -13.255 17.441 31.943 1.00 86.12 381 THR A C 1
ATOM 3027 O O . THR A 1 381 ? -13.474 17.613 33.140 1.00 86.12 381 THR A O 1
ATOM 3030 N N . LEU A 1 382 ? -12.854 16.277 31.434 1.00 81.38 382 LEU A N 1
ATOM 3031 C CA . LEU A 1 382 ? -12.462 15.155 32.285 1.00 81.38 382 LEU A CA 1
ATOM 3032 C C . LEU A 1 382 ? -11.006 15.287 32.702 1.00 81.38 382 LEU A C 1
ATOM 3034 O O . LEU A 1 382 ? -10.659 15.020 33.847 1.00 81.38 382 LEU A O 1
ATOM 3038 N N . TRP A 1 383 ? -10.159 15.702 31.762 1.00 79.25 383 TRP A N 1
ATOM 3039 C CA . TRP A 1 383 ? -8.726 15.725 31.976 1.00 79.25 383 TRP A CA 1
ATOM 3040 C C . TRP A 1 383 ? -8.031 16.690 31.013 1.00 79.25 383 TRP A C 1
ATOM 3042 O O . TRP A 1 383 ? -8.469 16.845 29.876 1.00 79.25 383 TRP A O 1
ATOM 3052 N N . GLN A 1 384 ? -6.932 17.306 31.449 1.00 82.38 384 GLN A N 1
ATOM 3053 C CA . GLN A 1 384 ? -6.094 18.191 30.640 1.00 82.38 384 GLN A CA 1
ATOM 3054 C C . GLN A 1 384 ? -4.616 17.889 30.888 1.00 82.38 384 GLN A C 1
ATOM 3056 O O . GLN A 1 384 ? -4.206 17.652 32.026 1.00 82.38 384 GLN A O 1
ATOM 3061 N N . SER A 1 385 ? -3.811 17.931 29.825 1.00 76.12 385 SER A N 1
ATOM 3062 C CA . SER A 1 385 ? -2.373 17.699 29.923 1.00 76.12 385 SER A CA 1
ATOM 3063 C C . SER A 1 385 ? -1.679 18.774 30.752 1.00 76.12 385 SER A C 1
ATOM 3065 O O . SER A 1 385 ? -1.873 19.957 30.477 1.00 76.12 385 SER A O 1
ATOM 3067 N N . PRO A 1 386 ? -0.817 18.393 31.714 1.00 70.69 386 PRO A N 1
ATOM 3068 C CA . PRO A 1 386 ? 0.015 19.346 32.441 1.00 70.69 386 PRO A CA 1
ATOM 3069 C C . PRO A 1 386 ? 1.244 19.804 31.633 1.00 70.69 386 PRO A C 1
ATOM 3071 O O . PRO A 1 386 ? 1.968 20.686 32.081 1.00 70.69 386 PRO A O 1
ATOM 3074 N N . LEU A 1 387 ? 1.517 19.189 30.475 1.00 71.00 387 LEU A N 1
ATOM 3075 C CA . LEU A 1 387 ? 2.700 19.437 29.644 1.00 71.00 387 LEU A CA 1
ATOM 3076 C C . LEU A 1 387 ? 2.322 19.689 28.182 1.00 71.00 387 LEU A C 1
ATOM 3078 O O . LEU A 1 387 ? 1.290 19.197 27.704 1.00 71.00 387 LEU A O 1
ATOM 3082 N N . ASN A 1 388 ? 3.221 20.372 27.463 1.00 73.88 388 ASN A N 1
ATOM 3083 C CA . ASN A 1 388 ? 3.147 20.521 26.013 1.00 73.88 388 ASN A CA 1
ATOM 3084 C C . ASN A 1 388 ? 2.952 19.156 25.339 1.00 73.88 388 ASN A C 1
ATOM 3086 O O . ASN A 1 388 ? 3.824 18.280 25.404 1.00 73.88 388 ASN A O 1
ATOM 3090 N N . SER A 1 389 ? 1.788 18.979 24.723 1.00 71.69 389 SER A N 1
ATOM 3091 C CA . SER A 1 389 ? 1.370 17.704 24.158 1.00 71.69 389 SER A CA 1
ATOM 3092 C C . SER A 1 389 ? 0.659 17.889 22.836 1.00 71.69 389 SER A C 1
ATOM 3094 O O . SER A 1 389 ? -0.193 18.763 22.687 1.00 71.69 389 SER A O 1
ATOM 3096 N N . ASN A 1 390 ? 1.005 17.033 21.882 1.00 70.38 390 ASN A N 1
ATOM 3097 C CA . ASN A 1 390 ? 0.414 17.044 20.555 1.00 70.38 390 ASN A CA 1
ATOM 3098 C C . ASN A 1 390 ? 0.030 15.612 20.179 1.00 70.38 390 ASN A C 1
ATOM 3100 O O . ASN A 1 390 ? 0.891 14.804 19.817 1.00 70.38 390 ASN A O 1
ATOM 3104 N N . GLY A 1 391 ? -1.259 15.308 20.323 1.00 73.81 391 GLY A N 1
ATOM 3105 C CA . GLY A 1 391 ? -1.839 14.006 20.017 1.00 73.81 391 GLY A CA 1
ATOM 3106 C C . GLY A 1 391 ? -2.273 13.216 21.250 1.00 73.81 391 GLY A C 1
ATOM 3107 O O . GLY A 1 391 ? -1.624 13.229 22.302 1.00 73.81 391 GLY A O 1
ATOM 3108 N N . ILE A 1 392 ? -3.386 12.510 21.077 1.00 82.56 392 ILE A N 1
ATOM 3109 C CA . ILE A 1 392 ? -3.971 11.598 22.049 1.00 82.56 392 ILE A CA 1
ATOM 3110 C C . ILE A 1 392 ? -4.648 10.450 21.316 1.00 82.56 392 ILE A C 1
ATOM 3112 O O . ILE A 1 392 ? -5.312 10.662 20.305 1.00 82.56 392 ILE A O 1
ATOM 3116 N N . THR A 1 393 ? -4.493 9.257 21.871 1.00 86.06 393 THR A N 1
ATOM 3117 C CA . THR A 1 393 ? -5.248 8.068 21.475 1.00 86.06 393 THR A CA 1
ATOM 3118 C C . THR A 1 393 ? -6.105 7.668 22.658 1.00 86.06 393 THR A C 1
ATOM 3120 O O . THR A 1 393 ? -5.630 7.713 23.796 1.00 86.06 393 THR A O 1
ATOM 3123 N N . LEU A 1 394 ? -7.354 7.292 22.401 1.00 89.69 394 LEU A N 1
ATOM 3124 C CA . LEU A 1 394 ? -8.277 6.807 23.416 1.00 89.69 394 LEU A CA 1
ATOM 3125 C C . LEU A 1 394 ? -8.656 5.354 23.111 1.00 89.69 394 LEU A C 1
ATOM 3127 O O . LEU A 1 394 ? -8.868 4.998 21.956 1.00 89.69 394 LEU A O 1
ATOM 3131 N N . ALA A 1 395 ? -8.805 4.529 24.145 1.00 90.75 395 ALA A N 1
ATOM 3132 C CA . ALA A 1 395 ? -9.371 3.190 24.021 1.00 90.75 395 ALA A CA 1
ATOM 3133 C C . ALA A 1 395 ? -10.251 2.860 25.231 1.00 90.75 395 ALA A C 1
ATOM 3135 O O . ALA A 1 395 ? -9.832 3.021 26.377 1.00 90.75 395 ALA A O 1
ATOM 3136 N N . LEU A 1 396 ? -11.469 2.381 24.985 1.00 90.25 396 LEU A N 1
ATOM 3137 C CA . LEU A 1 396 ? -12.392 1.967 26.039 1.00 90.25 396 LEU A CA 1
ATOM 3138 C C . LEU A 1 396 ? -12.286 0.456 26.255 1.00 90.25 396 LEU A C 1
ATOM 3140 O O . LEU A 1 396 ? -12.430 -0.315 25.306 1.00 90.25 396 LEU A O 1
ATOM 3144 N N . ALA A 1 397 ? -12.052 0.033 27.495 1.00 89.81 397 ALA A N 1
ATOM 3145 C CA . ALA A 1 397 ? -12.084 -1.379 27.842 1.00 89.81 397 ALA A CA 1
ATOM 3146 C C . ALA A 1 397 ? -13.509 -1.941 27.741 1.00 89.81 397 ALA A C 1
ATOM 3148 O O . ALA A 1 397 ? -14.503 -1.230 27.891 1.00 89.81 397 ALA A O 1
ATOM 3149 N N . ASN A 1 398 ? -13.610 -3.253 27.546 1.00 87.00 398 ASN A N 1
ATOM 3150 C CA . ASN A 1 398 ? -14.882 -3.960 27.387 1.00 87.00 398 ASN A CA 1
ATOM 3151 C C . ASN A 1 398 ? -15.841 -3.853 28.593 1.00 87.00 398 ASN A C 1
ATOM 3153 O O . ASN A 1 398 ? -17.020 -4.176 28.452 1.00 87.00 398 ASN A O 1
ATOM 3157 N N . ASP A 1 399 ? -15.364 -3.409 29.759 1.00 86.88 399 ASP A N 1
ATOM 3158 C CA . ASP A 1 399 ? -16.201 -3.104 30.928 1.00 86.88 399 ASP A CA 1
ATOM 3159 C C . ASP A 1 399 ? -17.040 -1.818 30.755 1.00 86.88 399 ASP A C 1
ATOM 3161 O O . ASP A 1 399 ? -17.971 -1.572 31.526 1.00 86.88 399 ASP A O 1
ATOM 3165 N N . GLY A 1 400 ? -16.726 -1.001 29.743 1.00 85.81 400 GLY A N 1
ATOM 3166 C CA . GLY A 1 400 ? -17.379 0.273 29.459 1.00 85.81 400 GLY A CA 1
ATOM 3167 C C . GLY A 1 400 ? -17.100 1.381 30.480 1.00 85.81 400 GLY A C 1
ATOM 3168 O O . GLY A 1 400 ? -17.738 2.432 30.410 1.00 85.81 400 GLY A O 1
ATOM 3169 N N . GLN A 1 401 ? -16.189 1.155 31.430 1.00 88.25 401 GLN A N 1
ATOM 3170 C CA . GLN A 1 401 ? -15.890 2.051 32.553 1.00 88.25 401 GLN A CA 1
ATOM 3171 C C . GLN A 1 401 ? -14.409 2.421 32.630 1.00 88.25 401 GLN A C 1
ATOM 3173 O O . GLN A 1 401 ? -14.091 3.508 33.104 1.00 88.25 401 GLN A O 1
ATOM 3178 N N . THR A 1 402 ? -13.511 1.566 32.144 1.00 92.12 402 THR A N 1
ATOM 3179 C CA . THR A 1 402 ? -12.074 1.833 32.132 1.00 92.12 402 THR A CA 1
ATOM 3180 C C . THR A 1 402 ? -11.676 2.462 30.797 1.00 92.12 402 THR A C 1
ATOM 3182 O O . THR A 1 402 ? -11.666 1.802 29.756 1.00 92.12 402 THR A O 1
ATOM 3185 N N . LEU A 1 403 ? -11.317 3.743 30.828 1.00 91.88 403 LEU A N 1
ATOM 3186 C CA . LEU A 1 403 ? -10.758 4.468 29.692 1.00 91.88 403 LEU A CA 1
ATOM 3187 C C . LEU A 1 403 ? -9.232 4.459 29.774 1.00 91.88 403 LEU A C 1
ATOM 3189 O O . LEU A 1 403 ? -8.648 4.921 30.752 1.00 91.88 403 LEU A O 1
ATOM 3193 N N . TRP A 1 404 ? -8.592 3.996 28.710 1.00 92.88 404 TRP A N 1
ATOM 3194 C CA . TRP A 1 404 ? -7.165 4.165 28.498 1.00 92.88 404 TRP A CA 1
ATOM 3195 C C . TRP A 1 404 ? -6.908 5.330 27.556 1.00 92.88 404 TRP A C 1
ATOM 3197 O O . TRP A 1 404 ? -7.602 5.494 26.550 1.00 92.88 404 TRP A O 1
ATOM 3207 N N . SER A 1 405 ? -5.889 6.124 27.859 1.00 89.81 405 SER A N 1
ATOM 3208 C CA . SER A 1 405 ? -5.423 7.174 26.966 1.00 89.81 405 SER A CA 1
ATOM 3209 C C . SER A 1 405 ? -3.905 7.250 26.935 1.00 89.81 405 SER A C 1
ATOM 3211 O O . SER A 1 405 ? -3.233 7.004 27.935 1.00 89.81 405 SER A O 1
ATOM 3213 N N . SER A 1 406 ? -3.350 7.592 25.777 1.00 87.12 406 SER A N 1
ATOM 3214 C CA . SER A 1 406 ? -1.921 7.870 25.639 1.00 87.12 406 SER A CA 1
ATOM 3215 C C . SER A 1 406 ? -1.699 9.314 25.254 1.00 87.12 406 SER A C 1
ATOM 3217 O O . SER A 1 406 ? -2.342 9.822 24.337 1.00 87.12 406 SER A O 1
ATOM 3219 N N . LEU A 1 407 ? -0.746 9.953 25.913 1.00 80.31 407 LEU A N 1
ATOM 3220 C CA . LEU A 1 407 ? -0.445 11.364 25.758 1.00 80.31 407 LEU A CA 1
ATOM 3221 C C . LEU A 1 407 ? 1.000 11.540 25.378 1.00 80.31 407 LEU A C 1
ATOM 3223 O O . LEU A 1 407 ? 1.905 10.989 26.008 1.00 80.31 407 LEU A O 1
ATOM 3227 N N . ARG A 1 408 ? 1.209 12.346 24.348 1.00 75.06 408 ARG A N 1
ATOM 3228 C CA . ARG A 1 408 ? 2.521 12.529 23.760 1.00 75.06 408 ARG A CA 1
ATOM 3229 C C . ARG A 1 408 ? 3.101 13.874 24.145 1.00 75.06 408 ARG A C 1
ATOM 3231 O O . ARG A 1 408 ? 2.523 14.902 23.819 1.00 75.06 408 ARG A O 1
ATOM 3238 N N . THR A 1 409 ? 4.297 13.858 24.719 1.00 71.75 409 THR A N 1
ATOM 3239 C CA . THR A 1 409 ? 5.202 15.016 24.734 1.00 71.75 409 THR A CA 1
ATOM 3240 C C . THR A 1 409 ? 6.348 14.787 23.739 1.00 71.75 409 THR A C 1
ATOM 3242 O O . THR A 1 409 ? 6.448 13.725 23.123 1.00 71.75 409 THR A O 1
ATOM 3245 N N . ILE A 1 410 ? 7.248 15.762 23.579 1.00 66.31 410 ILE A N 1
ATOM 3246 C CA . ILE A 1 410 ? 8.437 15.607 22.718 1.00 66.31 410 ILE A CA 1
ATOM 3247 C C . ILE A 1 410 ? 9.352 14.468 23.211 1.00 66.31 410 ILE A C 1
ATOM 3249 O O . ILE A 1 410 ? 9.975 13.794 22.394 1.00 66.31 410 ILE A O 1
ATOM 3253 N N . LYS A 1 411 ? 9.445 14.252 24.531 1.00 69.50 411 LYS A N 1
ATOM 3254 C CA . LYS A 1 411 ? 10.439 13.349 25.142 1.00 69.50 411 LYS A CA 1
ATOM 3255 C C . LYS A 1 411 ? 9.856 12.083 25.767 1.00 69.50 411 LYS A C 1
ATOM 3257 O O . LYS A 1 411 ? 10.577 11.102 25.873 1.00 69.50 411 LYS A O 1
ATOM 3262 N N . THR A 1 412 ? 8.585 12.107 26.154 1.00 75.00 412 THR A N 1
ATOM 3263 C CA . THR A 1 412 ? 7.952 11.054 26.959 1.00 75.00 412 THR A CA 1
ATOM 3264 C C . THR A 1 412 ? 6.527 10.816 26.482 1.00 75.00 412 THR A C 1
ATOM 3266 O O . THR A 1 412 ? 5.805 11.774 26.180 1.00 75.00 412 THR A O 1
ATOM 3269 N N . MET A 1 413 ? 6.101 9.555 26.469 1.00 82.00 413 MET A N 1
ATOM 3270 C CA . MET A 1 413 ? 4.690 9.204 26.367 1.00 82.00 413 MET A CA 1
ATOM 3271 C C . MET A 1 413 ? 4.153 8.836 27.754 1.00 82.00 413 MET A C 1
ATOM 3273 O O . MET A 1 413 ? 4.785 8.081 28.495 1.00 82.00 413 MET A O 1
ATOM 3277 N N . TYR A 1 414 ? 2.986 9.369 28.097 1.00 83.75 414 TYR A N 1
ATOM 3278 C CA . TYR A 1 414 ? 2.261 9.016 29.309 1.00 83.75 414 TYR A CA 1
ATOM 3279 C C . TYR A 1 414 ? 1.074 8.142 28.943 1.00 83.75 414 TYR A C 1
ATOM 3281 O O . TYR A 1 414 ? 0.268 8.518 28.096 1.00 83.75 414 TYR A O 1
ATOM 3289 N N . LEU A 1 415 ? 0.968 6.993 29.591 1.00 89.12 415 LEU A N 1
ATOM 3290 C CA . LEU A 1 415 ? -0.180 6.110 29.500 1.00 89.12 415 LEU A CA 1
ATOM 3291 C C . LEU A 1 415 ? -1.042 6.323 30.740 1.00 89.12 415 LEU A C 1
ATOM 3293 O O . LEU A 1 415 ? -0.543 6.284 31.866 1.00 89.12 415 LEU A O 1
ATOM 3297 N N . GLN A 1 416 ? -2.326 6.573 30.537 1.00 88.44 416 GLN A N 1
ATOM 3298 C CA . GLN A 1 416 ? -3.267 6.843 31.607 1.00 88.44 416 GLN A CA 1
ATOM 3299 C C . GLN A 1 416 ? -4.410 5.849 31.588 1.00 88.44 416 GLN A C 1
ATOM 3301 O O . GLN A 1 416 ? -4.906 5.467 30.529 1.00 88.44 416 GLN A O 1
ATOM 3306 N N . ARG A 1 417 ? -4.852 5.497 32.788 1.00 92.69 417 ARG A N 1
ATOM 3307 C CA . ARG A 1 417 ? -6.067 4.737 33.041 1.00 92.69 417 ARG A CA 1
ATOM 3308 C C . ARG A 1 417 ? -6.997 5.604 33.873 1.00 92.69 417 ARG A C 1
ATOM 3310 O O . ARG A 1 417 ? -6.608 6.057 34.948 1.00 92.69 417 ARG A O 1
ATOM 3317 N N . HIS A 1 418 ? -8.204 5.800 33.371 1.00 90.06 418 HIS A N 1
ATOM 3318 C CA . HIS A 1 418 ? -9.263 6.595 33.978 1.00 90.06 418 HIS A CA 1
ATOM 3319 C C . HIS A 1 418 ? -10.457 5.687 34.263 1.00 90.06 418 HIS A C 1
ATOM 3321 O O . HIS A 1 418 ? -10.989 5.058 33.347 1.00 90.06 418 HIS A O 1
ATOM 3327 N N . ASP A 1 419 ? -10.887 5.619 35.517 1.00 90.94 419 ASP A N 1
ATOM 3328 C CA . ASP A 1 419 ? -12.153 4.996 35.895 1.00 90.94 419 ASP A CA 1
ATOM 3329 C C . ASP A 1 419 ? -13.274 6.033 35.746 1.00 90.94 419 ASP A C 1
ATOM 3331 O O . ASP A 1 419 ? -13.349 7.024 36.474 1.00 90.94 419 ASP A O 1
ATOM 3335 N N . LEU A 1 420 ? -14.159 5.822 34.774 1.00 86.56 420 LEU A N 1
ATOM 3336 C CA . LEU A 1 420 ? -15.227 6.763 34.431 1.00 86.56 420 LEU A CA 1
ATOM 3337 C C . LEU A 1 420 ? -16.331 6.853 35.495 1.00 86.56 420 LEU A C 1
ATOM 3339 O O . LEU A 1 420 ? -17.178 7.750 35.415 1.00 86.56 420 LEU A O 1
ATOM 3343 N N . ARG A 1 421 ? -16.365 5.926 36.459 1.00 86.50 421 ARG A N 1
ATOM 3344 C CA . ARG A 1 421 ? -17.359 5.886 37.531 1.00 86.50 421 ARG A CA 1
ATOM 3345 C C . ARG A 1 421 ? -16.848 6.573 38.791 1.00 86.50 421 ARG A C 1
ATOM 3347 O O . ARG A 1 421 ? -17.586 7.374 39.361 1.00 86.50 421 ARG A O 1
ATOM 3354 N N . SER A 1 422 ? -15.634 6.251 39.236 1.00 89.00 422 SER A N 1
ATOM 3355 C CA . SER A 1 422 ? -15.032 6.867 40.427 1.00 89.00 422 SER A CA 1
ATOM 3356 C C . SER A 1 422 ? -14.356 8.207 40.124 1.00 89.00 422 SER A C 1
ATOM 3358 O O . SER A 1 422 ? -14.209 9.031 41.025 1.00 89.00 422 SER A O 1
ATOM 3360 N N . GLY A 1 423 ? -13.964 8.440 38.866 1.00 83.50 423 GLY A N 1
ATOM 3361 C CA . GLY A 1 423 ? -13.117 9.563 38.459 1.00 83.50 423 GLY A CA 1
ATOM 3362 C C . GLY A 1 423 ? -11.636 9.354 38.788 1.00 83.50 423 GLY A C 1
ATOM 3363 O O . GLY A 1 423 ? -10.826 10.256 38.573 1.00 83.50 423 GLY A O 1
ATOM 3364 N N . GLU A 1 424 ? -11.265 8.186 39.318 1.00 87.88 424 GLU A N 1
ATOM 3365 C CA . GLU A 1 424 ? -9.882 7.868 39.645 1.00 87.88 424 GLU A CA 1
ATOM 3366 C C . GLU A 1 424 ? -9.034 7.813 38.373 1.00 87.88 424 GLU A C 1
ATOM 3368 O O . GLU A 1 424 ? -9.397 7.185 37.378 1.00 87.88 424 GLU A O 1
ATOM 3373 N N . THR A 1 425 ? -7.882 8.477 38.414 1.00 85.88 425 THR A N 1
ATOM 3374 C CA . THR A 1 425 ? -6.930 8.512 37.307 1.00 85.88 425 THR A CA 1
ATOM 3375 C C . THR A 1 425 ? -5.570 8.051 37.796 1.00 85.88 425 THR A C 1
ATOM 3377 O O . THR A 1 425 ? -5.007 8.631 38.723 1.00 85.88 425 THR A O 1
ATOM 3380 N N . SER A 1 426 ? -5.004 7.056 37.121 1.00 87.69 426 SER A N 1
ATOM 3381 C CA . SER A 1 426 ? -3.603 6.668 37.279 1.00 87.69 426 SER A CA 1
ATOM 3382 C C . SER A 1 426 ? -2.834 6.992 36.003 1.00 87.69 426 SER A C 1
ATOM 3384 O O . SER A 1 426 ? -3.353 6.806 34.902 1.00 87.69 426 SER A O 1
ATOM 3386 N N . SER A 1 427 ? -1.601 7.474 36.143 1.00 86.06 427 SER A N 1
ATOM 3387 C CA . SER A 1 427 ? -0.740 7.845 35.020 1.00 86.06 427 SER A CA 1
ATOM 3388 C C . SER A 1 427 ? 0.633 7.214 35.192 1.00 86.06 427 SER A C 1
ATOM 3390 O O . SER A 1 427 ? 1.228 7.299 36.264 1.00 86.06 427 SER A O 1
ATOM 3392 N N . GLN A 1 428 ? 1.161 6.646 34.115 1.00 87.31 428 GLN A N 1
ATOM 3393 C CA . GLN A 1 428 ? 2.477 6.026 34.063 1.00 87.31 428 GLN A CA 1
ATOM 3394 C C . GLN A 1 428 ? 3.280 6.639 32.915 1.00 87.31 428 GLN A C 1
ATOM 3396 O O . GLN A 1 428 ? 2.797 6.740 31.788 1.00 87.31 428 GLN A O 1
ATOM 3401 N N . ALA A 1 429 ? 4.511 7.063 33.194 1.00 86.06 429 ALA A N 1
ATOM 3402 C CA . ALA A 1 429 ? 5.450 7.468 32.154 1.00 86.06 429 ALA A CA 1
ATOM 3403 C C . ALA A 1 429 ? 6.113 6.220 31.562 1.00 86.06 429 ALA A C 1
ATOM 3405 O O . ALA A 1 429 ? 6.624 5.389 32.316 1.00 86.06 429 ALA A O 1
ATOM 3406 N N . LEU A 1 430 ? 6.125 6.096 30.235 1.00 83.38 430 LEU A N 1
ATOM 3407 C CA . LEU A 1 430 ? 6.837 5.009 29.565 1.00 83.38 430 LEU A CA 1
ATOM 3408 C C . LEU A 1 430 ? 8.248 5.469 29.153 1.00 83.38 430 LEU A C 1
ATOM 3410 O O . LEU A 1 430 ? 8.397 6.578 28.631 1.00 83.38 430 LEU A O 1
ATOM 3414 N N . PRO A 1 431 ? 9.291 4.656 29.410 1.00 70.81 431 PRO A N 1
ATOM 3415 C CA . PRO A 1 431 ? 10.669 4.992 29.064 1.00 70.81 431 PRO A CA 1
ATOM 3416 C C . PRO A 1 431 ? 10.915 4.842 27.556 1.00 70.81 431 PRO A C 1
ATOM 3418 O O . PRO A 1 431 ? 10.376 3.932 26.934 1.00 70.81 431 PRO A O 1
ATOM 3421 N N . GLY A 1 432 ? 11.777 5.677 26.975 1.00 65.94 432 GLY A N 1
ATOM 3422 C CA . GLY A 1 432 ? 12.135 5.617 25.549 1.00 65.94 432 GLY A CA 1
ATOM 3423 C C . GLY A 1 432 ? 11.692 6.851 24.770 1.00 65.94 432 GLY A C 1
ATOM 3424 O O . GLY A 1 432 ? 11.098 7.776 25.329 1.00 65.94 432 GLY A O 1
ATOM 3425 N N . HIS A 1 433 ? 12.020 6.898 23.481 1.00 62.03 433 HIS A N 1
ATOM 3426 C CA . HIS A 1 433 ? 11.606 8.013 22.639 1.00 62.03 433 HIS A CA 1
ATOM 3427 C C . HIS A 1 433 ? 10.121 7.884 22.296 1.00 62.03 433 HIS A C 1
ATOM 3429 O O . HIS A 1 433 ? 9.564 6.792 22.227 1.00 62.03 433 HIS A O 1
ATOM 3435 N N . ALA A 1 434 ? 9.459 9.012 22.032 1.00 57.03 434 ALA A N 1
ATOM 3436 C CA . ALA A 1 434 ? 8.026 9.028 21.742 1.00 57.03 434 ALA A CA 1
ATOM 3437 C C . ALA A 1 434 ? 7.621 8.177 20.521 1.00 57.03 434 ALA A C 1
ATOM 3439 O O . ALA A 1 434 ? 6.433 7.947 20.352 1.00 57.03 434 ALA A O 1
ATOM 3440 N N . GLY A 1 435 ? 8.554 7.767 19.651 1.00 61.16 435 GLY A N 1
ATOM 3441 C CA . GLY A 1 435 ? 8.297 6.881 18.507 1.00 61.16 435 GLY A CA 1
ATOM 3442 C C . GLY A 1 435 ? 7.988 5.435 18.904 1.00 61.16 435 GLY A C 1
ATOM 3443 O O . GLY A 1 435 ? 7.130 4.815 18.285 1.00 61.16 435 GLY A O 1
ATOM 3444 N N . ASP A 1 436 ? 8.604 4.950 19.983 1.00 65.12 436 ASP A N 1
ATOM 3445 C CA . ASP A 1 436 ? 8.637 3.526 20.350 1.00 65.12 436 ASP A CA 1
ATOM 3446 C C . ASP A 1 436 ? 7.279 2.995 20.848 1.00 65.12 436 ASP A C 1
ATOM 3448 O O . ASP A 1 436 ? 7.060 1.789 20.930 1.00 65.12 436 ASP A O 1
ATOM 3452 N N . TRP A 1 437 ? 6.355 3.896 21.198 1.00 72.44 437 TRP A N 1
ATOM 3453 C CA . TRP A 1 437 ? 5.101 3.560 21.880 1.00 72.44 437 TRP A CA 1
ATOM 3454 C C . TRP A 1 437 ? 3.844 4.081 21.168 1.00 72.44 437 TRP A C 1
ATOM 3456 O O . TRP A 1 437 ? 2.757 4.050 21.738 1.00 72.44 437 TRP A O 1
ATOM 3466 N N . GLN A 1 438 ? 3.959 4.591 19.937 1.00 71.56 438 GLN A N 1
ATOM 3467 C CA . GLN A 1 438 ? 2.829 5.268 19.277 1.00 71.56 438 GLN A CA 1
ATOM 3468 C C . GLN A 1 438 ? 1.721 4.314 18.845 1.00 71.56 438 GLN A C 1
ATOM 3470 O O . GLN A 1 438 ? 0.550 4.684 18.864 1.00 71.56 438 GLN A O 1
ATOM 3475 N N . ASN A 1 439 ? 2.084 3.093 18.463 1.00 83.69 439 ASN A N 1
ATOM 3476 C CA . ASN A 1 439 ? 1.131 2.129 17.939 1.00 83.69 439 ASN A CA 1
ATOM 3477 C C . ASN A 1 439 ? 0.702 1.207 19.071 1.00 83.69 439 ASN A C 1
ATOM 3479 O O . ASN A 1 439 ? 1.463 0.333 19.487 1.00 83.69 439 ASN A O 1
ATOM 3483 N N . TRP A 1 440 ? -0.508 1.399 19.586 1.00 89.94 440 TRP A N 1
ATOM 3484 C CA . TRP A 1 440 ? -1.057 0.533 20.619 1.00 89.94 440 TRP A CA 1
ATOM 3485 C C . TRP A 1 440 ? -2.570 0.413 20.522 1.00 89.94 440 TRP A C 1
ATOM 3487 O O . TRP A 1 440 ? -3.258 1.258 19.955 1.00 89.94 440 TRP A O 1
ATOM 3497 N N . GLN A 1 441 ? -3.074 -0.669 21.097 1.00 90.69 441 GLN A N 1
ATOM 3498 C CA . GLN A 1 441 ? -4.496 -0.933 21.289 1.00 90.69 441 GLN A CA 1
ATOM 3499 C C . GLN A 1 441 ? -4.676 -1.820 22.523 1.00 90.69 441 GLN A C 1
ATOM 3501 O O . GLN A 1 441 ? -3.698 -2.285 23.112 1.00 90.69 441 GLN A O 1
ATOM 3506 N N . LEU A 1 442 ? -5.915 -2.060 22.943 1.00 90.31 442 LEU A N 1
ATOM 3507 C CA . LEU A 1 442 ? -6.182 -2.985 24.044 1.00 90.31 442 LEU A CA 1
ATOM 3508 C C . LEU A 1 442 ? -6.058 -4.435 23.567 1.00 90.31 442 LEU A C 1
ATOM 3510 O O . LEU A 1 442 ? -6.660 -4.826 22.567 1.00 90.31 442 LEU A O 1
ATOM 3514 N N . GLY A 1 443 ? -5.280 -5.231 24.302 1.00 87.25 443 GLY A N 1
ATOM 3515 C CA . GLY A 1 443 ? -5.191 -6.676 24.111 1.00 87.25 443 GLY A CA 1
ATOM 3516 C C . GLY A 1 443 ? -6.464 -7.405 24.554 1.00 87.25 443 GLY A C 1
ATOM 3517 O O . GLY A 1 443 ? -7.397 -6.814 25.102 1.00 87.25 443 GLY A O 1
ATOM 3518 N N . SER A 1 444 ? -6.500 -8.727 24.368 1.00 83.38 444 SER A N 1
ATOM 3519 C CA . SER A 1 444 ? -7.616 -9.577 24.822 1.00 83.38 444 SER A CA 1
ATOM 3520 C C . SER A 1 444 ? -7.845 -9.494 26.338 1.00 83.38 444 SER A C 1
ATOM 3522 O O . SER A 1 444 ? -8.986 -9.534 26.796 1.00 83.38 444 SER A O 1
ATOM 3524 N N . ASN A 1 445 ? -6.775 -9.278 27.106 1.00 86.94 445 ASN A N 1
ATOM 3525 C CA . ASN A 1 445 ? -6.789 -9.033 28.549 1.00 86.94 445 ASN A CA 1
ATOM 3526 C C . ASN A 1 445 ? -7.255 -7.617 28.950 1.00 86.94 445 ASN A C 1
ATOM 3528 O O . ASN A 1 445 ? -7.214 -7.289 30.131 1.00 86.94 445 ASN A O 1
ATOM 3532 N N . GLN A 1 446 ? -7.682 -6.782 27.994 1.00 89.56 446 GLN A N 1
ATOM 3533 C CA . GLN A 1 446 ? -8.123 -5.396 28.205 1.00 89.56 446 GLN A CA 1
ATOM 3534 C C . GLN A 1 446 ? -7.037 -4.452 28.747 1.00 89.56 446 GLN A C 1
ATOM 3536 O O . GLN A 1 446 ? -7.348 -3.377 29.263 1.00 89.56 446 GLN A O 1
ATOM 3541 N N . LEU A 1 447 ? -5.763 -4.831 28.602 1.00 92.19 447 LEU A N 1
ATOM 3542 C CA . LEU A 1 447 ? -4.618 -3.995 28.944 1.00 92.19 447 LEU A CA 1
ATOM 3543 C C . LEU A 1 447 ? -3.894 -3.514 27.677 1.00 92.19 447 LEU A C 1
ATOM 3545 O O . LEU A 1 447 ? -3.891 -4.225 26.665 1.00 92.19 447 LEU A O 1
ATOM 3549 N N . PRO A 1 448 ? -3.251 -2.335 27.719 1.00 93.38 448 PRO A N 1
ATOM 3550 C CA . PRO A 1 448 ? -2.497 -1.788 26.598 1.00 93.38 448 PRO A CA 1
ATOM 3551 C C . PRO A 1 448 ? -1.440 -2.745 26.046 1.00 93.38 448 PRO A C 1
ATOM 3553 O O . PRO A 1 448 ? -0.634 -3.327 26.777 1.00 93.38 448 PRO A O 1
ATOM 3556 N N . ARG A 1 449 ? -1.452 -2.879 24.723 1.00 91.62 449 ARG A N 1
ATOM 3557 C CA . ARG A 1 449 ? -0.556 -3.711 23.930 1.00 91.62 449 ARG A CA 1
ATOM 3558 C C . ARG A 1 449 ? 0.064 -2.848 22.840 1.00 91.62 449 ARG A C 1
ATOM 3560 O O . ARG A 1 449 ? -0.667 -2.246 22.058 1.00 91.62 449 ARG A O 1
ATOM 3567 N N . PHE A 1 450 ? 1.389 -2.776 22.818 1.00 91.06 450 PHE A N 1
ATOM 3568 C CA . PHE A 1 450 ? 2.177 -1.895 21.956 1.00 91.06 450 PHE A CA 1
ATOM 3569 C C . PHE A 1 450 ? 2.852 -2.679 20.840 1.00 91.06 450 PHE A C 1
ATOM 3571 O O . PHE A 1 450 ? 3.313 -3.796 21.075 1.00 91.06 450 PHE A O 1
ATOM 3578 N N . TYR A 1 451 ? 2.941 -2.064 19.665 1.00 88.75 451 TYR A N 1
ATOM 3579 C CA . TYR A 1 451 ? 3.470 -2.651 18.441 1.00 88.75 451 TYR A CA 1
ATOM 3580 C C . TYR A 1 451 ? 4.626 -1.800 17.928 1.00 88.75 451 TYR A C 1
ATOM 3582 O O . TYR A 1 451 ? 4.483 -0.590 17.742 1.00 88.75 451 TYR A O 1
ATOM 3590 N N . ASP A 1 452 ? 5.749 -2.445 17.644 1.00 85.62 452 ASP A N 1
ATOM 3591 C CA . ASP A 1 452 ? 6.887 -1.811 16.990 1.00 85.62 452 ASP A CA 1
ATOM 3592 C C . ASP A 1 452 ? 7.035 -2.358 15.565 1.00 85.62 452 ASP A C 1
ATOM 3594 O O . ASP A 1 452 ? 7.588 -3.447 15.398 1.00 85.62 452 ASP A O 1
ATOM 3598 N N . PRO A 1 453 ? 6.507 -1.666 14.538 1.00 70.88 453 PRO A N 1
ATOM 3599 C CA . PRO A 1 453 ? 6.380 -2.215 13.192 1.00 70.88 453 PRO A CA 1
ATOM 3600 C C . PRO A 1 453 ? 7.712 -2.410 12.451 1.00 70.88 453 PRO A C 1
ATOM 3602 O O . PRO A 1 453 ? 7.716 -3.054 11.402 1.00 70.88 453 PRO A O 1
ATOM 3605 N N . ILE A 1 454 ? 8.834 -1.863 12.942 1.00 72.94 454 ILE A N 1
ATOM 3606 C CA . ILE A 1 454 ? 10.137 -1.914 12.258 1.00 72.94 454 ILE A CA 1
ATOM 3607 C C . ILE A 1 454 ? 11.263 -2.058 13.294 1.00 72.94 454 ILE A C 1
ATOM 3609 O O . ILE A 1 454 ? 11.259 -1.330 14.275 1.00 72.94 454 ILE A O 1
ATOM 3613 N N . PRO A 1 455 ? 12.289 -2.899 13.071 1.00 73.75 455 PRO A N 1
ATOM 3614 C CA . PRO A 1 455 ? 12.455 -3.847 11.964 1.00 73.75 455 PRO A CA 1
ATOM 3615 C C . PRO A 1 455 ? 11.787 -5.209 12.214 1.00 73.75 455 PRO A C 1
ATOM 3617 O O . PRO A 1 455 ? 11.665 -6.014 11.296 1.00 73.75 455 PRO A O 1
ATOM 3620 N N . ASP A 1 456 ? 11.344 -5.467 13.446 1.00 83.62 456 ASP A N 1
ATOM 3621 C CA . ASP A 1 456 ? 11.105 -6.833 13.920 1.00 83.62 456 ASP A CA 1
ATOM 3622 C C . ASP A 1 456 ? 9.624 -7.177 14.143 1.00 83.62 456 ASP A C 1
ATOM 3624 O O . ASP A 1 456 ? 9.307 -8.353 14.331 1.00 83.62 456 ASP A O 1
ATOM 3628 N N . TYR A 1 457 ? 8.717 -6.194 14.097 1.00 88.38 457 TYR A N 1
ATOM 3629 C CA . TYR A 1 457 ? 7.315 -6.350 14.506 1.00 88.38 457 TYR A CA 1
ATOM 3630 C C . TYR A 1 457 ? 7.203 -6.931 15.922 1.00 88.38 457 TYR A C 1
ATOM 3632 O O . TYR A 1 457 ? 6.787 -8.073 16.130 1.00 88.38 457 TYR A O 1
ATOM 3640 N N . THR A 1 458 ? 7.656 -6.158 16.911 1.00 89.56 458 THR A N 1
ATOM 3641 C CA . THR A 1 458 ? 7.664 -6.600 18.314 1.00 89.56 458 THR A CA 1
ATOM 3642 C C . THR A 1 458 ? 6.369 -6.212 19.011 1.00 89.56 458 THR A C 1
ATOM 3644 O O . THR A 1 458 ? 5.793 -5.163 18.715 1.00 89.56 458 THR A O 1
ATOM 3647 N N . ILE A 1 459 ? 5.906 -7.049 19.944 1.00 90.94 459 ILE A N 1
ATOM 3648 C CA . ILE A 1 459 ? 4.697 -6.783 20.719 1.00 90.94 459 ILE A CA 1
ATOM 3649 C C . ILE A 1 459 ? 4.981 -6.840 22.210 1.00 90.94 459 ILE A C 1
ATOM 3651 O O . ILE A 1 459 ? 5.374 -7.875 22.762 1.00 90.94 459 ILE A O 1
ATOM 3655 N N . ARG A 1 460 ? 4.697 -5.726 22.884 1.00 90.94 460 ARG A N 1
ATOM 3656 C CA . ARG A 1 460 ? 4.822 -5.585 24.335 1.00 90.94 460 ARG A CA 1
ATOM 3657 C C . ARG A 1 460 ? 3.441 -5.464 24.954 1.00 90.94 460 ARG A C 1
ATOM 3659 O O . ARG A 1 460 ? 2.664 -4.590 24.583 1.00 90.94 460 ARG A O 1
ATOM 3666 N N . GLN A 1 461 ? 3.141 -6.338 25.902 1.00 91.69 461 GLN A N 1
ATOM 3667 C CA . GLN A 1 461 ? 1.869 -6.380 26.606 1.00 91.69 461 GLN A CA 1
ATOM 3668 C C . GLN A 1 461 ? 2.052 -5.860 28.026 1.00 91.69 461 GLN A C 1
ATOM 3670 O O . GLN A 1 461 ? 2.881 -6.374 28.781 1.00 91.69 461 GLN A O 1
ATOM 3675 N N . MET A 1 462 ? 1.242 -4.875 28.401 1.00 92.44 462 MET A N 1
ATOM 3676 C CA . MET A 1 462 ? 1.143 -4.438 29.787 1.00 92.44 462 MET A CA 1
ATOM 3677 C C . MET A 1 462 ? 0.514 -5.543 30.647 1.00 92.44 462 MET A C 1
ATOM 3679 O O . MET A 1 462 ? -0.474 -6.164 30.237 1.00 92.44 462 MET A O 1
ATOM 3683 N N . GLN A 1 463 ? 1.094 -5.768 31.823 1.00 92.38 463 GLN A N 1
ATOM 3684 C CA . GLN A 1 463 ? 0.641 -6.692 32.860 1.00 92.38 463 GLN A CA 1
ATOM 3685 C C . GLN A 1 463 ? -0.160 -5.960 33.946 1.00 92.38 463 GLN A C 1
ATOM 3687 O O . GLN A 1 463 ? -0.174 -4.730 34.015 1.00 92.38 463 GLN A O 1
ATOM 3692 N N . ALA A 1 464 ? -0.836 -6.718 34.813 1.00 90.06 464 ALA A N 1
ATOM 3693 C CA . ALA A 1 464 ? -1.676 -6.162 35.879 1.00 90.06 464 ALA A CA 1
ATOM 3694 C C . ALA A 1 464 ? -0.890 -5.332 36.916 1.00 90.06 464 ALA A C 1
ATOM 3696 O O . ALA A 1 464 ? -1.449 -4.423 37.521 1.00 90.06 464 ALA A O 1
ATOM 3697 N N . ASP A 1 465 ? 0.401 -5.614 37.094 1.00 89.12 465 ASP A N 1
ATOM 3698 C CA . ASP A 1 465 ? 1.324 -4.860 37.953 1.00 89.12 465 ASP A CA 1
ATOM 3699 C C . ASP A 1 465 ? 1.949 -3.637 37.249 1.00 89.12 465 ASP A C 1
ATOM 3701 O O . ASP A 1 465 ? 2.901 -3.044 37.754 1.00 89.12 465 ASP A O 1
ATOM 3705 N N . ALA A 1 466 ? 1.421 -3.265 36.077 1.00 85.25 466 ALA A N 1
ATOM 3706 C CA . ALA A 1 466 ? 1.896 -2.182 35.223 1.00 85.25 466 ALA A CA 1
ATOM 3707 C C . ALA A 1 466 ? 3.316 -2.362 34.650 1.00 85.25 466 ALA A C 1
ATOM 3709 O O . ALA A 1 466 ? 3.888 -1.420 34.089 1.00 85.25 466 ALA A O 1
ATOM 3710 N N . THR A 1 467 ? 3.882 -3.568 34.731 1.00 89.69 467 THR A N 1
ATOM 3711 C CA . THR A 1 467 ? 5.091 -3.927 33.984 1.00 89.69 467 THR A CA 1
ATOM 3712 C C . THR A 1 467 ? 4.751 -4.324 32.548 1.00 89.69 467 THR A C 1
ATOM 3714 O O . THR A 1 467 ? 3.592 -4.558 32.199 1.00 89.69 467 THR A O 1
ATOM 3717 N N . PHE A 1 468 ? 5.764 -4.386 31.685 1.00 88.56 468 PHE A N 1
ATOM 3718 C CA . PHE A 1 468 ? 5.609 -4.819 30.300 1.00 88.56 468 PHE A CA 1
ATOM 3719 C C . PHE A 1 468 ? 6.345 -6.126 30.081 1.00 88.56 468 PHE A C 1
ATOM 3721 O O . PHE A 1 468 ? 7.526 -6.244 30.405 1.00 88.56 468 PHE A O 1
ATOM 3728 N N . THR A 1 469 ? 5.661 -7.081 29.462 1.00 91.62 469 THR A N 1
ATOM 3729 C CA . THR A 1 469 ? 6.280 -8.308 28.972 1.00 91.62 469 THR A CA 1
ATOM 3730 C C . THR A 1 469 ? 6.281 -8.304 27.455 1.00 91.62 469 THR A C 1
ATOM 3732 O O . THR A 1 469 ? 5.324 -7.888 26.797 1.00 91.62 469 THR A O 1
ATOM 3735 N N . THR A 1 470 ? 7.381 -8.765 26.876 1.00 91.19 470 THR A N 1
ATOM 3736 C CA . THR A 1 470 ? 7.452 -9.007 25.439 1.00 91.19 470 THR A CA 1
ATOM 3737 C C . THR A 1 470 ? 6.668 -10.279 25.141 1.00 91.19 470 THR A C 1
ATOM 3739 O O . THR A 1 470 ? 7.094 -11.366 25.516 1.00 91.19 470 THR A O 1
ATOM 3742 N N . THR A 1 471 ? 5.510 -10.130 24.498 1.00 89.00 471 THR A N 1
ATOM 3743 C CA . THR A 1 471 ? 4.662 -11.265 24.081 1.00 89.00 471 THR A CA 1
ATOM 3744 C C . THR A 1 471 ? 5.035 -11.787 22.709 1.00 89.00 471 THR A C 1
ATOM 3746 O O . THR A 1 471 ? 4.807 -12.954 22.449 1.00 89.00 471 THR A O 1
ATOM 3749 N N . LEU A 1 472 ? 5.641 -10.943 21.872 1.00 89.50 472 LEU A N 1
ATOM 3750 C CA . LEU A 1 472 ? 6.244 -11.321 20.602 1.00 89.50 472 LEU A CA 1
ATOM 3751 C C . LEU A 1 472 ? 7.547 -10.542 20.450 1.00 89.50 472 LEU A C 1
ATOM 3753 O O . LEU A 1 472 ? 7.536 -9.312 20.395 1.00 89.50 472 LEU A O 1
ATOM 3757 N N . ALA A 1 473 ? 8.677 -11.245 20.431 1.00 84.50 473 ALA A N 1
ATOM 3758 C CA . ALA A 1 473 ? 9.987 -10.598 20.391 1.00 84.50 473 ALA A CA 1
ATOM 3759 C C . ALA A 1 473 ? 10.394 -10.166 18.982 1.00 84.50 473 ALA A C 1
ATOM 3761 O O . ALA A 1 473 ? 11.023 -9.126 18.835 1.00 84.50 473 ALA A O 1
ATOM 3762 N N . ALA A 1 474 ? 10.056 -10.963 17.970 1.00 86.81 474 ALA A N 1
ATOM 3763 C CA . ALA A 1 474 ? 10.280 -10.650 16.568 1.00 86.81 474 ALA A CA 1
ATOM 3764 C C . ALA A 1 474 ? 9.502 -11.623 15.685 1.00 86.81 474 ALA A C 1
ATOM 3766 O O . ALA A 1 474 ? 9.254 -12.764 16.075 1.00 86.81 474 ALA A O 1
ATOM 3767 N N . THR A 1 475 ? 9.222 -11.204 14.458 1.00 88.38 475 THR A N 1
ATOM 3768 C CA . THR A 1 475 ? 8.715 -12.090 13.411 1.00 88.38 475 THR A CA 1
ATOM 3769 C C . THR A 1 475 ? 9.792 -12.345 12.368 1.00 88.38 475 THR A C 1
ATOM 3771 O O . THR A 1 475 ? 10.519 -11.438 11.951 1.00 88.38 475 THR A O 1
ATOM 3774 N N . ALA A 1 476 ? 9.883 -13.589 11.898 1.00 85.19 476 ALA A N 1
ATOM 3775 C CA . ALA A 1 476 ? 10.760 -13.910 10.775 1.00 85.19 476 ALA A CA 1
ATOM 3776 C C . ALA A 1 476 ? 10.282 -13.214 9.482 1.00 85.19 476 ALA A C 1
ATOM 3778 O O . ALA A 1 476 ? 11.097 -12.872 8.626 1.00 85.19 476 ALA A O 1
ATOM 3779 N N . ARG A 1 477 ? 8.972 -12.936 9.372 1.00 88.44 477 ARG A N 1
ATOM 3780 C CA . ARG A 1 477 ? 8.364 -12.220 8.242 1.00 88.44 477 ARG A CA 1
ATOM 3781 C C . ARG A 1 477 ? 8.853 -10.777 8.136 1.00 88.44 477 ARG A C 1
ATOM 3783 O O . ARG A 1 477 ? 9.342 -10.410 7.072 1.00 88.44 477 ARG A O 1
ATOM 3790 N N . ALA A 1 478 ? 8.804 -9.993 9.216 1.00 84.94 478 ALA A N 1
ATOM 3791 C CA . ALA A 1 478 ? 9.284 -8.606 9.198 1.00 84.94 478 ALA A CA 1
ATOM 3792 C C . ALA A 1 478 ? 10.789 -8.528 8.879 1.00 84.94 478 ALA A C 1
ATOM 3794 O O . ALA A 1 478 ? 11.199 -7.772 8.001 1.00 84.94 478 ALA A O 1
ATOM 3795 N N . LYS A 1 479 ? 11.596 -9.411 9.489 1.00 82.12 479 LYS A N 1
ATOM 3796 C CA . LYS A 1 479 ? 13.051 -9.494 9.253 1.00 82.12 479 LYS A CA 1
ATOM 3797 C C . LYS A 1 479 ? 13.441 -9.886 7.837 1.00 82.12 479 LYS A C 1
ATOM 3799 O O . LYS A 1 479 ? 14.517 -9.514 7.381 1.00 82.12 479 LYS A O 1
ATOM 3804 N N . SER A 1 480 ? 12.598 -10.658 7.155 1.00 78.56 480 SER A N 1
ATOM 3805 C CA . SER A 1 480 ? 12.887 -11.113 5.796 1.00 78.56 480 SER A CA 1
ATOM 3806 C C . SER A 1 480 ? 12.987 -9.954 4.796 1.00 78.56 480 SER A C 1
ATOM 3808 O O . SER A 1 480 ? 13.607 -10.108 3.749 1.00 78.56 480 SER A O 1
ATOM 3810 N N . GLY A 1 481 ? 12.364 -8.805 5.095 1.00 72.06 481 GLY A N 1
ATOM 3811 C CA . GLY A 1 481 ? 12.321 -7.636 4.211 1.00 72.06 481 GLY A CA 1
ATOM 3812 C C . GLY A 1 481 ? 11.471 -7.827 2.950 1.00 72.06 481 GLY A C 1
ATOM 3813 O O . GLY A 1 481 ? 11.305 -6.888 2.174 1.00 72.06 481 GLY A O 1
ATOM 3814 N N . VAL A 1 482 ? 10.905 -9.019 2.742 1.00 69.69 482 VAL A N 1
ATOM 3815 C CA . VAL A 1 482 ? 10.261 -9.368 1.475 1.00 69.69 482 VAL A CA 1
ATOM 3816 C C . VAL A 1 482 ? 8.843 -8.782 1.384 1.00 69.69 482 VAL A C 1
ATOM 3818 O O . VAL A 1 482 ? 8.429 -8.353 0.310 1.00 69.69 482 VAL A O 1
ATOM 3821 N N . ALA A 1 483 ? 8.123 -8.669 2.508 1.00 63.59 483 ALA A N 1
ATOM 3822 C CA . ALA A 1 483 ? 6.706 -8.281 2.537 1.00 63.59 483 ALA A CA 1
ATOM 3823 C C . ALA A 1 483 ? 6.424 -6.788 2.820 1.00 63.59 483 ALA A C 1
ATOM 3825 O O . ALA A 1 483 ? 5.268 -6.393 2.951 1.00 63.59 483 ALA A O 1
ATOM 3826 N N . GLY A 1 484 ? 7.453 -5.938 2.893 1.00 70.81 484 GLY A N 1
ATOM 3827 C CA . GLY A 1 484 ? 7.305 -4.543 3.329 1.00 70.81 484 GLY A CA 1
ATOM 3828 C C . GLY A 1 484 ? 7.117 -4.410 4.848 1.00 70.81 484 GLY A C 1
ATOM 3829 O O . GLY A 1 484 ? 7.321 -5.363 5.598 1.00 70.81 484 GLY A O 1
ATOM 3830 N N . ASN A 1 485 ? 6.762 -3.209 5.318 1.00 78.81 485 ASN A N 1
ATOM 3831 C CA . ASN A 1 485 ? 6.581 -2.950 6.752 1.00 78.81 485 ASN A CA 1
ATOM 3832 C C . ASN A 1 485 ? 5.322 -3.650 7.256 1.00 78.81 485 ASN A C 1
ATOM 3834 O O . ASN A 1 485 ? 4.253 -3.426 6.701 1.00 78.81 485 ASN A O 1
ATOM 3838 N N . LEU A 1 486 ? 5.428 -4.433 8.324 1.00 86.81 486 LEU A N 1
ATOM 3839 C CA . LEU A 1 486 ? 4.288 -5.118 8.920 1.00 86.81 486 LEU A CA 1
ATOM 3840 C C . LEU A 1 486 ? 3.521 -4.161 9.852 1.00 86.81 486 LEU A C 1
ATOM 3842 O O . LEU A 1 486 ? 4.126 -3.460 10.661 1.00 86.81 486 LEU A O 1
ATOM 3846 N N . GLN A 1 487 ? 2.194 -4.103 9.739 1.00 87.81 487 GLN A N 1
ATOM 3847 C CA . GLN A 1 487 ? 1.323 -3.233 10.540 1.00 87.81 487 GLN A CA 1
ATOM 3848 C C . GLN A 1 487 ? 0.262 -4.040 11.282 1.00 87.81 487 GLN A C 1
ATOM 3850 O O . GLN A 1 487 ? -0.254 -5.020 10.752 1.00 87.81 487 GLN A O 1
ATOM 3855 N N . ALA A 1 488 ? -0.097 -3.606 12.487 1.00 88.25 488 ALA A N 1
ATOM 3856 C CA . ALA A 1 488 ? -1.144 -4.258 13.260 1.00 88.25 488 ALA A CA 1
ATOM 3857 C C . ALA A 1 488 ? -2.514 -4.095 12.601 1.00 88.25 488 ALA A C 1
ATOM 3859 O O . ALA A 1 488 ? -2.833 -3.045 12.040 1.00 88.25 488 ALA A O 1
ATOM 3860 N N . VAL A 1 489 ? -3.341 -5.135 12.701 1.00 91.25 489 VAL A N 1
ATOM 3861 C CA . VAL A 1 489 ? -4.771 -5.002 12.440 1.00 91.25 489 VAL A CA 1
ATOM 3862 C C . VAL A 1 489 ? -5.433 -4.477 13.716 1.00 91.25 489 VAL A C 1
ATOM 3864 O O . VAL A 1 489 ? -5.317 -5.070 14.790 1.00 91.25 489 VAL A O 1
ATOM 3867 N N . HIS A 1 490 ? -6.115 -3.341 13.606 1.00 89.44 490 HIS A N 1
ATOM 3868 C CA . HIS A 1 490 ? -6.815 -2.712 14.715 1.00 89.44 490 HIS A CA 1
ATOM 3869 C C . HIS A 1 490 ? -8.089 -3.490 15.063 1.00 89.44 490 HIS A C 1
ATOM 3871 O O . HIS A 1 490 ? -8.876 -3.821 14.184 1.00 89.44 490 HIS A O 1
ATOM 3877 N N . GLY A 1 491 ? -8.340 -3.750 16.341 1.00 82.00 491 GLY A N 1
ATOM 3878 C CA . GLY A 1 491 ? -9.473 -4.533 16.828 1.00 82.00 491 GLY A CA 1
ATOM 3879 C C . GLY A 1 491 ? -9.055 -5.874 17.439 1.00 82.00 491 GLY A C 1
ATOM 3880 O O . GLY A 1 491 ? -8.066 -6.487 17.057 1.00 82.00 491 GLY A O 1
ATOM 3881 N N . GLN A 1 492 ? -9.821 -6.336 18.430 1.00 70.31 492 GLN A N 1
ATOM 3882 C CA . GLN A 1 492 ? -9.487 -7.521 19.230 1.00 70.31 492 GLN A CA 1
ATOM 3883 C C . GLN A 1 492 ? -9.489 -8.807 18.389 1.00 70.31 492 GLN A C 1
ATOM 3885 O O . GLN A 1 492 ? -10.507 -9.123 17.775 1.00 70.31 492 GLN A O 1
ATOM 3890 N N . SER A 1 493 ? -8.414 -9.598 18.433 1.00 66.19 493 SER A N 1
ATOM 3891 C CA . SER A 1 493 ? -8.366 -11.004 18.000 1.00 66.19 493 SER A CA 1
ATOM 3892 C C . SER A 1 493 ? -7.849 -11.881 19.146 1.00 66.19 493 SER A C 1
ATOM 3894 O O . SER A 1 493 ? -6.873 -11.548 19.813 1.00 66.19 493 SER A O 1
ATOM 3896 N N . ALA A 1 494 ? -8.529 -12.995 19.427 1.00 67.62 494 ALA A N 1
ATOM 3897 C CA . ALA A 1 494 ? -8.097 -13.943 20.452 1.00 67.62 494 ALA A CA 1
ATOM 3898 C C . ALA A 1 494 ? -7.241 -15.049 19.821 1.00 67.62 494 ALA A C 1
ATOM 3900 O O . ALA A 1 494 ? -7.621 -15.608 18.795 1.00 67.62 494 ALA A O 1
ATOM 3901 N N . GLY A 1 495 ? -6.107 -15.374 20.448 1.00 74.94 495 GLY A N 1
ATOM 3902 C CA . GLY A 1 495 ? -5.279 -16.545 20.120 1.00 74.94 495 GLY A CA 1
ATOM 3903 C C . GLY A 1 495 ? -4.447 -16.461 18.835 1.00 74.94 495 GLY A C 1
ATOM 3904 O O . GLY A 1 495 ? -3.606 -17.323 18.621 1.00 74.94 495 GLY A O 1
ATOM 3905 N N . VAL A 1 496 ? -4.648 -15.440 18.001 1.00 86.31 496 VAL A N 1
ATOM 3906 C CA . VAL A 1 496 ? -3.879 -15.195 16.772 1.00 86.31 496 VAL A CA 1
ATOM 3907 C C . VAL A 1 496 ? -3.626 -13.701 16.630 1.00 86.31 496 VAL A C 1
ATOM 3909 O O . VAL A 1 496 ? -4.531 -12.889 16.854 1.00 86.31 496 VAL A O 1
ATOM 3912 N N . GLU A 1 497 ? -2.409 -13.348 16.228 1.00 90.19 497 GLU A N 1
ATOM 3913 C CA . GLU A 1 497 ? -2.042 -11.984 15.872 1.00 90.19 497 GLU A CA 1
ATOM 3914 C C . GLU A 1 497 ? -2.290 -11.757 14.379 1.00 90.19 497 GLU A C 1
ATOM 3916 O O . GLU A 1 497 ? -1.637 -12.374 13.541 1.00 90.19 497 GLU A O 1
ATOM 3921 N N . TRP A 1 498 ? -3.233 -10.881 14.038 1.00 92.06 498 TRP A N 1
ATOM 3922 C CA . TRP A 1 498 ? -3.428 -10.467 12.651 1.00 92.06 498 TRP A CA 1
ATOM 3923 C C . TRP A 1 498 ? -2.636 -9.199 12.361 1.00 92.06 498 TRP A C 1
ATOM 3925 O O . TRP A 1 498 ? -2.774 -8.191 13.052 1.00 92.06 498 TRP A O 1
ATOM 3935 N N . ALA A 1 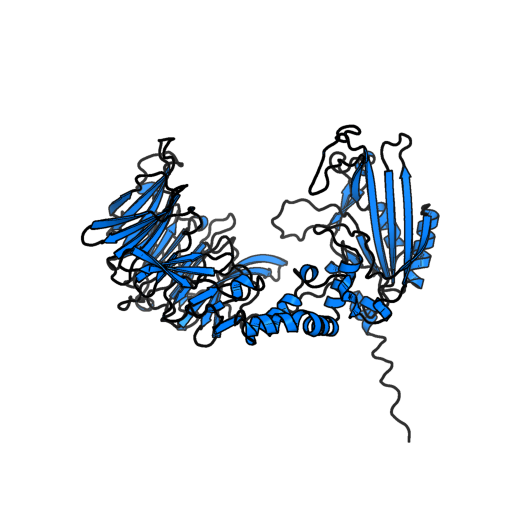499 ? -1.861 -9.241 11.285 1.00 91.31 499 ALA A N 1
ATOM 3936 C CA . ALA A 1 499 ? -1.114 -8.105 10.775 1.00 91.31 499 ALA A CA 1
ATOM 3937 C C . ALA A 1 499 ? -1.327 -7.947 9.261 1.00 91.31 499 ALA A C 1
ATOM 3939 O O . ALA A 1 499 ? -1.832 -8.847 8.583 1.00 91.31 499 ALA A O 1
ATOM 3940 N N . ALA A 1 500 ? -0.970 -6.780 8.737 1.00 89.81 500 ALA A N 1
ATOM 3941 C CA . ALA A 1 500 ? -1.096 -6.418 7.336 1.00 89.81 500 ALA A CA 1
ATOM 3942 C C . ALA A 1 500 ? 0.233 -5.905 6.775 1.00 89.81 500 ALA A C 1
ATOM 3944 O O . ALA A 1 500 ? 0.944 -5.127 7.416 1.00 89.81 500 ALA A O 1
ATOM 3945 N N . ASP A 1 501 ? 0.546 -6.313 5.555 1.00 85.62 501 ASP A N 1
ATOM 3946 C CA . ASP A 1 501 ? 1.768 -5.946 4.844 1.00 85.62 501 ASP A CA 1
ATOM 3947 C C . ASP A 1 501 ? 1.451 -5.579 3.379 1.00 85.62 501 ASP A C 1
ATOM 3949 O O . ASP A 1 501 ? 0.288 -5.329 3.031 1.00 85.62 501 ASP A O 1
ATOM 3953 N N . ASP A 1 502 ? 2.466 -5.477 2.518 1.00 78.12 502 ASP A N 1
ATOM 3954 C CA . ASP A 1 502 ? 2.269 -5.115 1.107 1.00 78.12 502 ASP A CA 1
ATOM 3955 C C . ASP A 1 502 ? 1.635 -6.238 0.267 1.00 78.12 502 ASP A C 1
ATOM 3957 O O . ASP A 1 502 ? 1.275 -6.006 -0.893 1.00 78.12 502 ASP A O 1
ATOM 3961 N N . TRP A 1 503 ? 1.495 -7.447 0.818 1.00 77.69 503 TRP A N 1
ATOM 3962 C CA . TRP A 1 503 ? 0.928 -8.611 0.134 1.00 77.69 503 TRP A CA 1
ATOM 3963 C C . TRP A 1 503 ? -0.498 -8.921 0.561 1.00 77.69 503 TRP A C 1
ATOM 3965 O O . TRP A 1 503 ? -1.270 -9.461 -0.233 1.00 77.69 503 TRP A O 1
ATOM 3975 N N . GLY A 1 504 ? -0.872 -8.565 1.786 1.00 85.88 504 GLY A N 1
ATOM 3976 C CA . GLY A 1 504 ? -2.243 -8.697 2.250 1.00 85.88 504 GLY A CA 1
ATOM 3977 C C . GLY A 1 504 ? -2.334 -8.811 3.759 1.00 85.88 504 GLY A C 1
ATOM 3978 O O . GLY A 1 504 ? -1.875 -7.927 4.481 1.00 85.88 504 GLY A O 1
ATOM 3979 N N . LEU A 1 505 ? -2.988 -9.876 4.224 1.00 91.50 505 LEU A N 1
ATOM 3980 C CA . LEU A 1 505 ? -3.153 -10.172 5.645 1.00 91.50 505 LEU A CA 1
ATOM 3981 C C . LEU A 1 505 ? -2.339 -11.401 6.034 1.00 91.50 505 LEU A C 1
ATOM 3983 O O . LEU A 1 505 ? -2.233 -12.368 5.274 1.00 91.50 505 LEU A O 1
ATOM 3987 N N . VAL A 1 506 ? -1.806 -11.381 7.248 1.00 92.12 506 VAL A N 1
ATOM 3988 C CA . VAL A 1 506 ? -1.040 -12.482 7.817 1.00 92.12 506 VAL A CA 1
ATOM 3989 C C . VAL A 1 506 ? -1.507 -12.781 9.235 1.00 92.12 506 VAL A C 1
ATOM 3991 O O . VAL A 1 506 ? -1.697 -11.878 10.047 1.00 92.12 506 VAL A O 1
ATOM 3994 N N . ALA A 1 507 ? -1.695 -14.066 9.512 1.00 93.00 507 ALA A N 1
ATOM 3995 C CA . ALA A 1 507 ? -1.885 -14.596 10.850 1.00 93.00 507 ALA A CA 1
ATOM 3996 C C . ALA A 1 507 ? -0.527 -15.026 11.401 1.00 93.00 507 ALA A C 1
ATOM 3998 O O . ALA A 1 507 ? 0.184 -15.811 10.768 1.00 93.00 507 ALA A O 1
ATOM 3999 N N . ILE A 1 508 ? -0.180 -14.526 12.578 1.00 92.50 508 ILE A N 1
ATOM 4000 C CA . ILE A 1 508 ? 1.093 -14.756 13.250 1.00 92.50 508 ILE A CA 1
ATOM 4001 C C . ILE A 1 508 ? 0.809 -15.453 14.574 1.00 92.50 508 ILE A C 1
ATOM 4003 O O . ILE A 1 508 ? -0.108 -15.084 15.314 1.00 92.50 508 ILE A O 1
ATOM 4007 N N . ASP A 1 509 ? 1.608 -16.471 14.861 1.00 91.44 509 ASP A N 1
ATOM 4008 C CA . ASP A 1 509 ? 1.656 -17.069 16.184 1.00 91.44 509 ASP A CA 1
ATOM 4009 C C . ASP A 1 509 ? 2.399 -16.116 17.131 1.00 91.44 509 ASP A C 1
ATOM 4011 O O . ASP A 1 509 ? 3.590 -15.867 16.913 1.00 91.44 509 ASP A O 1
ATOM 4015 N N . PRO A 1 510 ? 1.741 -15.560 18.164 1.00 87.88 510 PRO A N 1
ATOM 4016 C CA . PRO A 1 510 ? 2.401 -14.649 19.086 1.00 87.88 510 PRO A CA 1
ATOM 4017 C C . PRO A 1 510 ? 3.551 -15.316 19.854 1.00 87.88 510 PRO A C 1
ATOM 4019 O O . PRO A 1 510 ? 4.508 -14.623 20.178 1.00 87.88 510 PRO A O 1
ATOM 4022 N N . GLU A 1 511 ? 3.507 -16.631 20.108 1.00 88.25 511 GLU A N 1
ATOM 4023 C CA . GLU A 1 511 ? 4.551 -17.318 20.879 1.00 88.25 511 GLU A CA 1
ATOM 4024 C C . GLU A 1 511 ? 5.828 -17.526 20.059 1.00 88.25 511 GLU A C 1
ATOM 4026 O O . GLU A 1 511 ? 6.924 -17.179 20.503 1.00 88.25 511 GLU A O 1
ATOM 4031 N N . SER A 1 512 ? 5.702 -18.087 18.852 1.00 91.06 512 SER A N 1
ATOM 4032 C CA . SER A 1 512 ? 6.864 -18.385 18.005 1.00 91.06 512 SER A CA 1
ATOM 4033 C C . SER A 1 512 ? 7.262 -17.255 17.051 1.00 91.06 512 SER A C 1
ATOM 4035 O O . SER A 1 512 ? 8.368 -17.284 16.509 1.00 91.06 512 SER A O 1
ATOM 4037 N N . GLY A 1 513 ? 6.374 -16.291 16.795 1.00 91.38 513 GLY A N 1
ATOM 4038 C CA . GLY A 1 513 ? 6.555 -15.246 15.784 1.00 91.38 513 GLY A CA 1
ATOM 4039 C C . GLY A 1 513 ? 6.517 -15.741 14.338 1.00 91.38 513 GLY A C 1
ATOM 4040 O O . GLY A 1 513 ? 6.896 -15.003 13.421 1.00 91.38 513 GLY A O 1
ATOM 4041 N N . LYS A 1 514 ? 6.088 -16.990 14.122 1.00 93.50 514 LYS A N 1
ATOM 4042 C CA . LYS A 1 514 ? 5.971 -17.598 12.796 1.00 93.50 514 LYS A CA 1
ATOM 4043 C C . LYS A 1 514 ? 4.643 -17.248 12.139 1.00 93.50 514 LYS A C 1
ATOM 4045 O O . LYS A 1 514 ? 3.611 -17.109 12.795 1.00 93.50 514 LYS A O 1
ATOM 4050 N N . THR A 1 515 ? 4.674 -17.173 10.817 1.00 93.75 515 THR A N 1
ATOM 4051 C CA . THR A 1 515 ? 3.481 -17.056 9.987 1.00 93.75 515 THR A CA 1
ATOM 4052 C C . THR A 1 515 ? 2.694 -18.366 10.025 1.00 93.75 515 THR A C 1
ATOM 4054 O O . THR A 1 515 ? 3.199 -19.412 9.623 1.00 93.75 515 THR A O 1
ATOM 4057 N N . LEU A 1 516 ? 1.442 -18.294 10.476 1.00 92.56 516 LEU A N 1
ATOM 4058 C CA . LEU A 1 516 ? 0.492 -19.408 10.484 1.00 92.56 516 LEU A CA 1
ATOM 4059 C C . LEU A 1 516 ? -0.224 -19.543 9.138 1.00 92.56 516 LEU A C 1
ATOM 4061 O O . LEU A 1 516 ? -0.387 -20.641 8.611 1.00 92.56 516 LEU A O 1
ATOM 4065 N N . SER A 1 517 ? -0.651 -18.413 8.575 1.00 91.56 517 SER A N 1
ATOM 4066 C CA . SER A 1 517 ? -1.324 -18.345 7.277 1.00 91.56 517 SER A CA 1
ATOM 4067 C C . SER A 1 517 ? -1.232 -16.940 6.698 1.00 91.56 517 SER A C 1
ATOM 4069 O O . SER A 1 517 ? -1.135 -15.972 7.451 1.00 91.56 517 SER A O 1
ATOM 4071 N N . SER A 1 518 ? -1.358 -16.813 5.379 1.00 90.25 518 SER A N 1
ATOM 4072 C CA . SER A 1 518 ? -1.519 -15.520 4.715 1.00 90.25 518 SER A CA 1
ATOM 4073 C C . SER A 1 518 ? -2.718 -15.540 3.779 1.00 90.25 518 SER A C 1
ATOM 4075 O O . SER A 1 518 ? -3.059 -16.573 3.201 1.00 90.25 518 SER A O 1
ATOM 4077 N N . ILE A 1 519 ? -3.348 -14.381 3.633 1.00 89.31 519 ILE A N 1
ATOM 4078 C CA . ILE A 1 519 ? -4.408 -14.129 2.669 1.00 89.31 519 ILE A CA 1
ATOM 4079 C C . ILE A 1 519 ? -3.877 -13.076 1.705 1.00 89.31 519 ILE A C 1
ATOM 4081 O O . ILE A 1 519 ? -3.747 -11.902 2.064 1.00 89.31 519 ILE A O 1
ATOM 4085 N N . ALA A 1 520 ? -3.564 -13.523 0.492 1.00 84.62 520 ALA A N 1
ATOM 4086 C CA . ALA A 1 520 ? -3.107 -12.666 -0.587 1.00 84.62 520 ALA A CA 1
ATOM 4087 C C . ALA A 1 520 ? -4.206 -11.675 -0.980 1.00 84.62 520 ALA A C 1
ATOM 4089 O O . ALA A 1 520 ? -5.344 -12.066 -1.258 1.00 84.62 520 ALA A O 1
ATOM 4090 N N . LEU A 1 521 ? -3.852 -10.396 -1.040 1.00 82.69 521 LEU A N 1
ATOM 4091 C CA . LEU A 1 521 ? -4.714 -9.322 -1.512 1.00 82.69 521 LEU A CA 1
ATOM 4092 C C . LEU A 1 521 ? -4.072 -8.612 -2.712 1.00 82.69 521 LEU A C 1
ATOM 4094 O O . LEU A 1 521 ? -2.866 -8.739 -2.948 1.00 82.69 521 LEU A O 1
ATOM 4098 N N . PRO A 1 522 ? -4.861 -7.896 -3.528 1.00 77.19 522 PRO A N 1
ATOM 4099 C CA . PRO A 1 522 ? -4.321 -7.219 -4.698 1.00 77.19 522 PRO A CA 1
ATOM 4100 C C . PRO A 1 522 ? -3.309 -6.132 -4.323 1.00 77.19 522 PRO A C 1
ATOM 4102 O O . PRO A 1 522 ? -3.366 -5.535 -3.256 1.00 77.19 522 PRO A O 1
ATOM 4105 N N . ALA A 1 523 ? -2.398 -5.812 -5.243 1.00 71.88 523 ALA A N 1
ATOM 4106 C CA . ALA A 1 523 ? -1.305 -4.866 -4.995 1.00 71.88 523 ALA A CA 1
ATOM 4107 C C . ALA A 1 523 ? -1.746 -3.410 -4.717 1.00 71.88 523 ALA A C 1
ATOM 4109 O O . ALA A 1 523 ? -0.892 -2.549 -4.518 1.00 71.88 523 ALA A O 1
ATOM 4110 N N . ASP A 1 524 ? -3.044 -3.109 -4.746 1.00 74.25 524 ASP A N 1
ATOM 4111 C CA . ASP A 1 524 ? -3.617 -1.823 -4.340 1.00 74.25 524 ASP A CA 1
ATOM 4112 C C . ASP A 1 524 ? -3.945 -1.755 -2.832 1.00 74.25 524 ASP A C 1
ATOM 4114 O O . ASP A 1 524 ? -4.172 -0.658 -2.318 1.00 74.25 524 ASP A O 1
ATOM 4118 N N . SER A 1 525 ? -3.896 -2.880 -2.102 1.00 71.50 525 SER A N 1
ATOM 4119 C CA . SER A 1 525 ? -4.036 -2.956 -0.638 1.00 71.50 525 SER A CA 1
ATOM 4120 C C . SER A 1 525 ? -2.703 -2.832 0.105 1.00 71.50 525 SER A C 1
ATOM 4122 O O . SER A 1 525 ? -2.392 -3.638 0.988 1.00 71.50 525 SER A O 1
ATOM 4124 N N . LYS A 1 526 ? -1.877 -1.859 -0.278 1.00 69.25 526 LYS A N 1
ATOM 4125 C CA . LYS A 1 526 ? -0.593 -1.603 0.393 1.00 69.25 526 LYS A CA 1
ATOM 4126 C C . LYS A 1 526 ? -0.794 -0.843 1.692 1.00 69.25 526 LYS A C 1
ATOM 4128 O O . LYS A 1 526 ? -1.836 -0.221 1.897 1.00 69.25 526 LYS A O 1
ATOM 4133 N N . ASN A 1 527 ? 0.231 -0.847 2.543 1.00 64.00 527 ASN A N 1
ATOM 4134 C CA . ASN A 1 527 ? 0.250 0.021 3.714 1.00 64.00 527 ASN A CA 1
ATOM 4135 C C . ASN A 1 527 ? 0.241 1.483 3.262 1.00 64.00 527 ASN A C 1
ATOM 4137 O O . ASN A 1 527 ? 1.242 2.041 2.813 1.00 64.00 527 ASN A O 1
ATOM 4141 N N . TYR A 1 528 ? -0.953 2.068 3.304 1.00 61.50 528 TYR A N 1
ATOM 4142 C CA . TYR A 1 528 ? -1.224 3.396 2.799 1.00 61.50 528 TYR A CA 1
ATOM 4143 C C . TYR A 1 528 ? -0.929 4.421 3.890 1.00 61.50 528 TYR A C 1
ATOM 4145 O O . TYR A 1 528 ? -1.505 4.383 4.972 1.00 61.50 528 TYR A O 1
ATOM 4153 N N . ASN A 1 529 ? -0.013 5.338 3.592 1.00 57.62 529 ASN A N 1
ATOM 4154 C CA . ASN A 1 529 ? 0.244 6.515 4.407 1.00 57.62 529 ASN A CA 1
ATOM 4155 C C . ASN A 1 529 ? 0.005 7.759 3.530 1.00 57.62 529 ASN A C 1
ATOM 4157 O O . ASN A 1 529 ? 0.716 7.901 2.527 1.00 57.62 529 ASN A O 1
ATOM 4161 N N . PRO A 1 530 ? -0.964 8.643 3.850 1.00 57.88 530 PRO A N 1
ATOM 4162 C CA . PRO A 1 530 ? -1.813 8.665 5.052 1.00 57.88 530 PRO A CA 1
ATOM 4163 C C . PRO A 1 530 ? -3.169 7.956 4.863 1.00 57.88 530 PRO A C 1
ATOM 4165 O O . PRO A 1 530 ? -3.927 8.326 3.976 1.00 57.88 530 PRO A O 1
ATOM 4168 N N . GLY A 1 531 ? -3.515 6.990 5.719 1.00 71.44 531 GLY A N 1
ATOM 4169 C CA . GLY A 1 531 ? -4.872 6.434 5.819 1.00 71.44 531 GLY A CA 1
ATOM 4170 C C . GLY A 1 531 ? -5.034 5.475 7.004 1.00 71.44 531 GLY A C 1
ATOM 4171 O O . GLY A 1 531 ? -4.033 5.132 7.640 1.00 71.44 531 GLY A O 1
ATOM 4172 N N . PRO A 1 532 ? -6.272 5.056 7.324 1.00 83.44 532 PRO A N 1
ATOM 4173 C CA . PRO A 1 532 ? -6.542 4.194 8.471 1.00 83.44 532 PRO A CA 1
ATOM 4174 C C . PRO A 1 532 ? -5.899 2.817 8.280 1.00 83.44 532 PRO A C 1
ATOM 4176 O O . PRO A 1 532 ? -5.785 2.325 7.156 1.00 83.44 532 PRO A O 1
ATOM 4179 N N . GLN A 1 533 ? -5.488 2.175 9.376 1.00 87.56 533 GLN A N 1
ATOM 4180 C CA . GLN A 1 533 ? -4.968 0.802 9.333 1.00 87.56 533 GLN A CA 1
ATOM 4181 C C . GLN A 1 533 ? -6.100 -0.205 9.078 1.00 87.56 533 GLN A C 1
ATOM 4183 O O . GLN A 1 533 ? -7.282 0.137 9.069 1.00 87.56 533 GLN A O 1
ATOM 4188 N N . ALA A 1 534 ? -5.747 -1.473 8.851 1.00 92.06 534 ALA A N 1
ATOM 4189 C CA . ALA A 1 534 ? -6.745 -2.530 8.722 1.00 92.06 534 ALA A CA 1
ATOM 4190 C C . ALA A 1 534 ? -7.573 -2.662 10.012 1.00 92.06 534 ALA A C 1
ATOM 4192 O O . ALA A 1 534 ? -7.023 -2.571 11.106 1.00 92.06 534 ALA A O 1
ATOM 4193 N N . LEU A 1 535 ? -8.877 -2.910 9.880 1.00 93.50 535 LEU A N 1
ATOM 4194 C CA . LEU A 1 535 ? -9.825 -2.962 10.995 1.00 93.50 535 LEU A CA 1
ATOM 4195 C C . LEU A 1 535 ? -10.474 -4.349 11.086 1.00 93.50 535 LEU A C 1
ATOM 4197 O O . LEU A 1 535 ? -11.169 -4.784 10.171 1.00 93.50 535 LEU A O 1
ATOM 4201 N N . ALA A 1 536 ? -10.271 -5.048 12.197 1.00 92.62 536 ALA A N 1
ATOM 4202 C CA . ALA A 1 536 ? -10.823 -6.363 12.479 1.00 92.62 536 ALA A CA 1
ATOM 4203 C C . ALA A 1 536 ? -12.163 -6.293 13.210 1.00 92.62 536 ALA A C 1
ATOM 4205 O O . ALA A 1 536 ? -12.307 -5.632 14.242 1.00 92.62 536 ALA A O 1
ATOM 4206 N N . ALA A 1 537 ? -13.101 -7.117 12.751 1.00 92.00 537 ALA A N 1
ATOM 4207 C CA . ALA A 1 537 ? -14.240 -7.596 13.517 1.00 92.00 537 ALA A CA 1
ATOM 4208 C C . ALA A 1 537 ? -14.068 -9.099 13.787 1.00 92.00 537 ALA A C 1
ATOM 4210 O O . ALA A 1 537 ? -14.825 -9.932 13.288 1.00 92.00 537 ALA A O 1
ATOM 4211 N N . SER A 1 538 ? -13.053 -9.480 14.565 1.00 81.25 538 SER A N 1
ATOM 4212 C CA . SER A 1 538 ? -12.642 -10.890 14.694 1.00 81.25 538 SER A CA 1
ATOM 4213 C C . SER A 1 538 ? -13.753 -11.822 15.188 1.00 81.25 538 SER A C 1
ATOM 4215 O O . SER A 1 538 ? -13.856 -12.961 14.731 1.00 81.25 538 SER A O 1
ATOM 4217 N N . MET A 1 539 ? -14.645 -11.338 16.063 1.00 83.25 539 MET A N 1
ATOM 4218 C CA . MET A 1 539 ? -15.821 -12.108 16.498 1.00 83.25 539 MET A CA 1
ATOM 4219 C C . MET A 1 539 ? -16.820 -12.364 15.358 1.00 83.25 539 MET A C 1
ATOM 4221 O O . MET A 1 539 ? -17.442 -13.425 15.313 1.00 83.25 539 MET A O 1
ATOM 4225 N N . ALA A 1 540 ? -16.940 -11.431 14.412 1.00 90.25 540 ALA A N 1
ATOM 4226 C CA . ALA A 1 540 ? -17.709 -11.606 13.181 1.00 90.25 540 ALA A CA 1
ATOM 4227 C C . ALA A 1 540 ? -16.938 -12.408 12.116 1.00 90.25 540 ALA A C 1
ATOM 4229 O O . ALA A 1 540 ? -17.546 -12.947 11.198 1.00 90.25 540 ALA A O 1
ATOM 4230 N N . GLY A 1 541 ? -15.619 -12.554 12.274 1.00 91.81 541 GLY A N 1
ATOM 4231 C CA . GLY A 1 541 ? -14.770 -13.363 11.404 1.00 91.81 541 GLY A CA 1
ATOM 4232 C C . GLY A 1 541 ? -14.272 -12.635 10.162 1.00 91.81 541 GLY A C 1
ATOM 4233 O O . GLY A 1 541 ? -13.934 -13.303 9.189 1.00 91.81 541 GLY A O 1
ATOM 4234 N N . TRP A 1 542 ? -14.210 -11.300 10.182 1.00 93.94 542 TRP A N 1
ATOM 4235 C CA . TRP A 1 542 ? -13.710 -10.530 9.045 1.00 93.94 542 TRP A CA 1
ATOM 4236 C C . TRP A 1 542 ? -12.740 -9.408 9.427 1.00 93.94 542 TRP A C 1
ATOM 4238 O O . TRP A 1 542 ? -12.755 -8.900 10.550 1.00 93.94 542 TRP A O 1
ATOM 4248 N N . VAL A 1 543 ? -11.908 -9.017 8.461 1.00 95.06 543 VAL A N 1
ATOM 4249 C CA . VAL A 1 543 ? -11.007 -7.856 8.515 1.00 95.06 543 VAL A CA 1
ATOM 4250 C C . VAL A 1 543 ? -11.272 -6.960 7.307 1.00 95.06 543 VAL A C 1
ATOM 4252 O O . VAL A 1 543 ? -11.317 -7.440 6.178 1.00 95.06 543 VAL A O 1
ATOM 4255 N N . ALA A 1 544 ? -11.443 -5.660 7.540 1.00 94.25 544 ALA A N 1
ATOM 4256 C CA . ALA A 1 544 ? -11.489 -4.638 6.504 1.00 94.25 544 ALA A CA 1
ATOM 4257 C C . ALA A 1 544 ? -10.068 -4.129 6.229 1.00 94.25 544 ALA A C 1
ATOM 4259 O O . ALA A 1 544 ? -9.446 -3.502 7.090 1.00 94.25 544 ALA A O 1
ATOM 4260 N N . ARG A 1 545 ? -9.547 -4.400 5.030 1.00 92.75 545 ARG A N 1
ATOM 4261 C CA . ARG A 1 545 ? -8.229 -3.942 4.577 1.00 92.75 545 ARG A CA 1
ATOM 4262 C C . ARG A 1 545 ? -8.383 -2.772 3.598 1.00 92.75 545 ARG A C 1
ATOM 4264 O O . ARG A 1 545 ? -8.896 -3.005 2.503 1.00 92.75 545 ARG A O 1
ATOM 4271 N N . PRO A 1 546 ? -7.919 -1.555 3.930 1.00 89.88 546 PRO A N 1
ATOM 4272 C CA . PRO A 1 546 ? -7.973 -0.406 3.026 1.00 89.88 546 PRO A CA 1
ATOM 4273 C C . PRO A 1 546 ? -7.218 -0.654 1.712 1.00 89.88 546 PRO A C 1
ATOM 4275 O O . PRO A 1 546 ? -6.202 -1.351 1.687 1.00 89.88 546 PRO A O 1
ATOM 4278 N N . TRP A 1 547 ? -7.686 -0.036 0.631 1.00 86.19 547 TRP A N 1
ATOM 4279 C CA . TRP A 1 547 ? -6.998 0.017 -0.657 1.00 86.19 547 TRP A CA 1
ATOM 4280 C C . TRP A 1 547 ? -7.224 1.362 -1.357 1.00 86.19 547 TRP A C 1
ATOM 4282 O O . TRP A 1 547 ? -8.248 2.026 -1.170 1.00 86.19 547 TRP A O 1
ATOM 4292 N N . LEU A 1 548 ? -6.265 1.743 -2.205 1.00 79.81 548 LEU A N 1
ATOM 4293 C CA . LEU A 1 548 ? -6.335 2.918 -3.077 1.00 79.81 548 LEU A CA 1
ATOM 4294 C C . LEU A 1 548 ? -6.079 2.480 -4.518 1.00 79.81 548 LEU A C 1
ATOM 4296 O O . LEU A 1 548 ? -4.975 2.056 -4.863 1.00 79.81 548 LEU A O 1
ATOM 4300 N N . ARG A 1 549 ? -7.077 2.646 -5.385 1.00 76.94 549 ARG A N 1
ATOM 4301 C CA . ARG A 1 549 ? -6.991 2.250 -6.792 1.00 76.94 549 ARG A CA 1
ATOM 4302 C C . ARG A 1 549 ? -7.077 3.452 -7.713 1.00 76.94 549 ARG A C 1
ATOM 4304 O O . ARG A 1 549 ? -7.877 4.359 -7.517 1.00 76.94 549 ARG A O 1
ATOM 4311 N N . THR A 1 550 ? -6.274 3.424 -8.768 1.00 74.75 550 THR A N 1
ATOM 4312 C CA . THR A 1 550 ? -6.399 4.360 -9.884 1.00 74.75 550 THR A CA 1
ATOM 4313 C C . THR A 1 550 ? -7.245 3.719 -10.980 1.00 74.75 550 THR A C 1
ATOM 4315 O O . THR A 1 550 ? -6.874 2.679 -11.514 1.00 74.75 550 THR A O 1
ATOM 4318 N N . PHE A 1 551 ? -8.381 4.327 -11.298 1.00 67.50 551 PHE A N 1
ATOM 4319 C CA . PHE A 1 551 ? -9.282 3.926 -12.373 1.00 67.50 551 PHE A CA 1
ATOM 4320 C C . PHE A 1 551 ? -9.175 4.910 -13.525 1.00 67.50 551 PHE A C 1
ATOM 4322 O O . PHE A 1 551 ? -9.168 6.112 -13.290 1.00 67.50 551 PHE A O 1
ATOM 4329 N N . THR A 1 552 ? -9.144 4.409 -14.756 1.00 67.06 552 THR A N 1
ATOM 4330 C CA . THR A 1 552 ? -9.355 5.235 -15.948 1.00 67.06 552 THR A CA 1
ATOM 4331 C C . THR A 1 552 ? -10.684 4.824 -16.551 1.00 67.06 552 THR A C 1
ATOM 4333 O O . THR A 1 552 ? -10.890 3.639 -16.806 1.00 67.06 552 THR A O 1
ATOM 4336 N N . ASP A 1 553 ? -11.609 5.766 -16.690 1.00 62.03 553 ASP A N 1
ATOM 4337 C CA . ASP A 1 553 ? -12.921 5.472 -17.259 1.00 62.03 553 ASP A CA 1
ATOM 4338 C C . ASP A 1 553 ? -12.929 5.518 -18.792 1.00 62.03 553 ASP A C 1
ATOM 4340 O O . ASP A 1 553 ? -11.912 5.782 -19.434 1.00 62.03 553 ASP A O 1
ATOM 4344 N N . ALA A 1 554 ? -14.090 5.233 -19.389 1.00 59.50 554 ALA A N 1
ATOM 4345 C CA . ALA A 1 554 ? -14.265 5.188 -20.840 1.00 59.50 554 ALA A CA 1
ATOM 4346 C C . ALA A 1 554 ? -13.972 6.531 -21.538 1.00 59.50 554 ALA A C 1
ATOM 4348 O O . ALA A 1 554 ? -13.680 6.537 -22.731 1.00 59.50 554 ALA A O 1
ATOM 4349 N N . SER A 1 555 ? -14.022 7.655 -20.812 1.00 61.12 555 SER A N 1
ATOM 4350 C CA . SER A 1 555 ? -13.614 8.974 -21.317 1.00 61.12 555 SER A CA 1
ATOM 4351 C C . SER A 1 555 ? -12.103 9.219 -21.259 1.00 61.12 555 SER A C 1
ATOM 4353 O O . SER A 1 555 ? -11.641 10.248 -21.744 1.00 61.12 555 SER A O 1
ATOM 4355 N N . GLY A 1 556 ? -11.322 8.297 -20.688 1.00 58.53 556 GLY A N 1
ATOM 4356 C CA . GLY A 1 556 ? -9.885 8.468 -20.474 1.00 58.53 556 GLY A CA 1
ATOM 4357 C C . GLY A 1 556 ? -9.543 9.295 -19.229 1.00 58.53 556 GLY A C 1
ATOM 4358 O O . GLY A 1 556 ? -8.373 9.625 -19.014 1.00 58.53 556 GLY A O 1
ATOM 4359 N N . GLU A 1 557 ? -10.530 9.628 -18.390 1.00 63.34 557 GLU A N 1
ATOM 4360 C CA . GLU A 1 557 ? -10.300 10.358 -17.147 1.00 63.34 557 GLU A CA 1
ATOM 4361 C C . GLU A 1 557 ? -9.788 9.396 -16.074 1.00 63.34 557 GLU A C 1
ATOM 4363 O O . GLU A 1 557 ? -10.414 8.384 -15.749 1.00 63.34 557 GLU A O 1
ATOM 4368 N N . THR A 1 558 ? -8.626 9.721 -15.508 1.00 65.19 558 THR A N 1
ATOM 4369 C CA . THR A 1 558 ? -8.013 8.938 -14.440 1.00 65.19 558 THR A CA 1
ATOM 4370 C C . THR A 1 558 ? -8.413 9.487 -13.073 1.00 65.19 558 THR A C 1
ATOM 4372 O O . THR A 1 558 ? -8.066 10.610 -12.709 1.00 65.19 558 THR A O 1
ATOM 4375 N N . ARG A 1 559 ? -9.068 8.655 -12.265 1.00 68.62 559 ARG A N 1
ATOM 4376 C CA . ARG A 1 559 ? -9.541 8.966 -10.914 1.00 68.62 559 ARG A CA 1
ATOM 4377 C C . ARG A 1 559 ? -9.006 7.994 -9.873 1.00 68.62 559 ARG A C 1
ATOM 4379 O O . ARG A 1 559 ? -8.830 6.809 -10.130 1.00 68.62 559 ARG A O 1
ATOM 4386 N N . ARG A 1 560 ? -8.778 8.505 -8.665 1.00 73.62 560 ARG A N 1
ATOM 4387 C CA . ARG A 1 560 ? -8.412 7.703 -7.494 1.00 73.62 560 ARG A CA 1
ATOM 4388 C C . ARG A 1 560 ? -9.663 7.329 -6.711 1.00 73.62 560 ARG A C 1
ATOM 4390 O O . ARG A 1 560 ? -10.390 8.212 -6.264 1.00 73.62 560 ARG A O 1
ATOM 4397 N N . LEU A 1 561 ? -9.904 6.034 -6.563 1.00 76.25 561 LEU A N 1
ATOM 4398 C CA . LEU A 1 561 ? -10.966 5.473 -5.737 1.00 76.25 561 LEU A CA 1
ATOM 4399 C C . LEU A 1 561 ? -10.362 4.842 -4.491 1.00 76.25 561 LEU A C 1
ATOM 4401 O O . LEU A 1 561 ? -9.263 4.292 -4.535 1.00 76.25 561 LEU A O 1
ATOM 4405 N N . ASN A 1 562 ? -11.101 4.928 -3.394 1.00 80.12 562 ASN A N 1
ATOM 4406 C CA . ASN A 1 562 ? -10.723 4.340 -2.120 1.00 80.12 562 ASN A CA 1
ATOM 4407 C C . ASN A 1 562 ? -11.804 3.355 -1.686 1.00 80.12 562 ASN A C 1
ATOM 4409 O O . ASN A 1 562 ? -12.984 3.518 -2.018 1.00 80.12 562 ASN A O 1
ATOM 4413 N N . GLY A 1 563 ? -11.395 2.366 -0.909 1.00 85.19 563 GLY A N 1
ATOM 4414 C CA . GLY A 1 563 ? -12.305 1.415 -0.305 1.00 85.19 563 GLY A CA 1
ATOM 4415 C C . GLY A 1 563 ? -11.584 0.484 0.649 1.00 85.19 563 GLY A C 1
ATOM 4416 O O . GLY A 1 563 ? -10.429 0.712 1.010 1.00 85.19 563 GLY A O 1
ATOM 4417 N N . ALA A 1 564 ? -12.274 -0.580 1.039 1.00 89.75 564 ALA A N 1
ATOM 4418 C CA . ALA A 1 564 ? -11.701 -1.653 1.830 1.00 89.75 564 ALA A CA 1
ATOM 4419 C C . ALA A 1 564 ? -12.115 -3.023 1.283 1.00 89.75 564 ALA A C 1
ATOM 4421 O O . ALA A 1 564 ? -13.271 -3.244 0.928 1.00 89.75 564 ALA A O 1
ATOM 4422 N N . TYR A 1 565 ? -11.176 -3.964 1.226 1.00 90.69 565 TYR A N 1
ATOM 4423 C CA . TYR A 1 565 ? -11.490 -5.375 1.041 1.00 90.69 565 TYR A CA 1
ATOM 4424 C C . TYR A 1 565 ? -12.035 -5.903 2.357 1.00 90.69 565 TYR A C 1
ATOM 4426 O O . TYR A 1 565 ? -11.351 -5.823 3.376 1.00 90.69 565 TYR A O 1
ATOM 4434 N N . VAL A 1 566 ? -13.245 -6.452 2.342 1.00 93.31 566 VAL A N 1
ATOM 4435 C CA . VAL A 1 566 ? -13.789 -7.162 3.497 1.00 93.31 566 VAL A CA 1
ATOM 4436 C C . VAL A 1 566 ? -13.403 -8.625 3.345 1.00 93.31 566 VAL A C 1
ATOM 4438 O O . VAL A 1 566 ? -13.880 -9.316 2.447 1.00 93.31 566 VAL A O 1
ATOM 4441 N N . VAL A 1 567 ? -12.480 -9.080 4.185 1.00 93.00 567 VAL A N 1
ATOM 4442 C CA . VAL A 1 567 ? -11.842 -10.394 4.088 1.00 93.00 567 VAL A CA 1
ATOM 4443 C C . VAL A 1 567 ? -12.386 -11.304 5.175 1.00 93.00 567 VAL A C 1
ATOM 4445 O O . VAL A 1 567 ? -12.280 -10.969 6.351 1.00 93.00 567 VAL A O 1
ATOM 4448 N N . ASP A 1 568 ? -12.927 -12.461 4.800 1.00 92.56 568 ASP A N 1
ATOM 4449 C CA . ASP A 1 568 ? -13.246 -13.537 5.736 1.00 92.56 568 ASP A CA 1
ATOM 4450 C C . ASP A 1 568 ? -11.944 -14.217 6.160 1.00 92.56 568 ASP A C 1
ATOM 4452 O O . ASP A 1 568 ? -11.303 -14.931 5.383 1.00 92.56 568 ASP A O 1
ATOM 4456 N N . ILE A 1 569 ? -11.556 -13.985 7.410 1.00 92.00 569 ILE A N 1
ATOM 4457 C CA . ILE A 1 569 ? -10.315 -14.508 7.986 1.00 92.00 569 ILE A CA 1
ATOM 4458 C C . ILE A 1 569 ? -10.438 -15.958 8.470 1.00 92.00 569 ILE A C 1
ATOM 4460 O O . ILE A 1 569 ? -9.433 -16.569 8.818 1.00 92.00 569 ILE A O 1
ATOM 4464 N N . ARG A 1 570 ? -11.650 -16.528 8.492 1.00 89.44 570 ARG A N 1
ATOM 4465 C CA . ARG A 1 570 ? -11.883 -17.948 8.806 1.00 89.44 570 ARG A CA 1
ATOM 4466 C C . ARG A 1 570 ? -11.751 -18.808 7.558 1.00 89.44 570 ARG A C 1
ATOM 4468 O O . ARG A 1 570 ? -11.236 -19.917 7.631 1.00 89.44 570 ARG A O 1
ATOM 4475 N N . GLN A 1 571 ? -12.231 -18.299 6.425 1.00 88.88 571 GLN A N 1
ATOM 4476 C CA . GLN A 1 571 ? -12.182 -18.983 5.130 1.00 88.88 571 GLN A CA 1
ATOM 4477 C C . GLN A 1 571 ? -10.968 -18.585 4.285 1.00 88.88 571 GLN A C 1
ATOM 4479 O O . GLN A 1 571 ? -10.665 -19.266 3.309 1.00 88.88 571 GLN A O 1
ATOM 4484 N N . GLY A 1 572 ? -10.286 -17.490 4.629 1.00 87.75 572 GLY A N 1
ATOM 4485 C CA . GLY A 1 572 ? -9.115 -17.012 3.901 1.00 87.75 572 GLY A CA 1
ATOM 4486 C C . GLY A 1 572 ? -9.445 -16.395 2.542 1.00 87.75 572 GLY A C 1
ATOM 4487 O O . GLY A 1 572 ? -8.665 -16.542 1.604 1.00 87.75 572 GLY A O 1
ATOM 4488 N N . LYS A 1 573 ? -10.608 -15.745 2.399 1.00 86.56 573 LYS A N 1
ATOM 4489 C CA . LYS A 1 573 ? -11.077 -15.209 1.110 1.00 86.56 573 LYS A CA 1
ATOM 4490 C C . LYS A 1 573 ? -11.686 -13.818 1.238 1.00 86.56 573 LYS A C 1
ATOM 4492 O O . LYS A 1 573 ? -12.278 -13.474 2.258 1.00 86.56 573 LYS A O 1
ATOM 4497 N N . VAL A 1 574 ? -11.589 -13.030 0.173 1.00 87.94 574 VAL A N 1
ATOM 4498 C CA . VAL A 1 574 ? -12.301 -11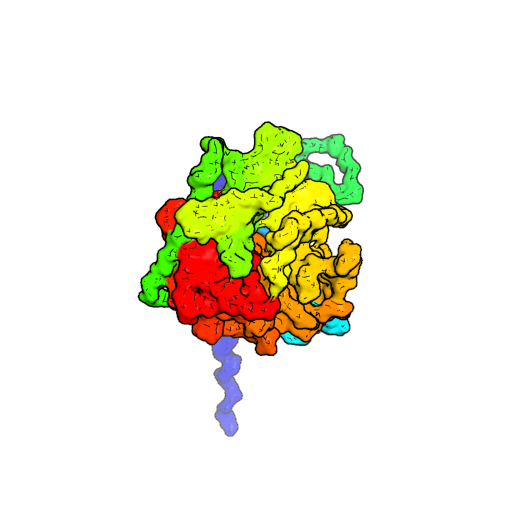.750 0.068 1.00 87.94 574 VAL A CA 1
ATOM 4499 C C . VAL A 1 574 ? -13.799 -12.035 -0.073 1.00 87.94 574 VAL A C 1
ATOM 4501 O O . VAL A 1 574 ? -14.194 -12.798 -0.951 1.00 87.94 574 VAL A O 1
ATOM 4504 N N . LEU A 1 575 ? -14.624 -11.453 0.801 1.00 87.12 575 LEU A N 1
ATOM 4505 C CA . LEU A 1 575 ? -16.086 -11.522 0.709 1.00 87.12 575 LEU A CA 1
ATOM 4506 C C . LEU A 1 575 ? -16.597 -10.571 -0.370 1.00 87.12 575 LEU A C 1
ATOM 4508 O O . LEU A 1 575 ? -17.368 -10.967 -1.234 1.00 87.12 575 LEU A O 1
ATOM 4512 N N . PHE A 1 576 ? -16.166 -9.313 -0.295 1.00 86.56 576 PHE A N 1
ATOM 4513 C CA . PHE A 1 576 ? -16.466 -8.266 -1.265 1.00 86.56 576 PHE A CA 1
ATOM 4514 C C . PHE A 1 576 ? -15.497 -7.092 -1.084 1.00 86.56 576 PHE A C 1
ATOM 4516 O O . PHE A 1 576 ? -14.720 -7.034 -0.125 1.00 86.56 576 PHE A O 1
ATOM 4523 N N . SER A 1 577 ? -15.556 -6.139 -2.010 1.00 86.00 577 SER A N 1
ATOM 4524 C CA . SER A 1 577 ? -14.864 -4.860 -1.891 1.00 86.00 577 SER A CA 1
ATOM 4525 C C . SER A 1 577 ? -15.875 -3.759 -1.597 1.00 86.00 577 SER A C 1
ATOM 4527 O O . SER A 1 577 ? -16.773 -3.509 -2.395 1.00 86.00 577 SER A O 1
ATOM 4529 N N . ALA A 1 578 ? -15.737 -3.115 -0.444 1.00 85.38 578 ALA A N 1
ATOM 4530 C CA . ALA A 1 578 ? -16.508 -1.939 -0.083 1.00 85.38 578 ALA A CA 1
ATOM 4531 C C . ALA A 1 578 ? -15.859 -0.714 -0.739 1.00 85.38 578 ALA A C 1
ATOM 4533 O O . ALA A 1 578 ? -14.822 -0.246 -0.268 1.00 85.38 578 ALA A O 1
ATOM 4534 N N . SER A 1 579 ? -16.427 -0.209 -1.834 1.00 80.31 579 SER A N 1
ATOM 4535 C CA . SER A 1 579 ? -15.934 0.989 -2.521 1.00 80.31 579 SER A CA 1
ATOM 4536 C C . SER A 1 579 ? -16.721 2.235 -2.141 1.00 80.31 579 SER A C 1
ATOM 4538 O O . SER A 1 579 ? -17.924 2.217 -1.891 1.00 80.31 579 SER A O 1
ATOM 4540 N N . ILE A 1 580 ? -16.037 3.371 -2.145 1.00 76.69 580 ILE A N 1
ATOM 4541 C CA . ILE A 1 580 ? -16.706 4.656 -2.276 1.00 76.69 580 ILE A CA 1
ATOM 4542 C C . ILE A 1 580 ? -16.636 5.010 -3.766 1.00 76.69 580 ILE A C 1
ATOM 4544 O O . ILE A 1 580 ? -15.573 5.390 -4.255 1.00 76.69 580 ILE A O 1
ATOM 4548 N N . ASP A 1 581 ? -17.756 4.854 -4.486 1.00 66.94 581 ASP A N 1
ATOM 4549 C CA . ASP A 1 581 ? -17.863 4.887 -5.965 1.00 66.94 581 ASP A CA 1
ATOM 4550 C C . ASP A 1 581 ? -17.597 6.248 -6.618 1.00 66.94 581 ASP A C 1
ATOM 4552 O O . ASP A 1 581 ? -18.068 6.541 -7.722 1.00 66.94 581 ASP A O 1
ATOM 4556 N N . GLN A 1 582 ? -16.834 7.129 -5.971 1.00 66.94 582 GLN A N 1
ATOM 4557 C CA . GLN A 1 582 ? -16.341 8.286 -6.685 1.00 66.94 582 GLN A CA 1
ATOM 4558 C C . GLN A 1 582 ? -14.976 8.831 -6.219 1.00 66.94 582 GLN A C 1
ATOM 4560 O O . GLN A 1 582 ? -14.415 8.368 -5.222 1.00 66.94 582 GLN A O 1
ATOM 4565 N N . PRO A 1 583 ? -14.391 9.797 -6.964 1.00 66.69 583 PRO A N 1
ATOM 4566 C CA . PRO A 1 583 ? -12.994 10.198 -6.791 1.00 66.69 583 PRO A CA 1
ATOM 4567 C C . PRO A 1 583 ? -12.708 10.883 -5.456 1.00 66.69 583 PRO A C 1
ATOM 4569 O O . PRO A 1 583 ? -13.456 11.786 -5.071 1.00 66.69 583 PRO A O 1
ATOM 4572 N N . GLY A 1 584 ? -11.605 10.529 -4.803 1.00 66.06 584 GLY A N 1
ATOM 4573 C CA . GLY A 1 584 ? -11.112 11.224 -3.610 1.00 66.06 584 GLY A CA 1
ATOM 4574 C C . GLY A 1 584 ? -9.609 11.055 -3.402 1.00 66.06 584 GLY A C 1
ATOM 4575 O O . GLY A 1 584 ? -8.967 10.236 -4.067 1.00 66.06 584 GLY A O 1
ATOM 4576 N N . SER A 1 585 ? -9.057 11.863 -2.497 1.00 64.06 585 SER A N 1
ATOM 4577 C CA . SER A 1 585 ? -7.613 11.953 -2.249 1.00 64.06 585 SER A CA 1
ATOM 4578 C C . SER A 1 585 ? -7.103 10.789 -1.405 1.00 64.06 585 SER A C 1
ATOM 4580 O O . SER A 1 585 ? -6.078 10.200 -1.756 1.00 64.06 585 SER A O 1
ATOM 4582 N N . ALA A 1 586 ? -7.835 10.467 -0.335 1.00 73.94 586 ALA A N 1
ATOM 4583 C CA . ALA A 1 586 ? -7.495 9.474 0.678 1.00 73.94 586 ALA A CA 1
ATOM 4584 C C . ALA A 1 586 ? -8.751 9.017 1.441 1.00 73.94 586 ALA A C 1
ATOM 4586 O O . ALA A 1 586 ? -9.715 9.772 1.583 1.00 73.94 586 ALA A O 1
ATOM 4587 N N . MET A 1 587 ? -8.739 7.787 1.955 1.00 81.56 587 MET A N 1
ATOM 4588 C CA . MET A 1 587 ? -9.667 7.363 3.007 1.00 81.56 587 MET A CA 1
ATOM 4589 C C . MET A 1 587 ? -9.170 7.917 4.345 1.00 81.56 587 MET A C 1
ATOM 4591 O O . MET A 1 587 ? -8.005 7.706 4.673 1.00 81.56 587 MET A O 1
ATOM 4595 N N . SER A 1 588 ? -10.020 8.628 5.087 1.00 82.00 588 SER A N 1
ATOM 4596 C CA . SER A 1 588 ? -9.619 9.294 6.335 1.00 82.00 588 SER A CA 1
ATOM 4597 C C . SER A 1 588 ? -9.958 8.512 7.591 1.00 82.00 588 SER A C 1
ATOM 4599 O O . SER A 1 588 ? -9.219 8.628 8.558 1.00 82.00 588 SER A O 1
ATOM 4601 N N . ALA A 1 589 ? -11.035 7.721 7.580 1.00 87.62 589 ALA A N 1
ATOM 4602 C CA . ALA A 1 589 ? -11.435 6.923 8.735 1.00 87.62 589 ALA A CA 1
ATOM 4603 C C . ALA A 1 589 ? -12.250 5.685 8.337 1.00 87.62 589 ALA A C 1
ATOM 4605 O O . ALA A 1 589 ? -12.920 5.661 7.294 1.00 87.62 589 ALA A O 1
ATOM 4606 N N . MET A 1 590 ? -12.236 4.671 9.198 1.00 92.50 590 MET A N 1
ATOM 4607 C CA . MET A 1 590 ? -13.100 3.495 9.145 1.00 92.50 590 MET A CA 1
ATOM 4608 C C . MET A 1 590 ? -13.655 3.172 10.527 1.00 92.50 590 MET A C 1
ATOM 4610 O O . MET A 1 590 ? -12.959 3.286 11.526 1.00 92.50 590 MET A O 1
ATOM 4614 N N . ALA A 1 591 ? -14.885 2.669 10.591 1.00 94.62 591 ALA A N 1
ATOM 4615 C CA . ALA A 1 591 ? -15.448 2.166 11.839 1.00 94.62 591 ALA A CA 1
ATOM 4616 C C . ALA A 1 591 ? -16.272 0.906 11.626 1.00 94.62 591 ALA A C 1
ATOM 4618 O O . ALA A 1 591 ? -16.943 0.751 10.608 1.00 94.62 591 ALA A O 1
ATOM 4619 N N . ARG A 1 592 ? -16.279 0.025 12.623 1.00 94.81 592 ARG A N 1
ATOM 4620 C CA . ARG A 1 592 ? -17.155 -1.144 12.669 1.00 94.81 592 ARG A CA 1
ATOM 4621 C C . ARG A 1 592 ? -18.161 -1.019 13.799 1.00 94.81 592 ARG A C 1
ATOM 4623 O O . ARG A 1 592 ? -17.842 -0.522 14.884 1.00 94.81 592 ARG A O 1
ATOM 4630 N N . SER A 1 593 ? -19.363 -1.530 13.566 1.00 94.62 593 SER A N 1
ATOM 4631 C CA . SER A 1 593 ? -20.340 -1.688 14.638 1.00 94.62 593 SER A CA 1
ATOM 4632 C C . SER A 1 593 ? -19.888 -2.749 15.643 1.00 94.62 593 SER A C 1
ATOM 4634 O O . SER A 1 593 ? -18.951 -3.524 15.406 1.00 94.62 593 SER A O 1
ATOM 4636 N N . ALA A 1 594 ? -20.562 -2.776 16.790 1.00 90.38 594 ALA A N 1
ATOM 4637 C CA . ALA A 1 594 ? -20.165 -3.579 17.931 1.00 90.38 594 ALA A CA 1
ATOM 4638 C C . ALA A 1 594 ? -19.999 -5.065 17.585 1.00 90.38 594 ALA A C 1
ATOM 4640 O O . ALA A 1 594 ? -18.935 -5.620 17.836 1.00 90.38 594 ALA A O 1
ATOM 4641 N N . ASN A 1 595 ? -20.976 -5.686 16.912 1.00 91.31 595 ASN A N 1
ATOM 4642 C CA . ASN A 1 595 ? -20.886 -7.088 16.495 1.00 91.31 595 ASN A CA 1
ATOM 4643 C C . ASN A 1 595 ? -20.349 -7.282 15.076 1.00 91.31 595 ASN A C 1
ATOM 4645 O O . ASN A 1 595 ? -20.423 -8.390 14.550 1.00 91.31 595 ASN A O 1
ATOM 4649 N N . GLY A 1 596 ? -19.794 -6.236 14.459 1.00 92.62 596 GLY A N 1
ATOM 4650 C CA . GLY A 1 596 ? -19.221 -6.317 13.118 1.00 92.62 596 GLY A CA 1
ATOM 4651 C C . GLY A 1 596 ? -20.256 -6.555 12.021 1.00 92.62 596 GLY A C 1
ATOM 4652 O O . GLY A 1 596 ? -19.912 -7.081 10.967 1.00 92.62 596 GLY A O 1
ATOM 4653 N N . ARG A 1 597 ? -21.527 -6.208 12.246 1.00 94.88 597 ARG A N 1
ATOM 4654 C CA . ARG A 1 597 ? -22.531 -6.242 11.179 1.00 94.88 597 ARG A CA 1
ATOM 4655 C C . ARG A 1 597 ? -22.299 -5.130 10.157 1.00 94.88 597 ARG A C 1
ATOM 4657 O O . ARG A 1 597 ? -22.477 -5.354 8.963 1.00 94.88 597 ARG A O 1
ATOM 4664 N N . LEU A 1 598 ? -21.930 -3.943 10.632 1.00 95.19 598 LEU A N 1
ATOM 4665 C CA . LEU A 1 598 ? -21.773 -2.753 9.811 1.00 95.19 598 LEU A CA 1
ATOM 4666 C C . LEU A 1 598 ? -20.314 -2.306 9.725 1.00 95.19 598 LEU A C 1
ATOM 4668 O O . LEU A 1 598 ? -19.579 -2.369 10.713 1.00 95.19 598 LEU A O 1
ATOM 4672 N N . LEU A 1 599 ? -19.944 -1.788 8.555 1.00 94.75 599 LEU A N 1
ATOM 4673 C CA . LEU A 1 599 ? -18.686 -1.093 8.283 1.00 94.75 599 LEU A CA 1
ATOM 4674 C C . LEU A 1 599 ? -19.003 0.301 7.728 1.00 94.75 599 LEU A C 1
ATOM 4676 O O . LEU A 1 599 ? -19.754 0.432 6.764 1.00 94.75 599 LEU A O 1
ATOM 4680 N N . ALA A 1 600 ? -18.439 1.339 8.334 1.00 93.50 600 ALA A N 1
ATOM 4681 C CA . ALA A 1 600 ? -18.508 2.712 7.856 1.00 93.50 600 ALA A CA 1
ATOM 4682 C C . ALA A 1 600 ? -17.138 3.142 7.325 1.00 93.50 600 ALA A C 1
ATOM 4684 O O . ALA A 1 600 ? -16.121 2.872 7.960 1.00 93.50 600 ALA A O 1
ATOM 4685 N N . LEU A 1 601 ? -17.123 3.814 6.176 1.00 89.88 601 LEU A N 1
ATOM 4686 C CA . LEU A 1 601 ? -15.923 4.344 5.527 1.00 89.88 601 LEU A CA 1
ATOM 4687 C C . LEU A 1 601 ? -16.095 5.848 5.312 1.00 89.88 601 LEU A C 1
ATOM 4689 O O . LEU A 1 601 ? -17.147 6.255 4.820 1.00 89.88 601 LEU A O 1
ATOM 4693 N N . ALA A 1 602 ? -15.080 6.655 5.618 1.00 85.19 602 ALA A N 1
ATOM 4694 C CA . ALA A 1 602 ? -15.042 8.087 5.313 1.00 85.19 602 ALA A CA 1
ATOM 4695 C C . ALA A 1 602 ? -13.889 8.424 4.362 1.00 85.19 602 ALA A C 1
ATOM 4697 O O . ALA A 1 602 ? -12.779 7.915 4.503 1.00 85.19 602 ALA A O 1
ATOM 4698 N N . GLN A 1 603 ? -14.150 9.309 3.401 1.00 78.69 603 GLN A N 1
ATOM 4699 C CA . GLN A 1 603 ? -13.171 9.739 2.404 1.00 78.69 603 GLN A CA 1
ATOM 4700 C C . GLN A 1 603 ? -12.989 11.262 2.401 1.00 78.69 603 GLN A C 1
ATOM 4702 O O . GLN A 1 603 ? -13.967 12.012 2.374 1.00 78.69 603 GLN A O 1
ATOM 4707 N N . GLU A 1 604 ? -11.730 11.699 2.323 1.00 70.50 604 GLU A N 1
ATOM 4708 C CA . GLU A 1 604 ? -11.352 13.085 2.048 1.00 70.50 604 GLU A CA 1
ATOM 4709 C C . GLU A 1 604 ? -11.492 13.428 0.556 1.00 70.50 604 GLU A C 1
ATOM 4711 O O . GLU A 1 604 ? -11.229 12.621 -0.348 1.00 70.50 604 GLU A O 1
ATOM 4716 N N . ARG A 1 605 ? -11.894 14.671 0.278 1.00 66.38 605 ARG A N 1
ATOM 4717 C CA . ARG A 1 605 ? -12.120 15.159 -1.084 1.00 66.38 605 ARG A CA 1
ATOM 4718 C C . ARG A 1 605 ? -10.952 16.003 -1.600 1.00 66.38 605 ARG A C 1
ATOM 4720 O O . ARG A 1 605 ? -10.462 16.892 -0.916 1.00 66.38 605 ARG A O 1
ATOM 4727 N N . ASP A 1 606 ? -10.604 15.811 -2.875 1.00 58.75 606 ASP A N 1
ATOM 4728 C CA . ASP A 1 606 ? -9.752 16.734 -3.634 1.00 58.75 606 ASP A CA 1
ATOM 4729 C C . ASP A 1 606 ? -10.536 18.024 -3.990 1.00 58.75 606 ASP A C 1
ATOM 4731 O O . ASP A 1 606 ? -11.274 18.068 -4.979 1.00 58.75 606 ASP A O 1
ATOM 4735 N N . GLY A 1 607 ? -10.393 19.075 -3.171 1.00 50.06 607 GLY A N 1
ATOM 4736 C CA . GLY A 1 607 ? -10.589 20.486 -3.556 1.00 50.06 607 GLY A CA 1
ATOM 4737 C C . GLY A 1 607 ? -11.990 20.951 -3.985 1.00 50.06 607 GLY A C 1
ATOM 4738 O O . GLY A 1 607 ? -12.102 21.924 -4.730 1.00 50.06 607 GLY A O 1
ATOM 4739 N N . LYS A 1 608 ? -13.072 20.266 -3.599 1.00 48.62 608 LYS A N 1
ATOM 4740 C CA . LYS A 1 608 ? -14.436 20.561 -4.084 1.00 48.62 608 LYS A CA 1
ATOM 4741 C C . LYS A 1 608 ? -15.437 20.104 -2.969 1.00 48.62 608 LYS A C 1
ATOM 4743 O O . LYS A 1 608 ? -15.125 19.155 -2.264 1.00 48.62 608 LYS A O 1
ATOM 4748 N N . ALA A 1 609 ? -16.628 20.698 -2.751 1.00 41.91 609 ALA A N 1
ATOM 4749 C CA . ALA A 1 609 ? -17.533 20.391 -1.596 1.00 41.91 609 ALA A CA 1
ATOM 4750 C C . ALA A 1 609 ? -18.655 19.318 -1.810 1.00 41.91 609 ALA A C 1
ATOM 4752 O O . ALA A 1 609 ? -19.719 19.626 -2.336 1.00 41.91 609 ALA A O 1
ATOM 4753 N N . SER A 1 610 ? -18.421 18.026 -1.504 1.00 49.72 610 SER A N 1
ATOM 4754 C CA . SER A 1 610 ? -19.467 16.969 -1.511 1.00 49.72 610 SER A CA 1
ATOM 4755 C C . SER A 1 610 ? -18.990 15.703 -0.790 1.00 49.72 610 SER A C 1
ATOM 4757 O O . SER A 1 610 ? -17.858 15.267 -0.994 1.00 49.72 610 SER A O 1
ATOM 4759 N N . ASN A 1 611 ? -19.874 15.118 0.017 1.00 57.00 611 ASN A N 1
ATOM 4760 C CA . ASN A 1 611 ? -19.557 14.202 1.119 1.00 57.00 611 ASN A CA 1
ATOM 4761 C C . ASN A 1 611 ? -19.491 12.741 0.701 1.00 57.00 611 ASN A C 1
ATOM 4763 O O . ASN A 1 611 ? -20.306 12.348 -0.130 1.00 57.00 611 ASN A O 1
ATOM 4767 N N . ARG A 1 612 ? -18.625 11.921 1.323 1.00 71.25 612 ARG A N 1
ATOM 4768 C CA . ARG A 1 612 ? -18.714 10.454 1.205 1.00 71.25 612 ARG A CA 1
ATOM 4769 C C . ARG A 1 612 ? -18.361 9.737 2.497 1.00 71.25 612 ARG A C 1
ATOM 4771 O O . ARG A 1 612 ? -17.214 9.367 2.727 1.00 71.25 612 ARG A O 1
ATOM 4778 N N . ILE A 1 613 ? -19.395 9.531 3.305 1.00 81.56 613 ILE A N 1
ATOM 4779 C CA . ILE A 1 613 ? -19.411 8.455 4.287 1.00 81.56 613 ILE A CA 1
ATOM 4780 C C . ILE A 1 613 ? -20.290 7.357 3.694 1.00 81.56 613 ILE A C 1
ATOM 4782 O O . ILE A 1 613 ? -21.445 7.614 3.349 1.00 81.56 613 ILE A O 1
ATOM 4786 N N . ALA A 1 614 ? -19.738 6.161 3.532 1.00 83.75 614 ALA A N 1
ATOM 4787 C CA . ALA A 1 614 ? -20.475 4.998 3.059 1.00 83.75 614 ALA A CA 1
ATOM 4788 C C . ALA A 1 614 ? -20.683 4.026 4.215 1.00 83.75 614 ALA A C 1
ATOM 4790 O O . ALA A 1 614 ? -19.738 3.705 4.935 1.00 83.75 614 ALA A O 1
ATOM 4791 N N . LEU A 1 615 ? -21.917 3.553 4.372 1.00 89.19 615 LEU A N 1
ATOM 4792 C CA . LEU A 1 615 ? -22.264 2.488 5.303 1.00 89.19 615 LEU A CA 1
ATOM 4793 C C . LEU A 1 615 ? -22.442 1.187 4.524 1.00 89.19 615 LEU A C 1
ATOM 4795 O O . LEU A 1 615 ? -23.042 1.202 3.451 1.00 89.19 615 LEU A O 1
ATOM 4799 N N . TRP A 1 616 ? -21.963 0.080 5.079 1.00 89.81 616 TRP A N 1
ATOM 4800 C CA . TRP A 1 616 ? -22.022 -1.259 4.500 1.00 89.81 616 TRP A CA 1
ATOM 4801 C C . TRP A 1 616 ? -22.610 -2.247 5.504 1.00 89.81 616 TRP A C 1
ATOM 4803 O O . TRP A 1 616 ? -22.142 -2.309 6.637 1.00 89.81 616 TRP A O 1
ATOM 4813 N N . ASP A 1 617 ? -23.604 -3.032 5.083 1.00 91.56 617 ASP A N 1
ATOM 4814 C CA . ASP A 1 617 ? -24.092 -4.216 5.799 1.00 91.56 617 ASP A CA 1
ATOM 4815 C C . ASP A 1 617 ? -23.288 -5.423 5.294 1.00 91.56 617 ASP A C 1
ATOM 4817 O O . ASP A 1 617 ? -23.458 -5.877 4.157 1.00 91.56 617 ASP A O 1
ATOM 4821 N N . VAL A 1 618 ? -22.339 -5.873 6.118 1.00 91.94 618 VAL A N 1
ATOM 4822 C CA . VAL A 1 618 ? -21.314 -6.861 5.756 1.00 91.94 618 VAL A CA 1
ATOM 4823 C C . VAL A 1 618 ? -21.919 -8.233 5.417 1.00 91.94 618 VAL A C 1
ATOM 4825 O O . VAL A 1 618 ? -21.577 -8.759 4.358 1.00 91.94 618 VAL A O 1
ATOM 4828 N N . PRO A 1 619 ? -22.843 -8.810 6.219 1.00 90.75 619 PRO A N 1
ATOM 4829 C CA . PRO A 1 619 ? -23.486 -10.092 5.907 1.00 90.75 619 PRO A CA 1
ATOM 4830 C C . PRO A 1 619 ? -24.138 -10.201 4.525 1.00 90.75 619 PRO A C 1
ATOM 4832 O O . PRO A 1 619 ? -24.201 -11.293 3.967 1.00 90.75 619 PRO A O 1
ATOM 4835 N N . VAL A 1 620 ? -24.654 -9.093 3.991 1.00 87.94 620 VAL A N 1
ATOM 4836 C CA . VAL A 1 620 ? -25.369 -9.056 2.703 1.00 87.94 620 VAL A CA 1
ATOM 4837 C C . VAL A 1 620 ? -24.598 -8.310 1.617 1.00 87.94 620 VAL A C 1
ATOM 4839 O O . VAL A 1 620 ? -25.150 -8.096 0.540 1.00 87.94 620 VAL A O 1
ATOM 4842 N N . ALA A 1 621 ? -23.354 -7.908 1.903 1.00 86.88 621 ALA A N 1
ATOM 4843 C CA . ALA A 1 621 ? -22.465 -7.193 0.994 1.00 86.88 621 ALA A CA 1
ATOM 4844 C C . ALA A 1 621 ? -23.184 -6.061 0.244 1.00 86.88 621 ALA A C 1
ATOM 4846 O O . ALA A 1 621 ? -23.223 -6.039 -0.981 1.00 86.88 621 ALA A O 1
ATOM 4847 N N . ARG A 1 622 ? -23.826 -5.133 0.961 1.00 83.88 622 ARG A N 1
ATOM 4848 C CA . ARG A 1 622 ? -24.464 -3.979 0.309 1.00 83.88 622 ARG A CA 1
ATOM 4849 C C . ARG A 1 622 ? -24.407 -2.729 1.148 1.00 83.88 622 ARG A C 1
ATOM 4851 O O . ARG A 1 622 ? -24.397 -2.812 2.373 1.00 83.88 622 ARG A O 1
ATOM 4858 N N . SER A 1 623 ? -24.442 -1.576 0.489 1.00 82.62 623 SER A N 1
ATOM 4859 C CA . SER A 1 623 ? -24.684 -0.318 1.179 1.00 82.62 623 SER A CA 1
ATOM 4860 C C . SER A 1 623 ? -26.181 -0.187 1.456 1.00 82.62 623 SER A C 1
ATOM 4862 O O . SER A 1 623 ? -26.947 -0.099 0.498 1.00 82.62 623 SER A O 1
ATOM 4864 N N . PRO A 1 624 ? -26.639 -0.240 2.721 1.00 74.12 624 PRO A N 1
ATOM 4865 C CA . PRO A 1 624 ? -28.065 -0.217 3.011 1.00 74.12 624 PRO A CA 1
ATOM 4866 C C . PRO A 1 624 ? -28.652 1.196 2.909 1.00 74.12 624 PRO A C 1
ATOM 4868 O O . PRO A 1 624 ? -29.842 1.324 2.666 1.00 74.12 624 PRO A O 1
ATOM 4871 N N . LEU A 1 625 ? -27.840 2.245 3.100 1.00 81.00 625 LEU A N 1
ATOM 4872 C CA . LEU A 1 625 ? -28.269 3.646 3.151 1.00 81.00 625 LEU A CA 1
ATOM 4873 C C . LEU A 1 625 ? -27.137 4.578 2.705 1.00 81.00 625 LEU A C 1
ATOM 4875 O O . LEU A 1 625 ? -25.967 4.335 3.011 1.00 81.00 625 LEU A O 1
ATOM 4879 N N . ALA A 1 626 ? -27.500 5.699 2.083 1.00 79.94 626 ALA A N 1
ATOM 4880 C CA . ALA A 1 626 ? -26.603 6.839 1.905 1.00 79.94 626 ALA A CA 1
ATOM 4881 C C . ALA A 1 626 ? -26.643 7.751 3.145 1.00 79.94 626 ALA A C 1
ATOM 4883 O O . ALA A 1 626 ? -27.714 7.993 3.698 1.00 79.94 626 ALA A O 1
ATOM 4884 N N . LEU A 1 627 ? -25.497 8.286 3.575 1.00 85.69 627 LEU A N 1
ATOM 4885 C CA . LEU A 1 627 ? -25.409 9.225 4.700 1.00 85.69 627 LEU A CA 1
ATOM 4886 C C . LEU A 1 627 ? -25.152 10.644 4.191 1.00 85.69 627 LEU A C 1
ATOM 4888 O O . LEU A 1 627 ? -24.231 10.878 3.408 1.00 85.69 627 LEU A O 1
ATOM 4892 N N . GLN A 1 628 ? -25.949 11.604 4.655 1.00 83.50 628 GLN A N 1
ATOM 4893 C CA . GLN A 1 628 ? -25.822 13.005 4.263 1.00 83.50 628 GLN A CA 1
ATOM 4894 C C . GLN A 1 628 ? -25.289 13.846 5.428 1.00 83.50 628 GLN A C 1
ATOM 4896 O O . GLN A 1 628 ? -25.854 13.802 6.522 1.00 83.50 628 GLN A O 1
ATOM 4901 N N . LEU A 1 629 ? -24.221 14.629 5.206 1.00 81.31 629 LEU A N 1
ATOM 4902 C CA . LEU A 1 629 ? -23.802 15.648 6.179 1.00 81.31 629 LEU A CA 1
ATOM 4903 C C . LEU A 1 629 ? -24.791 16.830 6.167 1.00 81.31 629 LEU A C 1
ATOM 4905 O O . LEU A 1 629 ? -25.287 17.200 5.098 1.00 81.31 629 LEU A O 1
ATOM 4909 N N . PRO A 1 630 ? -25.045 17.451 7.328 1.00 82.81 630 PRO A N 1
ATOM 4910 C CA . PRO A 1 630 ? -25.799 18.693 7.420 1.00 82.81 630 PRO A CA 1
ATOM 4911 C C . PRO A 1 630 ? -25.095 19.863 6.713 1.00 82.81 630 PRO A C 1
ATOM 4913 O O . PRO A 1 630 ? -23.894 19.839 6.445 1.00 82.81 630 PRO A O 1
ATOM 4916 N N . THR A 1 631 ? -25.857 20.916 6.410 1.00 78.00 631 THR A N 1
ATOM 4917 C CA . THR A 1 631 ? -25.325 22.123 5.751 1.00 78.00 631 THR A CA 1
ATOM 4918 C C . THR A 1 631 ? -24.255 22.788 6.624 1.00 78.00 631 THR A C 1
ATOM 4920 O O . THR A 1 631 ? -24.465 22.965 7.822 1.00 78.00 631 THR A O 1
ATOM 4923 N N . GLY A 1 632 ? -23.123 23.173 6.025 1.00 71.88 632 GLY A N 1
ATOM 4924 C CA . GLY A 1 632 ? -22.006 23.822 6.728 1.00 71.88 632 GLY A CA 1
ATOM 4925 C C . GLY A 1 632 ? -20.969 22.868 7.335 1.00 71.88 632 GLY A C 1
ATOM 4926 O O . GLY A 1 632 ? -20.042 23.341 7.985 1.00 71.88 632 GLY A O 1
ATOM 4927 N N . PHE A 1 633 ? -21.111 21.557 7.118 1.00 75.00 633 PHE A N 1
ATOM 4928 C CA . PHE A 1 633 ? -20.088 20.548 7.401 1.00 75.00 633 PHE A CA 1
ATOM 4929 C C . PHE A 1 633 ? -19.453 20.073 6.096 1.00 75.00 633 PHE A C 1
ATOM 4931 O O . PHE A 1 633 ? -20.175 19.704 5.165 1.00 75.00 633 PHE A O 1
ATOM 4938 N N . GLU A 1 634 ? -18.121 20.046 6.030 1.00 69.56 634 GLU A N 1
ATOM 4939 C CA . GLU A 1 634 ? -17.392 19.613 4.838 1.00 69.56 634 GLU A CA 1
ATOM 4940 C C . GLU A 1 634 ? -16.678 18.274 5.060 1.00 69.56 634 GLU A C 1
ATOM 4942 O O . GLU A 1 634 ? -16.226 17.944 6.152 1.00 69.56 634 GLU A O 1
ATOM 4947 N N . ALA A 1 635 ? -16.563 17.464 4.006 1.00 62.88 635 ALA A N 1
ATOM 4948 C CA . ALA A 1 635 ? -15.943 16.139 4.101 1.00 62.88 635 ALA A CA 1
ATOM 4949 C C . ALA A 1 635 ? -14.417 16.168 4.261 1.00 62.88 635 ALA A C 1
ATOM 4951 O O . ALA A 1 635 ? -13.848 15.231 4.812 1.00 62.88 635 ALA A O 1
ATOM 4952 N N . SER A 1 636 ? -13.762 17.247 3.822 1.00 60.31 636 SER A N 1
ATOM 4953 C CA . SER A 1 636 ? -12.349 17.521 4.125 1.00 60.31 636 SER A CA 1
ATOM 4954 C C . SER A 1 636 ? -12.087 17.730 5.616 1.00 60.31 636 SER A C 1
ATOM 4956 O O . SER A 1 636 ? -10.932 17.751 6.031 1.00 60.31 636 SER A O 1
ATOM 4958 N N . ASP A 1 637 ? -13.142 17.880 6.418 1.00 72.00 637 ASP A N 1
ATOM 4959 C CA . ASP A 1 637 ? -13.016 18.087 7.850 1.00 72.00 637 ASP A CA 1
ATOM 4960 C C . ASP A 1 637 ? -12.989 16.771 8.628 1.00 72.00 637 ASP A C 1
ATOM 4962 O O . ASP A 1 637 ? -12.658 16.815 9.808 1.00 72.00 637 ASP A O 1
ATOM 4966 N N . LEU A 1 638 ? -13.343 15.627 8.027 1.00 79.94 638 LEU A N 1
ATOM 4967 C CA . LEU A 1 638 ? -13.549 14.368 8.751 1.00 79.94 638 LEU A CA 1
ATOM 4968 C C . LEU A 1 638 ? -12.234 13.755 9.246 1.00 79.94 638 LEU A C 1
ATOM 4970 O O . LEU A 1 638 ? -11.304 13.541 8.473 1.00 79.94 638 LEU A O 1
ATOM 4974 N N . ARG A 1 639 ? -12.195 13.431 10.539 1.00 81.50 639 ARG A N 1
ATOM 4975 C CA . ARG A 1 639 ? -11.037 12.866 11.245 1.00 81.50 639 ARG A CA 1
ATOM 4976 C C . ARG A 1 639 ? -11.273 11.465 11.787 1.00 81.50 639 ARG A C 1
ATOM 4978 O O . ARG A 1 639 ? -10.314 10.721 11.895 1.00 81.50 639 ARG A O 1
ATOM 4985 N N . ASP A 1 640 ? -12.508 11.141 12.166 1.00 88.00 640 ASP A N 1
ATOM 4986 C CA . ASP A 1 640 ? -12.818 9.888 12.861 1.00 88.00 640 ASP A CA 1
ATOM 4987 C C . ASP A 1 640 ? -14.289 9.487 12.651 1.00 88.00 640 ASP A C 1
ATOM 4989 O O . ASP A 1 640 ? -15.151 10.339 12.393 1.00 88.00 640 ASP A O 1
ATOM 4993 N N . LEU A 1 641 ? -14.584 8.195 12.794 1.00 92.69 641 LEU A N 1
ATOM 4994 C CA . LEU A 1 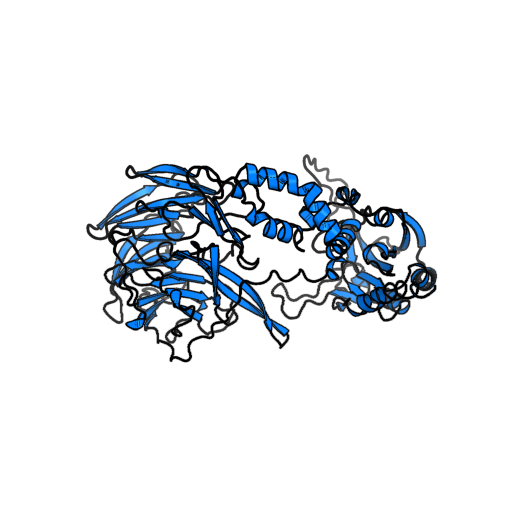641 ? -15.923 7.611 12.765 1.00 92.69 641 LEU A CA 1
ATOM 4995 C C . LEU A 1 641 ? -16.118 6.703 13.984 1.00 92.69 641 LEU A C 1
ATOM 4997 O O . LEU A 1 641 ? -15.265 5.883 14.300 1.00 92.69 641 LEU A O 1
ATOM 5001 N N . ALA A 1 642 ? -17.287 6.763 14.623 1.00 94.12 642 ALA A N 1
ATOM 5002 C CA . ALA A 1 642 ? -17.579 5.895 15.762 1.00 94.12 642 ALA A CA 1
ATOM 5003 C C . ALA A 1 642 ? -19.048 5.467 15.814 1.00 94.12 642 ALA A C 1
ATOM 5005 O O . ALA A 1 642 ? -19.959 6.297 15.849 1.00 94.12 642 ALA A O 1
ATOM 5006 N N . PHE A 1 643 ? -19.292 4.157 15.868 1.00 95.06 643 PHE A N 1
ATOM 5007 C CA . PHE A 1 643 ? -20.609 3.627 16.224 1.00 95.06 643 PHE A CA 1
ATOM 5008 C C . PHE A 1 643 ? -20.832 3.737 17.730 1.00 95.06 643 PHE A C 1
ATOM 5010 O O . PHE A 1 643 ? -19.906 3.555 18.522 1.00 95.06 643 PHE A O 1
ATOM 5017 N N . SER A 1 644 ? -22.075 3.973 18.141 1.00 92.94 644 SER A N 1
ATOM 5018 C CA . SER A 1 644 ? -22.439 3.856 19.548 1.00 92.94 644 SER A CA 1
ATOM 5019 C C . SER A 1 644 ? -22.511 2.383 19.977 1.00 92.94 644 SER A C 1
ATOM 5021 O O . SER A 1 644 ? -23.005 1.545 19.217 1.00 92.94 644 SER A O 1
ATOM 5023 N N . PRO A 1 645 ? -22.077 2.025 21.203 1.00 92.06 645 PRO A N 1
ATOM 5024 C CA . PRO A 1 645 ? -22.226 0.659 21.711 1.00 92.06 645 PRO A CA 1
ATOM 5025 C C . PRO A 1 645 ? -23.687 0.213 21.802 1.00 92.06 645 PRO A C 1
ATOM 5027 O O . PRO A 1 645 ? -23.993 -0.964 21.651 1.00 92.06 645 PRO A O 1
ATOM 5030 N N . ASP A 1 646 ? -24.614 1.150 21.991 1.00 90.88 646 ASP A N 1
ATOM 5031 C CA . ASP A 1 646 ? -26.044 0.860 21.933 1.00 90.88 646 ASP A CA 1
ATOM 5032 C C . ASP A 1 646 ? -26.558 0.603 20.505 1.00 90.88 646 ASP A C 1
ATOM 5034 O O . ASP A 1 646 ? -27.752 0.404 20.344 1.00 90.88 646 ASP A O 1
ATOM 5038 N N . GLY A 1 647 ? -25.715 0.634 19.469 1.00 93.12 647 GLY A N 1
ATOM 5039 C CA . GLY A 1 647 ? -26.066 0.317 18.084 1.00 93.12 647 GLY A CA 1
ATOM 5040 C C . GLY A 1 647 ? -26.998 1.312 17.386 1.00 93.12 647 GLY A C 1
ATOM 5041 O O . GLY A 1 647 ? -27.335 1.092 16.225 1.00 93.12 647 GLY A O 1
ATOM 5042 N N . ARG A 1 648 ? -27.436 2.384 18.057 1.00 93.25 648 ARG A N 1
ATOM 5043 C CA . ARG A 1 648 ? -28.445 3.321 17.534 1.00 93.25 648 ARG A CA 1
ATOM 5044 C C . ARG A 1 648 ? -27.868 4.440 16.682 1.00 93.25 648 ARG A C 1
ATOM 5046 O O . ARG A 1 648 ? -28.619 5.050 15.925 1.00 93.25 648 ARG A O 1
ATOM 5053 N N . TYR A 1 649 ? -26.577 4.729 16.805 1.00 93.31 649 TYR A N 1
ATOM 5054 C CA . TYR A 1 649 ? -25.981 5.913 16.207 1.00 93.31 649 TYR A CA 1
ATOM 5055 C C . TYR A 1 649 ? -24.648 5.620 15.526 1.00 93.31 649 TYR A C 1
ATOM 5057 O O . TYR A 1 649 ? -23.870 4.771 15.965 1.00 93.31 649 TYR A O 1
ATOM 5065 N N . LEU A 1 650 ? -24.375 6.392 14.478 1.00 94.44 650 LEU A N 1
ATOM 5066 C CA . LEU A 1 650 ? -23.040 6.598 13.932 1.00 94.44 650 LEU A CA 1
ATOM 5067 C C . LEU A 1 650 ? -22.670 8.064 14.141 1.00 94.44 650 LEU A C 1
ATOM 5069 O O . LEU A 1 650 ? -23.492 8.949 13.900 1.00 94.44 650 LEU A O 1
ATOM 5073 N N . TYR A 1 651 ? -21.441 8.309 14.565 1.00 92.94 651 TYR A N 1
ATOM 5074 C CA . TYR A 1 651 ? -20.877 9.637 14.724 1.00 92.94 651 TYR A CA 1
ATOM 5075 C C . TYR A 1 651 ? -19.711 9.828 13.760 1.00 92.94 651 TYR A C 1
ATOM 5077 O O . TYR A 1 651 ? -18.939 8.898 13.533 1.00 92.94 651 TYR A O 1
ATOM 5085 N N . ALA A 1 652 ? -19.574 11.037 13.226 1.00 90.25 652 ALA A N 1
ATOM 5086 C CA . ALA A 1 652 ? -18.398 11.471 12.489 1.00 90.25 652 ALA A CA 1
ATOM 5087 C C . ALA A 1 652 ? -17.810 12.707 13.157 1.00 90.25 652 ALA A C 1
ATOM 5089 O O . ALA A 1 652 ? -18.505 13.709 13.339 1.00 90.25 652 ALA A O 1
ATOM 5090 N N . LEU A 1 653 ? -16.535 12.625 13.514 1.00 87.75 653 LEU A N 1
ATOM 5091 C CA . LEU A 1 653 ? -15.770 13.735 14.056 1.00 87.75 653 LEU A CA 1
ATOM 5092 C C . LEU A 1 653 ? -15.124 14.505 12.913 1.00 87.75 653 LEU A C 1
ATOM 5094 O O . LEU A 1 653 ? -14.507 13.897 12.039 1.00 87.75 653 LEU A O 1
ATOM 5098 N N . GLY A 1 654 ? -15.189 15.831 12.953 1.00 83.31 654 GLY A N 1
ATOM 5099 C CA . GLY A 1 654 ? -14.397 16.660 12.066 1.00 83.31 654 GLY A CA 1
ATOM 5100 C C . GLY A 1 654 ? -13.881 17.952 12.685 1.00 83.31 654 GLY A C 1
ATOM 5101 O O . GLY A 1 654 ? -14.172 18.287 13.832 1.00 83.31 654 GLY A O 1
ATOM 5102 N N . VAL A 1 655 ? -13.102 18.694 11.899 1.00 78.00 655 VAL A N 1
ATOM 5103 C CA . VAL A 1 655 ? -12.495 19.985 12.274 1.00 78.00 655 VAL A CA 1
ATOM 5104 C C . VAL A 1 655 ? -13.545 21.053 12.589 1.00 78.00 655 VAL A C 1
ATOM 5106 O O . VAL A 1 655 ? -13.297 21.942 13.398 1.00 78.00 655 VAL A O 1
ATOM 5109 N N . THR A 1 656 ? -14.719 20.991 11.960 1.00 77.06 656 THR A N 1
ATOM 5110 C CA . THR A 1 656 ? -15.795 21.983 12.121 1.00 77.06 656 THR A CA 1
ATOM 5111 C C . THR A 1 656 ? -16.849 21.583 13.144 1.00 77.06 656 THR A C 1
ATOM 5113 O O . THR A 1 656 ? -17.534 22.452 13.682 1.00 77.06 656 THR A O 1
ATOM 5116 N N . GLY A 1 657 ? -16.977 20.297 13.454 1.00 82.44 657 GLY A N 1
ATOM 5117 C CA . GLY A 1 657 ? -17.987 19.814 14.382 1.00 82.44 657 GLY A CA 1
ATOM 5118 C C . GLY A 1 657 ? -18.005 18.297 14.508 1.00 82.44 657 GLY A C 1
ATOM 5119 O O . GLY A 1 657 ? -17.134 17.597 13.996 1.00 82.44 657 GLY A O 1
ATOM 5120 N N . VAL A 1 658 ? -19.062 17.785 15.124 1.00 86.75 658 VAL A N 1
ATOM 5121 C CA . VAL A 1 658 ? -19.415 16.363 15.081 1.00 86.75 658 VAL A CA 1
ATOM 5122 C C . VAL A 1 658 ? -20.798 16.205 14.462 1.00 86.75 658 VAL A C 1
ATOM 5124 O O . VAL A 1 658 ? -21.692 17.024 14.689 1.00 86.75 658 VAL A O 1
ATOM 5127 N N . VAL A 1 659 ? -20.967 15.158 13.663 1.00 89.19 659 VAL A N 1
ATOM 5128 C CA . VAL A 1 659 ? -22.241 14.789 13.042 1.00 89.19 659 VAL A CA 1
ATOM 5129 C C . VAL A 1 659 ? -22.708 13.464 13.615 1.00 89.19 659 VAL A C 1
ATOM 5131 O O . VAL A 1 659 ? -21.904 12.556 13.801 1.00 89.19 659 VAL A O 1
ATOM 5134 N N . ARG A 1 660 ? -24.007 13.349 13.885 1.00 91.31 660 ARG A N 1
ATOM 5135 C CA . ARG A 1 660 ? -24.668 12.138 14.369 1.00 91.31 660 ARG A CA 1
ATOM 5136 C C . ARG A 1 660 ? -25.750 11.699 13.389 1.00 91.31 660 ARG A C 1
ATOM 5138 O O . ARG A 1 660 ? -26.600 12.501 13.013 1.00 91.31 660 ARG A O 1
ATOM 5145 N N . TRP A 1 661 ? -25.782 10.414 13.056 1.00 92.75 661 TRP A N 1
ATOM 5146 C CA . TRP A 1 661 ? -26.890 9.780 12.339 1.00 92.75 661 TRP A CA 1
ATOM 5147 C C . TRP A 1 661 ? -27.620 8.798 13.245 1.00 92.75 661 TRP A C 1
ATOM 5149 O O . TRP A 1 661 ? -26.984 7.978 13.906 1.00 92.75 661 TRP A O 1
ATOM 5159 N N . SER A 1 662 ? -28.951 8.856 13.236 1.00 92.62 662 SER A N 1
ATOM 5160 C CA . SER A 1 662 ? -29.827 7.901 13.923 1.00 92.62 662 SER A CA 1
ATOM 5161 C C . SER A 1 662 ? -30.118 6.716 13.010 1.00 92.62 662 SER A C 1
ATOM 5163 O O . SER A 1 662 ? -30.846 6.846 12.028 1.00 92.62 662 SER A O 1
ATOM 5165 N N . LEU A 1 663 ? -29.548 5.555 13.321 1.00 93.19 663 LEU A N 1
ATOM 5166 C CA . LEU A 1 663 ? -29.687 4.359 12.499 1.00 93.19 663 LEU A CA 1
ATOM 5167 C C . LEU A 1 663 ? -31.097 3.756 12.645 1.00 93.19 663 LEU A C 1
ATOM 5169 O O . LEU A 1 663 ? -31.581 3.580 13.774 1.00 93.19 663 LEU A O 1
ATOM 5173 N N . PRO A 1 664 ? -31.760 3.383 11.532 1.00 92.62 664 PRO A N 1
ATOM 5174 C CA . PRO A 1 664 ? -33.038 2.683 11.583 1.00 92.62 664 PRO A CA 1
ATOM 5175 C C . PRO A 1 664 ? -32.937 1.385 12.382 1.00 92.62 664 PRO A C 1
ATOM 5177 O O . PRO A 1 664 ? -31.918 0.701 12.321 1.00 92.62 664 PRO A O 1
ATOM 5180 N N . ALA A 1 665 ? -34.021 0.996 13.061 1.00 92.38 665 ALA A N 1
ATOM 5181 C CA . ALA A 1 665 ? -34.072 -0.212 13.894 1.00 92.38 665 ALA A CA 1
ATOM 5182 C C . ALA A 1 665 ? -33.542 -1.473 13.183 1.00 92.38 665 ALA A C 1
ATOM 5184 O O . ALA A 1 665 ? -32.844 -2.279 13.787 1.00 92.38 665 ALA A O 1
ATOM 5185 N N . ALA A 1 666 ? -33.803 -1.607 11.878 1.00 90.19 666 ALA A N 1
ATOM 5186 C CA . ALA A 1 666 ? -33.352 -2.743 11.074 1.00 90.19 666 ALA A CA 1
ATOM 5187 C C . ALA A 1 666 ? -31.822 -2.852 10.936 1.00 90.19 666 ALA A C 1
ATOM 5189 O O . ALA A 1 666 ? -31.324 -3.934 10.628 1.00 90.19 666 ALA A O 1
ATOM 5190 N N . LEU A 1 667 ? -31.081 -1.761 11.149 1.00 90.62 667 LEU A N 1
ATOM 5191 C CA . LEU A 1 667 ? -29.620 -1.698 11.068 1.00 90.62 667 LEU A CA 1
ATOM 5192 C C . LEU A 1 667 ? -28.947 -1.580 12.440 1.00 90.62 667 LEU A C 1
ATOM 5194 O O . LEU A 1 667 ? -27.722 -1.588 12.502 1.00 90.62 667 LEU A O 1
ATOM 5198 N N . GLN A 1 668 ? -29.704 -1.486 13.534 1.00 93.62 668 GLN A N 1
ATOM 5199 C CA . GLN A 1 668 ? -29.104 -1.372 14.861 1.00 93.62 668 GLN A CA 1
ATOM 5200 C C . GLN A 1 668 ? -28.323 -2.643 15.210 1.00 93.62 668 GLN A C 1
ATOM 5202 O O . GLN A 1 668 ? -28.798 -3.763 15.011 1.00 93.62 668 GLN A O 1
ATOM 5207 N N . ASP A 1 669 ? -27.105 -2.458 15.716 1.00 93.19 669 ASP A N 1
ATOM 5208 C CA . ASP A 1 669 ? -26.196 -3.543 16.086 1.00 93.19 669 ASP A CA 1
ATOM 5209 C C . ASP A 1 669 ? -25.685 -3.338 17.517 1.00 93.19 669 ASP A C 1
ATOM 5211 O O . ASP A 1 669 ? -24.585 -2.833 17.747 1.00 93.19 669 ASP A O 1
ATOM 5215 N N . HIS A 1 670 ? -26.545 -3.669 18.483 1.00 91.50 670 HIS A N 1
ATOM 5216 C CA . HIS A 1 670 ? -26.299 -3.472 19.911 1.00 91.50 670 HIS A CA 1
ATOM 5217 C C . HIS A 1 670 ? -25.127 -4.326 20.408 1.00 91.50 670 HIS A C 1
ATOM 5219 O O . HIS A 1 670 ? -25.104 -5.543 20.199 1.00 91.50 670 HIS A O 1
ATOM 5225 N N . ALA A 1 671 ? -24.193 -3.712 21.132 1.00 87.81 671 ALA A N 1
ATOM 5226 C CA . ALA A 1 671 ? -23.065 -4.395 21.746 1.00 87.81 671 ALA A CA 1
ATOM 5227 C C . ALA A 1 671 ? -23.522 -5.556 22.632 1.00 87.81 671 ALA A C 1
ATOM 5229 O O . ALA A 1 671 ? -24.327 -5.398 23.553 1.00 87.81 671 ALA A O 1
ATOM 5230 N N . ARG A 1 672 ? -22.968 -6.739 22.364 1.00 85.12 672 ARG A N 1
ATOM 5231 C CA . ARG A 1 672 ? -23.016 -7.865 23.298 1.00 85.12 672 ARG A CA 1
ATOM 5232 C C . ARG A 1 672 ? -21.937 -7.668 24.369 1.00 85.12 672 ARG A C 1
ATOM 5234 O O . ARG A 1 672 ? -20.941 -6.992 24.096 1.00 85.12 672 ARG A O 1
ATOM 5241 N N . PRO A 1 673 ? -22.089 -8.255 25.569 1.00 77.88 673 PRO A N 1
ATOM 5242 C CA . PRO A 1 673 ? -21.050 -8.196 26.592 1.00 77.88 673 PRO A CA 1
ATOM 5243 C C . PRO A 1 673 ? -19.685 -8.599 26.020 1.00 77.88 673 PRO A C 1
ATOM 5245 O O . PRO A 1 673 ? -19.560 -9.658 25.407 1.00 77.88 673 PRO A O 1
ATOM 5248 N N . GLY A 1 674 ? -18.678 -7.741 26.195 1.00 75.25 674 GLY A N 1
ATOM 5249 C CA . GLY A 1 674 ? -17.328 -7.989 25.686 1.00 75.25 674 GLY A CA 1
ATOM 5250 C C . GLY A 1 674 ? -17.084 -7.617 24.221 1.00 75.25 674 GLY A C 1
ATOM 5251 O O . GLY A 1 674 ? -16.001 -7.906 23.721 1.00 75.25 674 GLY A O 1
ATOM 5252 N N . ASN A 1 675 ? -18.043 -6.997 23.527 1.00 82.38 675 ASN A N 1
ATOM 5253 C CA . ASN A 1 675 ? -17.886 -6.642 22.120 1.00 82.38 675 ASN A CA 1
ATOM 5254 C C . ASN A 1 675 ? -18.300 -5.191 21.862 1.00 82.38 675 ASN A C 1
ATOM 5256 O O . ASN A 1 675 ? -19.476 -4.890 21.658 1.00 82.38 675 ASN A O 1
ATOM 5260 N N . LEU A 1 676 ? -17.323 -4.288 21.908 1.00 86.06 676 LEU A N 1
ATOM 5261 C CA . LEU A 1 676 ? -17.514 -2.863 21.659 1.00 86.06 676 LEU A CA 1
ATOM 5262 C C . LEU A 1 676 ? -17.227 -2.505 20.188 1.00 86.06 676 LEU A C 1
ATOM 5264 O O . LEU A 1 676 ? -16.471 -3.215 19.507 1.00 86.06 676 LEU A O 1
ATOM 5268 N N . PRO A 1 677 ? -17.840 -1.420 19.677 1.00 91.00 677 PRO A N 1
ATOM 5269 C CA . PRO A 1 677 ? -17.485 -0.857 18.379 1.00 91.00 677 PRO A CA 1
ATOM 5270 C C . PRO A 1 677 ? -16.035 -0.358 18.383 1.00 91.00 677 PRO A C 1
ATOM 5272 O O . PRO A 1 677 ? -15.461 -0.093 19.438 1.00 91.00 677 PRO A O 1
ATOM 5275 N N . ALA A 1 678 ? -15.447 -0.237 17.196 1.00 90.25 678 ALA A N 1
ATOM 5276 C CA . ALA A 1 678 ? -14.084 0.258 17.018 1.00 90.25 678 ALA A CA 1
ATOM 5277 C C . ALA A 1 678 ? -14.014 1.167 15.788 1.00 90.25 678 ALA A C 1
ATOM 5279 O O . ALA A 1 678 ? -14.705 0.903 14.800 1.00 90.25 678 ALA A O 1
ATOM 5280 N N . GLY A 1 679 ? -13.189 2.209 15.866 1.00 88.50 679 GLY A N 1
ATOM 5281 C CA . GLY A 1 679 ? -12.931 3.183 14.805 1.00 88.50 679 GLY A CA 1
ATOM 5282 C C . GLY A 1 679 ? -11.436 3.476 14.700 1.00 88.50 679 GLY A C 1
ATOM 5283 O O . GLY A 1 679 ? -10.713 3.279 15.681 1.00 88.50 679 GLY A O 1
ATOM 5284 N N . ILE A 1 680 ? -10.979 3.858 13.508 1.00 84.19 680 ILE A N 1
ATOM 5285 C CA . ILE A 1 680 ? -9.589 4.219 13.204 1.00 84.19 680 ILE A CA 1
ATOM 5286 C C . ILE A 1 680 ? -9.484 5.217 12.057 1.00 84.19 680 ILE A C 1
ATOM 5288 O O . ILE A 1 680 ? -10.363 5.174 11.162 1.00 84.19 680 ILE A O 1
#

pLDDT: mean 78.84, std 15.31, range [26.16, 96.25]

Radius of gyration: 31.38 Å; chains: 1; bounding box: 77×78×90 Å

Organism: NCBI:txid2866724